Protein AF-0000000072590068 (afdb_homodimer)

InterPro domains:
  IPR000866 Alkyl hydroperoxide reductase subunit C/ Thiol specific antioxidant [PF00578] (3-138)
  IPR013766 Thioredoxin domain [PS51352] (1-162)
  IPR019479 Peroxiredoxin, C-terminal [PF10417] (159-193)
  IPR024706 Peroxiredoxin, AhpC-type [PIRSF000239] (3-191)
  IPR036249 Thioredoxin-like superfamily [SSF52833] (2-193)
  IPR050217 Thiol-specific antioxidant peroxiredoxin [PTHR10681] (3-194)

Nearest PDB structures (foldseek):
  4llr-assembly1_D  TM=9.751E-01  e=1.177E-26  Trypanosoma cruzi
  4k1f-assembly1_A  TM=9.698E-01  e=2.278E-26  Leishmania major
  3tkr-assembly1_G  TM=9.727E-01  e=7.475E-26  Homo sapiens
  5jcg-assembly1_D  TM=9.642E-01  e=9.734E-26  Homo sapiens
  2pn8-assembly1_B  TM=9.716E-01  e=4.746E-25  Homo sapiens

Solvent-accessible surface area (backbone atoms only — not comparable to full-atom values): 20095 Å² total; per-residue (Å²): 110,59,58,76,33,68,63,83,76,54,71,33,30,20,27,39,46,87,65,52,73,41,70,71,41,37,51,60,75,69,44,64,61,33,31,27,38,45,33,36,34,43,51,82,84,44,51,43,42,35,42,38,57,36,29,52,41,77,39,40,62,64,34,49,76,67,55,33,43,60,39,38,38,29,47,48,49,48,65,54,52,50,54,38,29,70,27,53,42,65,74,38,19,50,31,78,44,74,45,34,40,33,22,31,67,85,43,58,60,43,51,76,70,44,37,47,34,89,84,80,68,33,32,31,40,29,38,35,35,26,39,48,87,38,34,18,42,29,37,38,38,25,32,83,53,44,41,56,48,67,65,58,52,51,40,51,51,46,42,51,53,48,26,74,72,70,67,29,30,27,30,25,56,57,45,88,92,54,80,56,27,49,84,41,76,68,28,30,16,51,41,40,65,75,43,54,87,71,74,112,58,58,76,32,68,62,84,75,56,71,32,31,20,26,38,47,87,65,52,74,41,71,71,43,37,49,61,75,68,44,66,60,33,30,29,38,45,33,36,35,44,52,80,84,44,52,42,42,37,40,37,56,39,28,52,42,76,38,40,64,63,35,48,76,68,54,33,43,60,39,38,38,27,47,46,48,48,64,55,53,48,54,37,28,71,28,54,44,67,74,39,19,50,30,79,43,75,44,33,40,32,23,29,68,84,43,59,60,43,51,74,68,44,35,49,34,89,84,81,68,34,32,29,40,30,39,35,36,27,38,48,88,38,32,18,43,29,37,40,38,27,33,82,54,46,41,57,48,66,65,58,54,51,40,53,50,47,43,51,53,47,26,72,73,70,67,29,29,28,30,25,57,56,47,89,92,54,80,58,26,49,84,39,75,67,29,31,16,52,41,41,65,75,42,56,87,70,72

Organism: Wigglesworthia glossinidia brevipalpis (NCBI:txid36870)

Sequence (398 aa):
MLVANKFIDFTAPAILSNGEIVQNFNLSNYIKNKVSVLFFWPMNFTFVCPSELIAFDKRFFEFKNRNVKLVGVSLDTVYSHQAWRSTSTKLGGIGEVRYPMVSDIKRNIMKSYNVEHPEIGVALRASFLIDKAGIVRHQIINDLPIGRDINEMIRVIDALLFHEKHGEVCPAQWKKNREGIVPSREGISQYLSENLNDLMLVANKFIDFTAPAILSNGEIVQNFNLSNYIKNKVSVLFFWPMNFTFVCPSELIAFDKRFFEFKNRNVKLVGVSLDTVYSHQAWRSTSTKLGGIGEVRYPMVSDIKRNIMKSYNVEHPEIGVALRASFLIDKAGIVRHQIINDLPIGRDINEMIRVIDALLFHEKHGEVCPAQWKKNREGIVPSREGISQYLSENLNDL

Structure (mmCIF, N/CA/C/O backbone):
data_AF-0000000072590068-model_v1
#
loop_
_entity.id
_entity.type
_entity.pdbx_description
1 polymer 'Thioredoxin peroxidase'
#
loop_
_atom_site.group_PDB
_atom_site.id
_atom_site.type_symbol
_atom_site.label_atom_id
_atom_site.label_alt_id
_atom_site.label_comp_id
_atom_site.label_asym_id
_atom_site.label_entity_id
_atom_site.label_seq_id
_atom_site.pdbx_PDB_ins_code
_atom_site.Cartn_x
_atom_site.Cartn_y
_atom_site.Cartn_z
_atom_site.occupancy
_atom_site.B_iso_or_equiv
_atom_site.auth_seq_id
_atom_site.auth_comp_id
_atom_site.auth_asym_id
_atom_site.auth_atom_id
_atom_site.pdbx_PDB_model_num
ATOM 1 N N . MET A 1 1 ? 7.703 -4.102 11.5 1 68.31 1 MET A N 1
ATOM 2 C CA . MET A 1 1 ? 7.742 -3.342 10.25 1 68.31 1 MET A CA 1
ATOM 3 C C . MET A 1 1 ? 8.883 -3.814 9.359 1 68.31 1 MET A C 1
ATOM 5 O O . MET A 1 1 ? 9.969 -4.133 9.852 1 68.31 1 MET A O 1
ATOM 9 N N . LEU A 1 2 ? 8.531 -3.916 8.016 1 89.62 2 LEU A N 1
ATOM 10 C CA . LEU A 1 2 ? 9.586 -4.453 7.16 1 89.62 2 LEU A CA 1
ATOM 11 C C . LEU A 1 2 ? 10.242 -3.344 6.344 1 89.62 2 LEU A C 1
ATOM 13 O O . LEU A 1 2 ? 11.43 -3.414 6.031 1 89.62 2 LEU A O 1
ATOM 17 N N . VAL A 1 3 ? 9.531 -2.258 6.156 1 97.44 3 VAL A N 1
ATOM 18 C CA . VAL A 1 3 ? 10.086 -1.21 5.305 1 97.44 3 VAL A CA 1
ATOM 19 C C . VAL A 1 3 ? 11.273 -0.552 5.996 1 97.44 3 VAL A C 1
ATOM 21 O O . VAL A 1 3 ? 11.234 -0.295 7.203 1 97.44 3 VAL A O 1
ATOM 24 N N . ALA A 1 4 ? 12.32 -0.22 5.215 1 97.62 4 ALA A N 1
ATOM 25 C CA . ALA A 1 4 ? 13.578 0.388 5.648 1 97.62 4 ALA A CA 1
ATOM 26 C C . ALA A 1 4 ? 14.5 -0.649 6.281 1 97.62 4 ALA A C 1
ATOM 28 O O . ALA A 1 4 ? 15.602 -0.319 6.727 1 97.62 4 ALA A O 1
ATOM 29 N N . ASN A 1 5 ? 14.117 -1.913 6.387 1 97.69 5 ASN A N 1
ATOM 30 C CA . ASN A 1 5 ? 14.945 -3.02 6.848 1 97.69 5 ASN A CA 1
ATOM 31 C C . ASN A 1 5 ? 15.344 -3.941 5.695 1 97.69 5 ASN A C 1
ATOM 33 O O . ASN A 1 5 ? 14.75 -3.883 4.617 1 97.69 5 ASN A O 1
ATOM 37 N N . LYS A 1 6 ? 16.391 -4.742 5.934 1 97.69 6 LYS A N 1
ATOM 38 C CA . LYS A 1 6 ? 16.766 -5.781 4.98 1 97.69 6 LYS A CA 1
ATOM 39 C C . LYS A 1 6 ? 15.633 -6.797 4.809 1 97.69 6 LYS A C 1
ATOM 41 O O . LYS A 1 6 ? 14.961 -7.148 5.777 1 97.69 6 LYS A O 1
ATOM 46 N N . PHE A 1 7 ? 15.445 -7.219 3.566 1 98.06 7 PHE A N 1
ATOM 47 C CA . PHE A 1 7 ? 14.422 -8.234 3.34 1 98.06 7 PHE A CA 1
ATOM 48 C C . PHE A 1 7 ? 14.773 -9.523 4.074 1 98.06 7 PHE A C 1
ATOM 50 O O . PHE A 1 7 ? 15.938 -9.742 4.441 1 98.06 7 PHE A O 1
ATOM 57 N N . ILE A 1 8 ? 13.82 -10.352 4.316 1 98.44 8 ILE A N 1
ATOM 58 C CA . ILE A 1 8 ? 14.008 -11.641 4.977 1 98.44 8 ILE A CA 1
ATOM 59 C C . ILE A 1 8 ? 14.211 -12.734 3.93 1 98.44 8 ILE A C 1
ATOM 61 O O . ILE A 1 8 ? 13.32 -12.992 3.115 1 98.44 8 ILE A O 1
ATOM 65 N N . ASP A 1 9 ? 15.359 -13.328 3.957 1 98.56 9 ASP A N 1
ATOM 66 C CA . ASP A 1 9 ? 15.672 -14.391 3.002 1 98.56 9 ASP A CA 1
ATOM 67 C C . ASP A 1 9 ? 15 -15.703 3.393 1 98.56 9 ASP A C 1
ATOM 69 O O . ASP A 1 9 ? 14.602 -15.883 4.543 1 98.56 9 ASP A O 1
ATOM 73 N N . PHE A 1 10 ? 14.82 -16.594 2.354 1 98.75 10 PHE A N 1
ATOM 74 C CA . PHE A 1 10 ? 14.234 -17.906 2.611 1 98.75 10 PHE A CA 1
ATOM 75 C C . PHE A 1 10 ? 14.625 -18.906 1.518 1 98.75 10 PHE A C 1
ATOM 77 O O . PHE A 1 10 ? 15.055 -18.5 0.436 1 98.75 10 PHE A O 1
ATOM 84 N N . THR A 1 11 ? 14.562 -20.141 1.861 1 98.75 11 THR A N 1
ATOM 85 C CA . THR A 1 11 ? 14.656 -21.266 0.932 1 98.75 11 THR A CA 1
ATOM 86 C C . THR A 1 11 ? 13.398 -22.125 1.007 1 98.75 11 THR A C 1
ATOM 88 O O . THR A 1 11 ? 12.945 -22.469 2.098 1 98.75 11 THR A O 1
ATOM 91 N N . ALA A 1 12 ? 12.828 -22.391 -0.2 1 98.81 12 ALA A N 1
ATOM 92 C CA . ALA A 1 12 ? 11.586 -23.156 -0.25 1 98.81 12 ALA A CA 1
ATOM 93 C C . ALA A 1 12 ? 11.383 -23.781 -1.627 1 98.81 12 ALA A C 1
ATOM 95 O O . ALA A 1 12 ? 12.047 -23.406 -2.592 1 98.81 12 ALA A O 1
ATOM 96 N N . PRO A 1 13 ? 10.508 -24.797 -1.734 1 98.81 13 PRO A N 1
ATOM 97 C CA . PRO A 1 13 ? 10.156 -25.297 -3.066 1 98.81 13 PRO A CA 1
ATOM 98 C C . PRO A 1 13 ? 9.469 -24.25 -3.928 1 98.81 13 PRO A C 1
ATOM 100 O O . PRO A 1 13 ? 8.773 -23.375 -3.4 1 98.81 13 PRO A O 1
ATOM 103 N N . ALA A 1 14 ? 9.68 -24.312 -5.211 1 98.81 14 ALA A N 1
ATOM 104 C CA . ALA A 1 14 ? 9.055 -23.375 -6.141 1 98.81 14 ALA A CA 1
ATOM 105 C C . ALA A 1 14 ? 8.914 -23.984 -7.531 1 98.81 14 ALA A C 1
ATOM 107 O O . ALA A 1 14 ? 9.602 -24.969 -7.859 1 98.81 14 ALA A O 1
ATOM 108 N N . ILE A 1 15 ? 7.996 -23.531 -8.25 1 98.62 15 ILE A N 1
ATOM 109 C CA . ILE A 1 15 ? 7.965 -23.766 -9.688 1 98.62 15 ILE A CA 1
ATOM 110 C C . ILE A 1 15 ? 8.508 -22.547 -10.422 1 98.62 15 ILE A C 1
ATOM 112 O O . ILE A 1 15 ? 8.117 -21.422 -10.141 1 98.62 15 ILE A O 1
ATOM 116 N N . LEU A 1 16 ? 9.43 -22.766 -11.32 1 98 16 LEU A N 1
ATOM 117 C CA . LEU A 1 16 ? 10.094 -21.688 -12.039 1 98 16 LEU A CA 1
ATOM 118 C C . LEU A 1 16 ? 9.32 -21.312 -13.297 1 98 16 LEU A C 1
ATOM 120 O O . LEU A 1 16 ? 8.32 -21.953 -13.633 1 98 16 LEU A O 1
ATOM 124 N N . SER A 1 17 ? 9.734 -20.188 -13.945 1 95.38 17 SER A N 1
ATOM 125 C CA . SER A 1 17 ? 9.039 -19.656 -15.109 1 95.38 17 SER A CA 1
ATOM 126 C C . SER A 1 17 ? 8.945 -20.688 -16.219 1 95.38 17 SER A C 1
ATOM 128 O O . SER A 1 17 ? 7.984 -20.703 -17 1 95.38 17 SER A O 1
ATOM 130 N N . ASN A 1 18 ? 9.906 -21.609 -16.281 1 95.38 18 ASN A N 1
ATOM 131 C CA . ASN A 1 18 ? 9.938 -22.609 -17.359 1 95.38 18 ASN A CA 1
ATOM 132 C C . ASN A 1 18 ? 9.156 -23.859 -16.969 1 95.38 18 ASN A C 1
ATOM 134 O O . ASN A 1 18 ? 9.141 -24.828 -17.719 1 95.38 18 ASN A O 1
ATOM 138 N N . GLY A 1 19 ? 8.586 -23.859 -15.812 1 95.38 19 GLY A N 1
ATOM 139 C CA . GLY A 1 19 ? 7.762 -24.984 -15.383 1 95.38 19 GLY A CA 1
ATOM 140 C C . GLY A 1 19 ? 8.516 -25.984 -14.539 1 95.38 19 GLY A C 1
ATOM 141 O O . GLY A 1 19 ? 7.922 -26.906 -13.984 1 95.38 19 GLY A O 1
ATOM 142 N N . GLU A 1 20 ? 9.82 -25.781 -14.367 1 97.69 20 GLU A N 1
ATOM 143 C CA . GLU A 1 20 ? 10.625 -26.703 -13.562 1 97.69 20 GLU A CA 1
ATOM 144 C C . GLU A 1 20 ? 10.344 -26.516 -12.07 1 97.69 20 GLU A C 1
ATOM 146 O O . GLU A 1 20 ? 10.266 -25.375 -11.586 1 97.69 20 GLU A O 1
ATOM 151 N N . ILE A 1 21 ? 10.172 -27.594 -11.398 1 98.12 21 ILE A N 1
ATOM 152 C CA . ILE A 1 21 ? 10.016 -27.578 -9.945 1 98.12 21 ILE A CA 1
ATOM 153 C C . ILE A 1 21 ? 11.375 -27.75 -9.273 1 98.12 21 ILE A C 1
ATOM 155 O O . ILE A 1 21 ? 12.117 -28.672 -9.594 1 98.12 21 ILE A O 1
ATOM 159 N N . VAL A 1 22 ? 11.672 -26.875 -8.422 1 98.38 22 VAL A N 1
ATOM 160 C CA . VAL A 1 22 ? 12.883 -26.984 -7.613 1 98.38 22 VAL A CA 1
ATOM 161 C C . VAL A 1 22 ? 12.516 -27.047 -6.133 1 98.38 22 VAL A C 1
ATOM 163 O O . VAL A 1 22 ? 11.547 -26.406 -5.699 1 98.38 22 VAL A O 1
ATOM 166 N N . GLN A 1 23 ? 13.344 -27.719 -5.363 1 97.62 23 GLN A N 1
ATOM 167 C CA . GLN A 1 23 ? 13.016 -27.922 -3.957 1 97.62 23 GLN A CA 1
ATOM 168 C C . GLN A 1 23 ? 13.742 -26.906 -3.072 1 97.62 23 GLN A C 1
ATOM 170 O O . GLN A 1 23 ? 13.383 -26.719 -1.911 1 97.62 23 GLN A O 1
ATOM 175 N N . ASN A 1 24 ? 14.727 -26.25 -3.643 1 98.12 24 ASN A N 1
ATOM 176 C CA . ASN A 1 24 ? 15.57 -25.375 -2.836 1 98.12 24 ASN A CA 1
ATOM 177 C C . ASN A 1 24 ? 15.711 -24 -3.469 1 98.12 24 ASN A C 1
ATOM 179 O O . ASN A 1 24 ? 16.828 -23.484 -3.607 1 98.12 24 ASN A O 1
ATOM 183 N N . PHE A 1 25 ? 14.57 -23.438 -3.928 1 98.5 25 PHE A N 1
ATOM 184 C CA . PHE A 1 25 ? 14.57 -22.062 -4.398 1 98.5 25 PHE A CA 1
ATOM 185 C C . PHE A 1 25 ? 14.984 -21.109 -3.281 1 98.5 25 PHE A C 1
ATOM 187 O O . PHE A 1 25 ? 14.422 -21.156 -2.186 1 98.5 25 PHE A O 1
ATOM 194 N N . ASN A 1 26 ? 16 -20.297 -3.523 1 98.81 26 ASN A N 1
ATOM 195 C CA . ASN A 1 26 ? 16.453 -19.297 -2.561 1 98.81 26 ASN A CA 1
ATOM 196 C C . ASN A 1 26 ? 16.234 -17.875 -3.086 1 98.81 26 ASN A C 1
ATOM 198 O O . ASN A 1 26 ? 16.672 -17.547 -4.191 1 98.81 26 ASN A O 1
ATOM 202 N N . LEU A 1 27 ? 15.609 -17.031 -2.297 1 98.75 27 LEU A N 1
ATOM 203 C CA . LEU A 1 27 ? 15.234 -15.695 -2.73 1 98.75 27 LEU A CA 1
ATOM 204 C C . LEU A 1 27 ? 16.469 -14.875 -3.072 1 98.75 27 LEU A C 1
ATOM 206 O O . LEU A 1 27 ? 16.547 -14.281 -4.152 1 98.75 27 LEU A O 1
ATOM 210 N N . SER A 1 28 ? 17.422 -14.812 -2.199 1 98.44 28 SER A N 1
ATOM 211 C CA . SER A 1 28 ? 18.625 -14.008 -2.406 1 98.44 28 SER A CA 1
ATOM 212 C C . SER A 1 28 ? 19.344 -14.422 -3.686 1 98.44 28 SER A C 1
ATOM 214 O O . SER A 1 28 ? 19.781 -13.562 -4.457 1 98.44 28 SER A O 1
ATOM 216 N N . ASN A 1 29 ? 19.453 -15.742 -3.842 1 98.25 29 ASN A N 1
ATOM 217 C CA . ASN A 1 29 ? 20.125 -16.25 -5.035 1 98.25 29 ASN A CA 1
ATOM 218 C C . ASN A 1 29 ? 19.375 -15.875 -6.305 1 98.25 29 ASN A C 1
ATOM 220 O O . ASN A 1 29 ? 19.984 -15.672 -7.355 1 98.25 29 ASN A O 1
ATOM 224 N N . TYR A 1 30 ? 18.094 -15.805 -6.227 1 98.06 30 TYR A N 1
ATOM 225 C CA . TYR A 1 30 ? 17.281 -15.5 -7.398 1 98.06 30 TYR A CA 1
ATOM 226 C C . TYR A 1 30 ? 17.344 -14.016 -7.742 1 98.06 30 TYR A C 1
ATOM 228 O O . TYR A 1 30 ? 17.5 -13.648 -8.906 1 98.06 30 TYR A O 1
ATOM 236 N N . ILE A 1 31 ? 17.188 -13.102 -6.734 1 97 31 ILE A N 1
ATOM 237 C CA . ILE A 1 31 ? 17.062 -11.672 -7.035 1 97 31 ILE A CA 1
ATOM 238 C C . ILE A 1 31 ? 18.438 -11.086 -7.328 1 97 31 ILE A C 1
ATOM 240 O O . ILE A 1 31 ? 18.562 -10.102 -8.055 1 97 31 ILE A O 1
ATOM 244 N N . LYS A 1 32 ? 19.625 -11.68 -6.84 1 94.31 32 LYS A N 1
ATOM 245 C CA . LYS A 1 32 ? 21 -11.328 -7.156 1 94.31 32 LYS A CA 1
ATOM 246 C C . LYS A 1 32 ? 21.219 -9.82 -7.082 1 94.31 32 LYS A C 1
ATOM 248 O O . LYS A 1 32 ? 21.734 -9.211 -8.023 1 94.31 32 LYS A O 1
ATOM 253 N N . ASN A 1 33 ? 20.812 -9.086 -6.195 1 93.56 33 ASN A N 1
ATOM 254 C CA . ASN A 1 33 ? 21.016 -7.664 -5.934 1 93.56 33 ASN A CA 1
ATOM 255 C C . ASN A 1 33 ? 20.234 -6.797 -6.914 1 93.56 33 ASN A C 1
ATOM 257 O O . ASN A 1 33 ? 20.625 -5.664 -7.199 1 93.56 33 ASN A O 1
ATOM 261 N N . LYS A 1 34 ? 19.234 -7.363 -7.551 1 97.94 34 LYS A N 1
ATOM 262 C CA . LYS A 1 34 ? 18.328 -6.598 -8.391 1 97.94 34 LYS A CA 1
ATOM 263 C C . LYS A 1 34 ? 17.109 -6.121 -7.598 1 97.94 34 LYS A C 1
ATOM 265 O O . LYS A 1 34 ? 16.75 -6.734 -6.598 1 97.94 34 LYS A O 1
ATOM 270 N N . VAL A 1 35 ? 16.562 -5.008 -8.086 1 98.62 35 VAL A N 1
ATOM 271 C CA . VAL A 1 35 ? 15.266 -4.617 -7.559 1 98.62 35 VAL A CA 1
ATOM 272 C C . VAL A 1 35 ? 14.258 -5.746 -7.766 1 98.62 35 VAL A C 1
ATOM 274 O O . VAL A 1 35 ? 14.273 -6.414 -8.805 1 98.62 35 VAL A O 1
ATOM 277 N N . SER A 1 36 ? 13.445 -6.008 -6.777 1 98.75 36 SER A N 1
ATOM 278 C CA . SER A 1 36 ? 12.531 -7.137 -6.871 1 98.75 36 SER A CA 1
ATOM 279 C C . SER A 1 36 ? 11.211 -6.844 -6.164 1 98.75 36 SER A C 1
ATOM 281 O O . SER A 1 36 ? 11.164 -6.016 -5.254 1 98.75 36 SER A O 1
ATOM 283 N N . VAL A 1 37 ? 10.203 -7.43 -6.633 1 98.81 37 VAL A N 1
ATOM 284 C CA . VAL A 1 37 ? 8.898 -7.422 -5.984 1 98.81 37 VAL A CA 1
ATOM 285 C C . VAL A 1 37 ? 8.555 -8.82 -5.488 1 98.81 37 VAL A C 1
ATOM 287 O O . VAL A 1 37 ? 8.539 -9.781 -6.27 1 98.81 37 VAL A O 1
ATOM 290 N N . LEU A 1 38 ? 8.406 -8.945 -4.242 1 98.88 38 LEU A N 1
ATOM 291 C CA . LEU A 1 38 ? 7.875 -10.141 -3.609 1 98.88 38 LEU A CA 1
ATOM 292 C C . LEU A 1 38 ? 6.391 -9.977 -3.291 1 98.88 38 LEU A C 1
ATOM 294 O O . LEU A 1 38 ? 6.008 -9.047 -2.57 1 98.88 38 LEU A O 1
ATOM 298 N N . PHE A 1 39 ? 5.582 -10.836 -3.869 1 98.81 39 PHE A N 1
ATOM 299 C CA . PHE A 1 39 ? 4.16 -10.656 -3.605 1 98.81 39 PHE A CA 1
ATOM 300 C C . PHE A 1 39 ? 3.523 -11.953 -3.119 1 98.81 39 PHE A C 1
ATOM 302 O O . PHE A 1 39 ? 3.977 -13.039 -3.473 1 98.81 39 PHE A O 1
ATOM 309 N N . PHE A 1 40 ? 2.482 -11.828 -2.311 1 98.75 40 PHE A N 1
ATOM 310 C CA . PHE A 1 40 ? 1.771 -12.93 -1.67 1 98.75 40 PHE A CA 1
ATOM 311 C C . PHE A 1 40 ? 0.309 -12.953 -2.102 1 98.75 40 PHE A C 1
ATOM 313 O O . PHE A 1 40 ? -0.295 -11.898 -2.322 1 98.75 40 PHE A O 1
ATOM 320 N N . TRP A 1 41 ? -0.216 -14.141 -2.227 1 98.62 41 TRP A N 1
ATOM 321 C CA . TRP A 1 41 ? -1.653 -14.312 -2.406 1 98.62 41 TRP A CA 1
ATOM 322 C C . TRP A 1 41 ? -2.182 -15.43 -1.517 1 98.62 41 TRP A C 1
ATOM 324 O O . TRP A 1 41 ? -1.413 -16.266 -1.042 1 98.62 41 TRP A O 1
ATOM 334 N N . PRO A 1 42 ? -3.477 -15.453 -1.267 1 97.88 42 PRO A N 1
ATOM 335 C CA . PRO A 1 42 ? -4.02 -16.375 -0.273 1 97.88 42 PRO A CA 1
ATOM 336 C C . PRO A 1 42 ? -3.947 -17.828 -0.723 1 97.88 42 PRO A C 1
ATOM 338 O O . PRO A 1 42 ? -3.318 -18.656 -0.056 1 97.88 42 PRO A O 1
ATOM 341 N N . MET A 1 43 ? -4.648 -18.156 -1.871 1 97.19 43 MET A N 1
ATOM 342 C CA . MET A 1 43 ? -4.762 -19.547 -2.279 1 97.19 43 MET A CA 1
ATOM 343 C C . MET A 1 43 ? -4.965 -19.656 -3.787 1 97.19 43 MET A C 1
ATOM 345 O O . MET A 1 43 ? -5.574 -18.781 -4.402 1 97.19 43 MET A O 1
ATOM 349 N N . ASN A 1 44 ? -4.52 -20.812 -4.27 1 97.31 44 ASN A N 1
ATOM 350 C CA . ASN A 1 44 ? -4.797 -21.125 -5.668 1 97.31 44 ASN A CA 1
ATOM 351 C C . ASN A 1 44 ? -6.285 -21.391 -5.902 1 97.31 44 ASN A C 1
ATOM 353 O O . ASN A 1 44 ? -7.004 -21.781 -4.984 1 97.31 44 ASN A O 1
ATOM 357 N N . PHE A 1 45 ? -6.73 -21.078 -7.152 1 92.88 45 PHE A N 1
ATOM 358 C CA . PHE A 1 45 ? -8.062 -21.422 -7.645 1 92.88 45 PHE A CA 1
ATOM 359 C C . PHE A 1 45 ? -9.133 -20.688 -6.852 1 92.88 45 PHE A C 1
ATOM 361 O O . PHE A 1 45 ? -10.219 -21.219 -6.625 1 92.88 45 PHE A O 1
ATOM 368 N N . THR A 1 46 ? -8.688 -19.531 -6.281 1 89.94 46 THR A N 1
ATOM 369 C CA . THR A 1 46 ? -9.664 -18.672 -5.625 1 89.94 46 THR A CA 1
ATOM 370 C C . THR A 1 46 ? -10.016 -17.484 -6.512 1 89.94 46 THR A C 1
ATOM 372 O O . THR A 1 46 ? -9.734 -17.484 -7.711 1 89.94 46 THR A O 1
ATOM 375 N N . PHE A 1 47 ? -10.648 -16.547 -5.992 1 84.56 47 PHE A N 1
ATOM 376 C CA . PHE A 1 47 ? -11.438 -15.625 -6.793 1 84.56 47 PHE A CA 1
ATOM 377 C C . PHE A 1 47 ? -10.594 -14.43 -7.223 1 84.56 47 PHE A C 1
ATOM 379 O O . PHE A 1 47 ? -10.359 -14.227 -8.414 1 84.56 47 PHE A O 1
ATOM 386 N N . VAL A 1 48 ? -10.117 -13.664 -6.336 1 91.31 48 VAL A N 1
ATOM 387 C CA . VAL A 1 48 ? -9.328 -12.484 -6.668 1 91.31 48 VAL A CA 1
ATOM 388 C C . VAL A 1 48 ? -7.938 -12.914 -7.133 1 91.31 48 VAL A C 1
ATOM 390 O O . VAL A 1 48 ? -7.32 -12.242 -7.965 1 91.31 48 VAL A O 1
ATOM 393 N N . CYS A 1 49 ? -7.516 -14.031 -6.73 1 95.62 49 CYS A N 1
ATOM 394 C CA . CYS A 1 49 ? -6.129 -14.469 -6.867 1 95.62 49 CYS A CA 1
ATOM 395 C C . CYS A 1 49 ? -5.742 -14.609 -8.336 1 95.62 49 CYS A C 1
ATOM 397 O O . CYS A 1 49 ? -4.723 -14.07 -8.766 1 95.62 49 CYS A O 1
ATOM 399 N N . PRO A 1 50 ? -6.496 -15.352 -9.133 1 96 50 PRO A N 1
ATOM 400 C CA . PRO A 1 50 ? -6.066 -15.461 -10.531 1 96 50 PRO A CA 1
ATOM 401 C C . PRO A 1 50 ? -6.004 -14.102 -11.234 1 96 50 PRO A C 1
ATOM 403 O O . PRO A 1 50 ? -5.137 -13.883 -12.086 1 96 50 PRO A O 1
ATOM 406 N N . SER A 1 51 ? -6.938 -13.188 -10.938 1 95.62 51 SER A N 1
ATOM 407 C CA . SER A 1 51 ? -6.883 -11.859 -11.531 1 95.62 51 SER A CA 1
ATOM 408 C C . SER A 1 51 ? -5.559 -11.172 -11.227 1 95.62 51 SER A C 1
ATOM 410 O O . SER A 1 51 ? -4.973 -10.523 -12.102 1 95.62 51 SER A O 1
ATOM 412 N N . GLU A 1 52 ? -5.074 -11.273 -10.039 1 97.56 52 GLU A N 1
ATOM 413 C CA . GLU A 1 52 ? -3.836 -10.617 -9.625 1 97.56 52 GLU A CA 1
ATOM 414 C C . GLU A 1 52 ? -2.623 -11.25 -10.312 1 97.56 52 GLU A C 1
ATOM 416 O O . GLU A 1 52 ? -1.761 -10.539 -10.828 1 97.56 52 GLU A O 1
ATOM 421 N N . LEU A 1 53 ? -2.52 -12.586 -10.281 1 98.31 53 LEU A N 1
ATOM 422 C CA . LEU A 1 53 ? -1.355 -13.258 -10.844 1 98.31 53 LEU A CA 1
ATOM 423 C C . LEU A 1 53 ? -1.27 -13.023 -12.352 1 98.31 53 LEU A C 1
ATOM 425 O O . LEU A 1 53 ? -0.178 -12.836 -12.891 1 98.31 53 LEU A O 1
ATOM 429 N N . ILE A 1 54 ? -2.418 -13.031 -13 1 97.94 54 ILE A N 1
ATOM 430 C CA . ILE A 1 54 ? -2.463 -12.742 -14.43 1 97.94 54 ILE A CA 1
ATOM 431 C C . ILE A 1 54 ? -2.057 -11.297 -14.68 1 97.94 54 ILE A C 1
ATOM 433 O O . ILE A 1 54 ? -1.33 -11 -15.633 1 97.94 54 ILE A O 1
ATOM 437 N N . ALA A 1 55 ? -2.529 -10.383 -13.836 1 98.12 55 ALA A N 1
ATOM 438 C CA . ALA A 1 55 ? -2.168 -8.977 -13.977 1 98.12 55 ALA A CA 1
ATOM 439 C C . ALA A 1 55 ? -0.659 -8.781 -13.859 1 98.12 55 ALA A C 1
ATOM 441 O O . ALA A 1 55 ? -0.066 -8 -14.609 1 98.12 55 ALA A O 1
ATOM 442 N N . PHE A 1 56 ? -0.007 -9.453 -12.891 1 98.56 56 PHE A N 1
ATOM 443 C CA . PHE A 1 56 ? 1.446 -9.422 -12.781 1 98.56 56 PHE A CA 1
ATOM 444 C C . PHE A 1 56 ? 2.1 -9.953 -14.055 1 98.56 56 PHE A C 1
ATOM 446 O O . PHE A 1 56 ? 3.047 -9.352 -14.562 1 98.56 56 PHE A O 1
ATOM 453 N N . ASP A 1 57 ? 1.577 -11.055 -14.523 1 98.38 57 ASP A N 1
ATOM 454 C CA . ASP A 1 57 ? 2.16 -11.688 -15.703 1 98.38 57 ASP A CA 1
ATOM 455 C C . ASP A 1 57 ? 2.027 -10.789 -16.938 1 98.38 57 ASP A C 1
ATOM 457 O O . ASP A 1 57 ? 2.955 -10.695 -17.734 1 98.38 57 ASP A O 1
ATOM 461 N N . LYS A 1 58 ? 0.893 -10.164 -17.125 1 98 58 LYS A N 1
ATOM 462 C CA . LYS A 1 58 ? 0.654 -9.281 -18.266 1 98 58 LYS A CA 1
ATOM 463 C C . LYS A 1 58 ? 1.632 -8.109 -18.281 1 98 58 LYS A C 1
ATOM 465 O O . LYS A 1 58 ? 1.87 -7.496 -19.328 1 98 58 LYS A O 1
ATOM 470 N N . ARG A 1 59 ? 2.154 -7.844 -17.172 1 98.31 59 ARG A N 1
ATOM 471 C CA . ARG A 1 59 ? 3.086 -6.727 -17.047 1 98.31 59 ARG A CA 1
ATOM 472 C C . ARG A 1 59 ? 4.516 -7.227 -16.844 1 98.31 59 ARG A C 1
ATOM 474 O O . ARG A 1 59 ? 5.383 -6.473 -16.406 1 98.31 59 ARG A O 1
ATOM 481 N N . PHE A 1 60 ? 4.703 -8.461 -17.109 1 97.94 60 PHE A N 1
ATOM 482 C CA . PHE A 1 60 ? 6 -9.086 -16.891 1 97.94 60 PHE A CA 1
ATOM 483 C C . PHE A 1 60 ? 7.109 -8.305 -17.578 1 97.94 60 PHE A C 1
ATOM 485 O O . PHE A 1 60 ? 8.148 -8.023 -16.969 1 97.94 60 PHE A O 1
ATOM 492 N N . PHE A 1 61 ? 6.867 -7.93 -18.797 1 97.81 61 PHE A N 1
ATOM 493 C CA . PHE A 1 61 ? 7.91 -7.25 -19.562 1 97.81 61 PHE A CA 1
ATOM 494 C C . PHE A 1 61 ? 8.102 -5.824 -19.062 1 97.81 61 PHE A C 1
ATOM 496 O O . PHE A 1 61 ? 9.195 -5.266 -19.156 1 97.81 61 PHE A O 1
ATOM 503 N N . GLU A 1 62 ? 7.035 -5.246 -18.484 1 98 62 GLU A N 1
ATOM 504 C CA . GLU A 1 62 ? 7.215 -3.949 -17.844 1 98 62 GLU A CA 1
ATOM 505 C C . GLU A 1 62 ? 8.211 -4.039 -16.688 1 98 62 GLU A C 1
ATOM 507 O O . GLU A 1 62 ? 9.055 -3.156 -16.516 1 98 62 GLU A O 1
ATOM 512 N N . PHE A 1 63 ? 8.125 -5.07 -15.914 1 98.44 63 PHE A N 1
ATOM 513 C CA . PHE A 1 63 ? 9.062 -5.305 -14.812 1 98.44 63 PHE A CA 1
ATOM 514 C C . PHE A 1 63 ? 10.453 -5.613 -15.352 1 98.44 63 PHE A C 1
ATOM 516 O O . PHE A 1 63 ? 11.438 -5.016 -14.914 1 98.44 63 PHE A O 1
ATOM 523 N N . LYS A 1 64 ? 10.5 -6.531 -16.297 1 97.56 64 LYS A N 1
ATOM 524 C CA . LYS A 1 64 ? 11.773 -6.969 -16.875 1 97.56 64 LYS A CA 1
ATOM 525 C C . LYS A 1 64 ? 12.539 -5.793 -17.453 1 97.56 64 LYS A C 1
ATOM 527 O O . LYS A 1 64 ? 13.75 -5.672 -17.25 1 97.56 64 LYS A O 1
ATOM 532 N N . ASN A 1 65 ? 11.812 -4.918 -18.172 1 97.88 65 ASN A N 1
ATOM 533 C CA . ASN A 1 65 ? 12.445 -3.768 -18.812 1 97.88 65 ASN A CA 1
ATOM 534 C C . ASN A 1 65 ? 13.016 -2.795 -17.781 1 97.88 65 ASN A C 1
ATOM 536 O O . ASN A 1 65 ? 13.898 -2.002 -18.094 1 97.88 65 ASN A O 1
ATOM 540 N N . ARG A 1 66 ? 12.539 -2.863 -16.609 1 97.75 66 ARG A N 1
ATOM 541 C CA . ARG A 1 66 ? 13.031 -2.039 -15.5 1 97.75 66 ARG A CA 1
ATOM 542 C C . ARG A 1 66 ? 14.062 -2.793 -14.672 1 97.75 66 ARG A C 1
ATOM 544 O O . ARG A 1 66 ? 14.484 -2.318 -13.617 1 97.75 66 ARG A O 1
ATOM 551 N N . ASN A 1 67 ? 14.383 -3.984 -15.094 1 97.62 67 ASN A N 1
ATOM 552 C CA . ASN A 1 67 ? 15.312 -4.871 -14.398 1 97.62 67 ASN A CA 1
ATOM 553 C C . ASN A 1 67 ? 14.797 -5.238 -13.008 1 97.62 67 ASN A C 1
ATOM 555 O O . ASN A 1 67 ? 15.555 -5.227 -12.039 1 97.62 67 ASN A O 1
ATOM 559 N N . VAL A 1 68 ? 13.523 -5.453 -12.922 1 98.62 68 VAL A N 1
ATOM 560 C CA . VAL A 1 68 ? 12.867 -5.844 -11.68 1 98.62 68 VAL A CA 1
ATOM 561 C C . VAL A 1 68 ? 12.484 -7.32 -11.734 1 98.62 68 VAL A C 1
ATOM 563 O O . VAL A 1 68 ? 11.875 -7.773 -12.711 1 98.62 68 VAL A O 1
ATOM 566 N N . LYS A 1 69 ? 12.805 -8.078 -10.688 1 98.5 69 LYS A N 1
ATOM 567 C CA . LYS A 1 69 ? 12.43 -9.484 -10.57 1 98.5 69 LYS A CA 1
ATOM 568 C C . LYS A 1 69 ? 11.117 -9.648 -9.812 1 98.5 69 LYS A C 1
ATOM 570 O O . LYS A 1 69 ? 10.859 -8.922 -8.852 1 98.5 69 LYS A O 1
ATOM 575 N N . LEU A 1 70 ? 10.32 -10.578 -10.266 1 98.69 70 LEU A N 1
ATOM 576 C CA . LEU A 1 70 ? 9.062 -10.898 -9.617 1 98.69 70 LEU A CA 1
ATOM 577 C C . LEU A 1 70 ? 9.125 -12.273 -8.953 1 98.69 70 LEU A C 1
ATOM 579 O O . LEU A 1 70 ? 9.688 -13.211 -9.516 1 98.69 70 LEU A O 1
ATOM 583 N N . VAL A 1 71 ? 8.641 -12.344 -7.754 1 98.81 71 VAL A N 1
ATOM 584 C CA . VAL A 1 71 ? 8.516 -13.617 -7.047 1 98.81 71 VAL A CA 1
ATOM 585 C C . VAL A 1 71 ? 7.168 -13.68 -6.332 1 98.81 71 VAL A C 1
ATOM 587 O O . VAL A 1 71 ? 6.836 -12.789 -5.547 1 98.81 71 VAL A O 1
ATOM 590 N N . GLY A 1 72 ? 6.406 -14.711 -6.617 1 98.81 72 GLY A N 1
ATOM 591 C CA . GLY A 1 72 ? 5.145 -14.922 -5.926 1 98.81 72 GLY A CA 1
ATOM 592 C C . GLY A 1 72 ? 5.211 -16.016 -4.883 1 98.81 72 GLY A C 1
ATOM 593 O O . GLY A 1 72 ? 5.941 -17 -5.047 1 98.81 72 GLY A O 1
ATOM 594 N N . VAL A 1 73 ? 4.41 -15.852 -3.826 1 98.88 73 VAL A N 1
ATOM 595 C CA . VAL A 1 73 ? 4.445 -16.812 -2.73 1 98.88 73 VAL A CA 1
ATOM 596 C C . VAL A 1 73 ? 3.029 -17.094 -2.236 1 98.88 73 VAL A C 1
ATOM 598 O O . VAL A 1 73 ? 2.24 -16.156 -2.045 1 98.88 73 VAL A O 1
ATOM 601 N N . SER A 1 74 ? 2.676 -18.297 -2.047 1 98.69 74 SER A N 1
ATOM 602 C CA . SER A 1 74 ? 1.495 -18.688 -1.281 1 98.69 74 SER A CA 1
ATOM 603 C C . SER A 1 74 ? 1.737 -19.984 -0.506 1 98.69 74 SER A C 1
ATOM 605 O O . SER A 1 74 ? 2.785 -20.609 -0.655 1 98.69 74 SER A O 1
ATOM 607 N N . LEU A 1 75 ? 0.785 -20.359 0.271 1 98.25 75 LEU A N 1
ATOM 608 C CA . LEU A 1 75 ? 0.956 -21.531 1.133 1 98.25 75 LEU A CA 1
ATOM 609 C C . LEU A 1 75 ? 0.719 -22.828 0.355 1 98.25 75 LEU A C 1
ATOM 611 O O . LEU A 1 75 ? 0.951 -23.922 0.874 1 98.25 75 LEU A O 1
ATOM 615 N N . ASP A 1 76 ? 0.222 -22.812 -0.898 1 98.44 76 ASP A N 1
ATOM 616 C CA . ASP A 1 76 ? -0.121 -24 -1.679 1 98.44 76 ASP A CA 1
ATOM 617 C C . ASP A 1 76 ? 1.133 -24.766 -2.086 1 98.44 76 ASP A C 1
ATOM 619 O O . ASP A 1 76 ? 2.23 -24.203 -2.117 1 98.44 76 ASP A O 1
ATOM 623 N N . THR A 1 77 ? 1.01 -26.016 -2.393 1 97.94 77 THR A N 1
ATOM 624 C CA . THR A 1 77 ? 2.133 -26.859 -2.791 1 97.94 77 THR A CA 1
ATOM 625 C C . THR A 1 77 ? 2.586 -26.531 -4.207 1 97.94 77 THR A C 1
ATOM 627 O O . THR A 1 77 ? 1.844 -25.906 -4.973 1 97.94 77 THR A O 1
ATOM 630 N N . VAL A 1 78 ? 3.766 -26.984 -4.551 1 97.94 78 VAL A N 1
ATOM 631 C CA . VAL A 1 78 ? 4.285 -26.781 -5.898 1 97.94 78 VAL A CA 1
ATOM 632 C C . VAL A 1 78 ? 3.404 -27.516 -6.906 1 97.94 78 VAL A C 1
ATOM 634 O O . VAL A 1 78 ? 3.266 -27.078 -8.055 1 97.94 78 VAL A O 1
ATOM 637 N N . TYR A 1 79 ? 2.834 -28.578 -6.492 1 97.31 79 TYR A N 1
ATOM 638 C CA . TYR A 1 79 ? 1.982 -29.344 -7.395 1 97.31 79 TYR A CA 1
ATOM 639 C C . TYR A 1 79 ? 0.671 -28.625 -7.656 1 97.31 79 TYR A C 1
ATOM 641 O O . TYR A 1 79 ? 0.15 -28.641 -8.773 1 97.31 79 TYR A O 1
ATOM 649 N N . SER A 1 80 ? 0.155 -28 -6.641 1 97.94 80 SER A N 1
ATOM 650 C CA . SER A 1 80 ? -1.007 -27.141 -6.832 1 97.94 80 SER A CA 1
ATOM 651 C C . SER A 1 80 ? -0.685 -25.969 -7.762 1 97.94 80 SER A C 1
ATOM 653 O O . SER A 1 80 ? -1.481 -25.641 -8.641 1 97.94 80 SER A O 1
ATOM 655 N N . HIS A 1 81 ? 0.503 -25.328 -7.551 1 98.44 81 HIS A N 1
ATOM 656 C CA . HIS A 1 81 ? 0.95 -24.281 -8.461 1 98.44 81 HIS A CA 1
ATOM 657 C C . HIS A 1 81 ? 1.004 -24.781 -9.898 1 98.44 81 HIS A C 1
ATOM 659 O O . HIS A 1 81 ? 0.523 -24.109 -10.812 1 98.44 81 HIS A O 1
ATOM 665 N N . GLN A 1 82 ? 1.556 -25.938 -10.047 1 97.62 82 GLN A N 1
ATOM 666 C CA . GLN A 1 82 ? 1.699 -26.531 -11.375 1 97.62 82 GLN A CA 1
ATOM 667 C C . GLN A 1 82 ? 0.338 -26.75 -12.031 1 97.62 82 GLN A C 1
ATOM 669 O O . GLN A 1 82 ? 0.144 -26.422 -13.203 1 97.62 82 GLN A O 1
ATOM 674 N N . ALA A 1 83 ? -0.558 -27.359 -11.312 1 97.56 83 ALA A N 1
ATOM 675 C CA . ALA A 1 83 ? -1.903 -27.609 -11.828 1 97.56 83 ALA A CA 1
ATOM 676 C C . ALA A 1 83 ? -2.578 -26.297 -12.234 1 97.56 83 ALA A C 1
ATOM 678 O O . ALA A 1 83 ? -3.225 -26.234 -13.281 1 97.56 83 ALA A O 1
ATOM 679 N N . TRP A 1 84 ? -2.412 -25.297 -11.367 1 97.19 84 TRP A N 1
ATOM 680 C CA . TRP A 1 84 ? -3.033 -23.984 -11.609 1 97.19 84 TRP A CA 1
ATOM 681 C C . TRP A 1 84 ? -2.471 -23.344 -12.875 1 97.19 84 TRP A C 1
ATOM 683 O O . TRP A 1 84 ? -3.219 -22.797 -13.68 1 97.19 84 TRP A O 1
ATOM 693 N N . ARG A 1 85 ? -1.185 -23.469 -13.109 1 97 85 ARG A N 1
ATOM 694 C CA . ARG A 1 85 ? -0.498 -22.953 -14.289 1 97 85 ARG A CA 1
ATOM 695 C C . ARG A 1 85 ? -0.956 -23.703 -15.547 1 97 85 ARG A C 1
ATOM 697 O O . ARG A 1 85 ? -0.976 -23.125 -16.641 1 97 85 ARG A O 1
ATOM 704 N N . SER A 1 86 ? -1.33 -24.891 -15.383 1 96.12 86 SER A N 1
ATOM 705 C CA . SER A 1 86 ? -1.684 -25.734 -16.516 1 96.12 86 SER A CA 1
ATOM 706 C C . SER A 1 86 ? -3.17 -25.641 -16.844 1 96.12 86 SER A C 1
ATOM 708 O O . SER A 1 86 ? -3.648 -26.25 -17.797 1 96.12 86 SER A O 1
ATOM 710 N N . THR A 1 87 ? -3.887 -24.969 -16.078 1 94.81 87 THR A N 1
ATOM 711 C CA . THR A 1 87 ? -5.316 -24.766 -16.281 1 94.81 87 THR A CA 1
ATOM 712 C C . THR A 1 87 ? -5.574 -23.5 -17.094 1 94.81 87 THR A C 1
ATOM 714 O O . THR A 1 87 ? -4.945 -22.469 -16.844 1 94.81 87 THR A O 1
ATOM 717 N N . SER A 1 88 ? -6.492 -23.578 -18.047 1 93.25 88 SER A N 1
ATOM 718 C CA . SER A 1 88 ? -6.824 -22.422 -18.875 1 93.25 88 SER A CA 1
ATOM 719 C C . SER A 1 88 ? -7.492 -21.328 -18.047 1 93.25 88 SER A C 1
ATOM 721 O O . SER A 1 88 ? -8.211 -21.625 -17.078 1 93.25 88 SER A O 1
ATOM 723 N N . THR A 1 89 ? -7.281 -20.109 -18.453 1 90.44 89 THR A N 1
ATOM 724 C CA . THR A 1 89 ? -7.898 -18.984 -17.75 1 90.44 89 THR A CA 1
ATOM 725 C C . THR A 1 89 ? -9.422 -19.062 -17.828 1 90.44 89 THR A C 1
ATOM 727 O O . THR A 1 89 ? -10.117 -18.609 -16.922 1 90.44 89 THR A O 1
ATOM 730 N N . LYS A 1 90 ? -9.961 -19.656 -18.828 1 89.25 90 LYS A N 1
ATOM 731 C CA . LYS A 1 90 ? -11.398 -19.828 -19 1 89.25 90 LYS A CA 1
ATOM 732 C C . LYS A 1 90 ? -11.984 -20.719 -17.906 1 89.25 90 LYS A C 1
ATOM 734 O O . LYS A 1 90 ? -13.188 -20.672 -17.641 1 89.25 90 LYS A O 1
ATOM 739 N N . LEU A 1 91 ? -11.109 -21.5 -17.328 1 90.31 91 LEU A N 1
ATOM 740 C CA . LEU A 1 91 ? -11.547 -22.422 -16.281 1 90.31 91 LEU A CA 1
ATOM 741 C C . LEU A 1 91 ? -11.016 -21.984 -14.914 1 90.31 91 LEU A C 1
ATOM 743 O O . LEU A 1 91 ? -10.906 -22.812 -14 1 90.31 91 LEU A O 1
ATOM 747 N N . GLY A 1 92 ? -10.555 -20.781 -14.859 1 89.69 92 GLY A N 1
ATOM 748 C CA . GLY A 1 92 ? -10.117 -20.234 -13.578 1 89.69 92 GLY A CA 1
ATOM 749 C C . GLY A 1 92 ? -8.625 -20.391 -13.352 1 89.69 92 GLY A C 1
ATOM 750 O O . GLY A 1 92 ? -8.133 -20.109 -12.258 1 89.69 92 GLY A O 1
ATOM 751 N N . GLY A 1 93 ? -7.895 -20.891 -14.352 1 94.5 93 GLY A N 1
ATOM 752 C CA . GLY A 1 93 ? -6.449 -21 -14.242 1 94.5 93 GLY A CA 1
ATOM 753 C C . GLY A 1 93 ? -5.723 -19.703 -14.516 1 94.5 93 GLY A C 1
ATOM 754 O O . GLY A 1 93 ? -6.355 -18.656 -14.703 1 94.5 93 GLY A O 1
ATOM 755 N N . ILE A 1 94 ? -4.359 -19.719 -14.43 1 96.62 94 ILE A N 1
ATOM 756 C CA . ILE A 1 94 ? -3.582 -18.5 -14.578 1 96.62 94 ILE A CA 1
ATOM 757 C C . ILE A 1 94 ? -2.65 -18.625 -15.781 1 96.62 94 ILE A C 1
ATOM 759 O O . ILE A 1 94 ? -1.999 -17.641 -16.172 1 96.62 94 ILE A O 1
ATOM 763 N N . GLY A 1 95 ? -2.646 -19.844 -16.422 1 95.5 95 GLY A N 1
ATOM 764 C CA . GLY A 1 95 ? -1.689 -20.062 -17.484 1 95.5 95 GLY A CA 1
ATOM 765 C C . GLY A 1 95 ? -0.252 -20.109 -17 1 95.5 95 GLY A C 1
ATOM 766 O O . GLY A 1 95 ? 0.001 -20.109 -15.797 1 95.5 95 GLY A O 1
ATOM 767 N N . GLU A 1 96 ? 0.693 -20.172 -17.938 1 96.62 96 GLU A N 1
ATOM 768 C CA . GLU A 1 96 ? 2.113 -20.297 -17.625 1 96.62 96 GLU A CA 1
ATOM 769 C C . GLU A 1 96 ? 2.738 -18.938 -17.344 1 96.62 96 GLU A C 1
ATOM 771 O O . GLU A 1 96 ? 3.482 -18.406 -18.172 1 96.62 96 GLU A O 1
ATOM 776 N N . VAL A 1 97 ? 2.514 -18.484 -16.172 1 97.69 97 VAL A N 1
ATOM 777 C CA . VAL A 1 97 ? 3.041 -17.188 -15.789 1 97.69 97 VAL A CA 1
ATOM 778 C C . VAL A 1 97 ? 4.566 -17.203 -15.852 1 97.69 97 VAL A C 1
ATOM 780 O O . VAL A 1 97 ? 5.188 -18.266 -15.727 1 97.69 97 VAL A O 1
ATOM 783 N N . ARG A 1 98 ? 5.262 -16.141 -16 1 97.88 98 ARG A N 1
ATOM 784 C CA . ARG A 1 98 ? 6.672 -16.047 -16.375 1 97.88 98 ARG A CA 1
ATOM 785 C C . ARG A 1 98 ? 7.527 -15.68 -15.164 1 97.88 98 ARG A C 1
ATOM 787 O O . ARG A 1 98 ? 8.633 -15.164 -15.312 1 97.88 98 ARG A O 1
ATOM 794 N N . TYR A 1 99 ? 7.055 -15.859 -13.922 1 98.56 99 TYR A N 1
ATOM 795 C CA . TYR A 1 99 ? 7.801 -15.648 -12.688 1 98.56 99 TYR A CA 1
ATOM 796 C C . TYR A 1 99 ? 7.688 -16.859 -11.773 1 98.56 99 TYR A C 1
ATOM 798 O O . TYR A 1 99 ? 6.77 -17.672 -11.914 1 98.56 99 TYR A O 1
ATOM 806 N N . PRO A 1 100 ? 8.648 -17.016 -10.867 1 98.81 100 PRO A N 1
ATOM 807 C CA . PRO A 1 100 ? 8.57 -18.156 -9.953 1 98.81 100 PRO A CA 1
ATOM 808 C C . PRO A 1 100 ? 7.395 -18.047 -8.977 1 98.81 100 PRO A C 1
ATOM 810 O O . PRO A 1 100 ? 7.066 -16.953 -8.523 1 98.81 100 PRO A O 1
ATOM 813 N N . MET A 1 101 ? 6.836 -19.188 -8.75 1 98.81 101 MET A N 1
ATOM 814 C CA . MET A 1 101 ? 5.828 -19.344 -7.707 1 98.81 101 MET A CA 1
ATOM 815 C C . MET A 1 101 ? 6.348 -20.219 -6.57 1 98.81 101 MET A C 1
ATOM 817 O O . MET A 1 101 ? 6.637 -21.406 -6.777 1 98.81 101 MET A O 1
ATOM 821 N N . VAL A 1 102 ? 6.441 -19.641 -5.418 1 98.94 102 VAL A N 1
ATOM 822 C CA . VAL A 1 102 ? 7.047 -20.297 -4.258 1 98.94 102 VAL A CA 1
ATOM 823 C C . VAL A 1 102 ? 5.961 -20.953 -3.414 1 98.94 102 VAL A C 1
ATOM 825 O O . VAL A 1 102 ? 4.887 -20.375 -3.219 1 98.94 102 VAL A O 1
ATOM 828 N N . SER A 1 103 ? 6.277 -22.125 -2.955 1 98.81 103 SER A N 1
ATOM 829 C CA . SER A 1 103 ? 5.414 -22.875 -2.045 1 98.81 103 SER A CA 1
ATOM 830 C C . SER A 1 103 ? 5.848 -22.688 -0.595 1 98.81 103 SER A C 1
ATOM 832 O O . SER A 1 103 ? 6.891 -23.203 -0.184 1 98.81 103 SER A O 1
ATOM 834 N N . ASP A 1 104 ? 5.051 -22.016 0.155 1 98.62 104 ASP A N 1
ATOM 835 C CA . ASP A 1 104 ? 5.297 -21.766 1.573 1 98.62 104 ASP A CA 1
ATOM 836 C C . ASP A 1 104 ? 4.457 -22.703 2.447 1 98.62 104 ASP A C 1
ATOM 838 O O . ASP A 1 104 ? 3.717 -22.234 3.316 1 98.62 104 ASP A O 1
ATOM 842 N N . ILE A 1 105 ? 4.598 -23.969 2.307 1 96.12 105 ILE A N 1
ATOM 843 C CA . ILE A 1 105 ? 3.732 -24.984 2.896 1 96.12 105 ILE A CA 1
ATOM 844 C C . ILE A 1 105 ? 3.801 -24.891 4.418 1 96.12 105 ILE A C 1
ATOM 846 O O . ILE A 1 105 ? 2.807 -25.141 5.105 1 96.12 105 ILE A O 1
ATOM 850 N N . LYS A 1 106 ? 4.918 -24.578 4.961 1 95.62 106 LYS A N 1
ATOM 851 C CA . LYS A 1 106 ? 5.102 -24.531 6.406 1 95.62 106 LYS A CA 1
ATOM 852 C C . LYS A 1 106 ? 4.617 -23.188 6.969 1 95.62 106 LYS A C 1
ATOM 854 O O . LYS A 1 106 ? 4.57 -23 8.188 1 95.62 106 LYS A O 1
ATOM 859 N N . ARG A 1 107 ? 4.297 -22.203 6.07 1 96.75 107 ARG A N 1
ATOM 860 C CA . ARG A 1 107 ? 3.777 -20.875 6.418 1 96.75 107 ARG A CA 1
ATOM 861 C C . ARG A 1 107 ? 4.844 -20.031 7.105 1 96.75 107 ARG A C 1
ATOM 863 O O . ARG A 1 107 ? 4.539 -19 7.695 1 96.75 107 ARG A O 1
ATOM 870 N N . ASN A 1 108 ? 6.102 -20.453 7.078 1 97.81 108 ASN A N 1
ATOM 871 C CA . ASN A 1 108 ? 7.176 -19.719 7.73 1 97.81 108 ASN A CA 1
ATOM 872 C C . ASN A 1 108 ? 7.457 -18.391 7.031 1 97.81 108 ASN A C 1
ATOM 874 O O . ASN A 1 108 ? 7.754 -17.391 7.688 1 97.81 108 ASN A O 1
ATOM 878 N N . ILE A 1 109 ? 7.363 -18.391 5.676 1 98.44 109 ILE A N 1
ATOM 879 C CA . ILE A 1 109 ? 7.676 -17.188 4.922 1 98.44 109 ILE A CA 1
ATOM 880 C C . ILE A 1 109 ? 6.613 -16.109 5.188 1 98.44 109 ILE A C 1
ATOM 882 O O . ILE A 1 109 ? 6.938 -15 5.594 1 98.44 109 ILE A O 1
ATOM 886 N N . MET A 1 110 ? 5.32 -16.453 4.992 1 97.94 110 MET A N 1
ATOM 887 C CA . MET A 1 110 ? 4.254 -15.469 5.18 1 97.94 110 MET A CA 1
ATOM 888 C C . MET A 1 110 ? 4.23 -14.961 6.617 1 97.94 110 MET A C 1
ATOM 890 O O . MET A 1 110 ? 3.904 -13.797 6.859 1 97.94 110 MET A O 1
ATOM 894 N N . LYS A 1 111 ? 4.594 -15.82 7.625 1 97 111 LYS A N 1
ATOM 895 C CA . LYS A 1 111 ? 4.672 -15.391 9.016 1 97 111 LYS A CA 1
ATOM 896 C C . LYS A 1 111 ? 5.836 -14.422 9.227 1 97 111 LYS A C 1
ATOM 898 O O . LYS A 1 111 ? 5.688 -13.406 9.914 1 97 111 LYS A O 1
ATOM 903 N N . SER A 1 112 ? 6.984 -14.727 8.648 1 97.44 112 SER A N 1
ATOM 904 C CA . SER A 1 112 ? 8.156 -13.867 8.805 1 97.44 112 SER A CA 1
ATOM 905 C C . SER A 1 112 ? 7.934 -12.5 8.172 1 97.44 112 SER A C 1
ATOM 907 O O . SER A 1 112 ? 8.461 -11.492 8.656 1 97.44 112 SER A O 1
ATOM 909 N N . TYR A 1 113 ? 7.16 -12.43 7.105 1 97.69 113 TYR A N 1
ATOM 910 C CA . TYR A 1 113 ? 6.848 -11.172 6.438 1 97.69 113 TYR A CA 1
ATOM 911 C C . TYR A 1 113 ? 5.598 -10.531 7.035 1 97.69 113 TYR A C 1
ATOM 913 O O . TYR A 1 113 ? 5.148 -9.484 6.574 1 97.69 113 TYR A O 1
ATOM 921 N N . ASN A 1 114 ? 5.02 -11.172 8.055 1 96.31 114 ASN A N 1
ATOM 922 C CA . ASN A 1 114 ? 3.891 -10.656 8.82 1 96.31 114 ASN A CA 1
ATOM 923 C C . ASN A 1 114 ? 2.688 -10.383 7.922 1 96.31 114 ASN A C 1
ATOM 925 O O . ASN A 1 114 ? 2.107 -9.289 7.969 1 96.31 114 ASN A O 1
ATOM 929 N N . VAL A 1 115 ? 2.295 -11.422 7.059 1 97.62 115 VAL A N 1
ATOM 930 C CA . VAL A 1 115 ? 1.185 -11.195 6.141 1 97.62 115 VAL A CA 1
ATOM 931 C C . VAL A 1 115 ? 0.153 -12.305 6.285 1 97.62 115 VAL A C 1
ATOM 933 O O . VAL A 1 115 ? -0.731 -12.461 5.441 1 97.62 115 VAL A O 1
ATOM 936 N N . GLU A 1 116 ? 0.285 -13.117 7.348 1 97.06 116 GLU A N 1
ATOM 937 C CA . GLU A 1 116 ? -0.685 -14.18 7.594 1 97.06 116 GLU A CA 1
ATOM 938 C C . GLU A 1 116 ? -1.965 -13.625 8.211 1 97.06 116 GLU A C 1
ATOM 940 O O . GLU A 1 116 ? -1.918 -12.922 9.219 1 97.06 116 GLU A O 1
ATOM 945 N N . HIS A 1 117 ? -3.062 -13.984 7.594 1 97.12 117 HIS A N 1
ATOM 946 C CA . HIS A 1 117 ? -4.344 -13.625 8.188 1 97.12 117 HIS A CA 1
ATOM 947 C C . HIS A 1 117 ? -4.496 -14.242 9.578 1 97.12 117 HIS A C 1
ATOM 949 O O . HIS A 1 117 ? -4.273 -15.438 9.758 1 97.12 117 HIS A O 1
ATOM 955 N N . PRO A 1 118 ? -4.914 -13.477 10.523 1 95.06 118 PRO A N 1
ATOM 956 C CA . PRO A 1 118 ? -4.883 -13.938 11.914 1 95.06 118 PRO A CA 1
ATOM 957 C C . PRO A 1 118 ? -5.867 -15.07 12.188 1 95.06 118 PRO A C 1
ATOM 959 O O . PRO A 1 118 ? -5.621 -15.914 13.055 1 95.06 118 PRO A O 1
ATOM 962 N N . GLU A 1 119 ? -6.918 -15.211 11.461 1 94.44 119 GLU A N 1
ATOM 963 C CA . GLU A 1 119 ? -7.957 -16.188 11.781 1 94.44 119 GLU A CA 1
ATOM 964 C C . GLU A 1 119 ? -7.934 -17.359 10.812 1 94.44 119 GLU A C 1
ATOM 966 O O . GLU A 1 119 ? -8.117 -18.516 11.211 1 94.44 119 GLU A O 1
ATOM 971 N N . ILE A 1 120 ? -7.637 -17.062 9.547 1 93.5 120 ILE A N 1
ATOM 972 C CA . ILE A 1 120 ? -7.875 -18.078 8.531 1 93.5 120 ILE A CA 1
ATOM 973 C C . ILE A 1 120 ? -6.559 -18.75 8.148 1 93.5 120 ILE A C 1
ATOM 975 O O . ILE A 1 120 ? -6.551 -19.812 7.523 1 93.5 120 ILE A O 1
ATOM 979 N N . GLY A 1 121 ? -5.48 -18.125 8.422 1 94.31 121 GLY A N 1
ATOM 980 C CA . GLY A 1 121 ? -4.188 -18.781 8.281 1 94.31 121 GLY A CA 1
ATOM 981 C C . GLY A 1 121 ? -3.656 -18.75 6.859 1 94.31 121 GLY A C 1
ATOM 982 O O . GLY A 1 121 ? -2.795 -19.562 6.5 1 94.31 121 GLY A O 1
ATOM 983 N N . VAL A 1 122 ? -4.152 -17.953 5.988 1 96.69 122 VAL A N 1
ATOM 984 C CA . VAL A 1 122 ? -3.65 -17.734 4.633 1 96.69 122 VAL A CA 1
ATOM 985 C C . VAL A 1 122 ? -2.955 -16.375 4.551 1 96.69 122 VAL A C 1
ATOM 987 O O . VAL A 1 122 ? -3.125 -15.531 5.43 1 96.69 122 VAL A O 1
ATOM 990 N N . ALA A 1 123 ? -2.178 -16.203 3.525 1 97.81 123 ALA A N 1
ATOM 991 C CA . ALA A 1 123 ? -1.556 -14.898 3.324 1 97.81 123 ALA A CA 1
ATOM 992 C C . ALA A 1 123 ? -2.588 -13.859 2.898 1 97.81 123 ALA A C 1
ATOM 994 O O . ALA A 1 123 ? -3.48 -14.156 2.1 1 97.81 123 ALA A O 1
ATOM 995 N N . LEU A 1 124 ? -2.484 -12.68 3.439 1 98.06 124 LEU A N 1
ATOM 996 C CA . LEU A 1 124 ? -3.158 -11.523 2.863 1 98.06 124 LEU A CA 1
ATOM 997 C C . LEU A 1 124 ? -2.539 -11.141 1.521 1 98.06 124 LEU A C 1
ATOM 999 O O . LEU A 1 124 ? -1.54 -11.734 1.105 1 98.06 124 LEU A O 1
ATOM 1003 N N . ARG A 1 125 ? -3.199 -10.258 0.756 1 98.06 125 ARG A N 1
ATOM 1004 C CA . ARG A 1 125 ? -2.664 -9.789 -0.52 1 98.06 125 ARG A CA 1
ATOM 1005 C C . ARG A 1 125 ? -1.586 -8.734 -0.308 1 98.06 125 ARG A C 1
ATOM 1007 O O . ARG A 1 125 ? -1.887 -7.539 -0.226 1 98.06 125 ARG A O 1
ATOM 1014 N N . ALA A 1 126 ? -0.376 -9.18 -0.284 1 98.19 126 ALA A N 1
ATOM 1015 C CA . ALA A 1 126 ? 0.724 -8.305 0.112 1 98.19 126 ALA A CA 1
ATOM 1016 C C . ALA A 1 126 ? 1.793 -8.242 -0.975 1 98.19 126 ALA A C 1
ATOM 1018 O O . ALA A 1 126 ? 1.99 -9.211 -1.718 1 98.19 126 ALA A O 1
ATOM 1019 N N . SER A 1 127 ? 2.436 -7.152 -1.079 1 98.5 127 SER A N 1
ATOM 1020 C CA . SER A 1 127 ? 3.6 -6.977 -1.942 1 98.5 127 SER A CA 1
ATOM 1021 C C . SER A 1 127 ? 4.68 -6.148 -1.257 1 98.5 127 SER A C 1
ATOM 1023 O O . SER A 1 127 ? 4.371 -5.211 -0.515 1 98.5 127 SER A O 1
ATOM 1025 N N . PHE A 1 128 ? 5.887 -6.469 -1.524 1 98.69 128 PHE A N 1
ATOM 1026 C CA . PHE A 1 128 ? 7.066 -5.777 -1.016 1 98.69 128 PHE A CA 1
ATOM 1027 C C . PHE A 1 128 ? 8.008 -5.406 -2.154 1 98.69 128 PHE A C 1
ATOM 1029 O O . PHE A 1 128 ? 8.312 -6.234 -3.014 1 98.69 128 PHE A O 1
ATOM 1036 N N . LEU A 1 129 ? 8.438 -4.168 -2.182 1 98.81 129 LEU A N 1
ATOM 1037 C CA . LEU A 1 129 ? 9.469 -3.719 -3.113 1 98.81 129 LEU A CA 1
ATOM 1038 C C . LEU A 1 129 ? 10.836 -3.701 -2.443 1 98.81 129 LEU A C 1
ATOM 1040 O O . LEU A 1 129 ? 11.031 -3.016 -1.438 1 98.81 129 LEU A O 1
ATOM 1044 N N . ILE A 1 130 ? 11.727 -4.473 -2.967 1 98.75 130 ILE A N 1
ATOM 1045 C CA . ILE A 1 130 ? 13.078 -4.602 -2.439 1 98.75 130 ILE A CA 1
ATOM 1046 C C . ILE A 1 130 ? 14.07 -3.926 -3.387 1 98.75 130 ILE A C 1
ATOM 1048 O O . ILE A 1 130 ? 14.062 -4.188 -4.594 1 98.75 130 ILE A O 1
ATOM 1052 N N . ASP A 1 131 ? 14.922 -3.082 -2.904 1 98.5 131 ASP A N 1
ATOM 1053 C CA . ASP A 1 131 ? 15.867 -2.389 -3.773 1 98.5 131 ASP A CA 1
ATOM 1054 C C . ASP A 1 131 ? 17.125 -3.219 -3.984 1 98.5 131 ASP A C 1
ATOM 1056 O O . ASP A 1 131 ? 17.219 -4.359 -3.521 1 98.5 131 ASP A O 1
ATOM 1060 N N . LYS A 1 132 ? 18.141 -2.729 -4.684 1 97.94 132 LYS A N 1
ATOM 1061 C CA . LYS A 1 132 ? 19.344 -3.457 -5.074 1 97.94 132 LYS A CA 1
ATOM 1062 C C . LYS A 1 132 ? 20.203 -3.797 -3.857 1 97.94 132 LYS A C 1
ATOM 1064 O O . LYS A 1 132 ? 21 -4.738 -3.893 1 97.94 132 LYS A O 1
ATOM 1069 N N . ALA A 1 133 ? 20.062 -3.035 -2.811 1 97.62 133 ALA A N 1
ATOM 1070 C CA . ALA A 1 133 ? 20.828 -3.256 -1.593 1 97.62 133 ALA A CA 1
ATOM 1071 C C . ALA A 1 133 ? 20.125 -4.242 -0.666 1 97.62 133 ALA A C 1
ATOM 1073 O O . ALA A 1 133 ? 20.641 -4.57 0.407 1 97.62 133 ALA A O 1
ATOM 1074 N N . GLY A 1 134 ? 18.938 -4.684 -1.075 1 97.94 134 GLY A N 1
ATOM 1075 C CA . GLY A 1 134 ? 18.188 -5.641 -0.276 1 97.94 134 GLY A CA 1
ATOM 1076 C C . GLY A 1 134 ? 17.328 -4.984 0.799 1 97.94 134 GLY A C 1
ATOM 1077 O O . GLY A 1 134 ? 16.953 -5.629 1.773 1 97.94 134 GLY A O 1
ATOM 1078 N N . ILE A 1 135 ? 17.125 -3.711 0.695 1 98.25 135 ILE A N 1
ATOM 1079 C CA . ILE A 1 135 ? 16.297 -2.984 1.655 1 98.25 135 ILE A CA 1
ATOM 1080 C C . ILE A 1 135 ? 14.859 -2.908 1.148 1 98.25 135 ILE A C 1
ATOM 1082 O O . ILE A 1 135 ? 14.617 -2.588 -0.019 1 98.25 135 ILE A O 1
ATOM 1086 N N . VAL A 1 136 ? 13.891 -3.279 1.987 1 98.62 136 VAL A N 1
ATOM 1087 C CA . VAL A 1 136 ? 12.484 -3.115 1.635 1 98.62 136 VAL A CA 1
ATOM 1088 C C . VAL A 1 136 ? 12.133 -1.631 1.619 1 98.62 136 VAL A C 1
ATOM 1090 O O . VAL A 1 136 ? 12.328 -0.928 2.613 1 98.62 136 VAL A O 1
ATOM 1093 N N . ARG A 1 137 ? 11.547 -1.148 0.513 1 98.62 137 ARG A N 1
ATOM 1094 C CA . ARG A 1 137 ? 11.328 0.281 0.323 1 98.62 137 ARG A CA 1
ATOM 1095 C C . ARG A 1 137 ? 9.836 0.605 0.288 1 98.62 137 ARG A C 1
ATOM 1097 O O . ARG A 1 137 ? 9.453 1.771 0.393 1 98.62 137 ARG A O 1
ATOM 1104 N N . HIS A 1 138 ? 9.07 -0.386 0.115 1 98.44 138 HIS A N 1
ATOM 1105 C CA . HIS A 1 138 ? 7.625 -0.232 -0.015 1 98.44 138 HIS A CA 1
ATOM 1106 C C . HIS A 1 138 ? 6.898 -1.521 0.352 1 98.44 138 HIS A C 1
ATOM 1108 O O . HIS A 1 138 ? 7.391 -2.617 0.078 1 98.44 138 HIS A O 1
ATOM 1114 N N . GLN A 1 139 ? 5.797 -1.381 0.967 1 98 139 GLN A N 1
ATOM 1115 C CA . GLN A 1 139 ? 4.934 -2.521 1.248 1 98 139 GLN A CA 1
ATOM 1116 C C . GLN A 1 139 ? 3.461 -2.135 1.146 1 98 139 GLN A C 1
ATOM 1118 O O . GLN A 1 139 ? 3.074 -1.035 1.547 1 98 139 GLN A O 1
ATOM 1123 N N . ILE A 1 140 ? 2.678 -2.98 0.6 1 97.81 140 ILE A N 1
ATOM 1124 C CA . ILE A 1 140 ? 1.226 -2.848 0.571 1 97.81 140 ILE A CA 1
ATOM 1125 C C . ILE A 1 140 ? 0.579 -4.164 1 1 97.81 140 ILE A C 1
ATOM 1127 O O . ILE A 1 140 ? 1.051 -5.242 0.636 1 97.81 140 ILE A O 1
ATOM 1131 N N . ILE A 1 141 ? -0.429 -4.109 1.826 1 98.06 141 ILE A N 1
ATOM 1132 C CA . ILE A 1 141 ? -1.209 -5.258 2.27 1 98.06 141 ILE A CA 1
ATOM 1133 C C . ILE A 1 141 ? -2.699 -4.941 2.164 1 98.06 141 ILE A C 1
ATOM 1135 O O . ILE A 1 141 ? -3.178 -3.975 2.76 1 98.06 141 ILE A O 1
ATOM 1139 N N . ASN A 1 142 ? -3.377 -5.68 1.365 1 98.31 142 ASN A N 1
ATOM 1140 C CA . ASN A 1 142 ? -4.828 -5.617 1.252 1 98.31 142 ASN A CA 1
ATOM 1141 C C . ASN A 1 142 ? -5.5 -6.793 1.953 1 98.31 142 ASN A C 1
ATOM 1143 O O . ASN A 1 142 ? -4.977 -7.91 1.938 1 98.31 142 ASN A O 1
ATOM 1147 N N . ASP A 1 143 ? -6.66 -6.504 2.52 1 97.81 143 ASP A N 1
ATOM 1148 C CA . ASP A 1 143 ? -7.512 -7.602 2.965 1 97.81 143 ASP A CA 1
ATOM 1149 C C . ASP A 1 143 ? -8 -8.43 1.779 1 97.81 143 ASP A C 1
ATOM 1151 O O . ASP A 1 143 ? -7.777 -8.062 0.624 1 97.81 143 ASP A O 1
ATOM 1155 N N . LEU A 1 144 ? -8.664 -9.492 1.98 1 97.06 144 LEU A N 1
ATOM 1156 C CA . LEU A 1 144 ? -8.93 -10.578 1.046 1 97.06 144 LEU A CA 1
ATOM 1157 C C . LEU A 1 144 ? -9.805 -10.102 -0.108 1 97.06 144 LEU A C 1
ATOM 1159 O O . LEU A 1 144 ? -9.57 -10.469 -1.263 1 97.06 144 LEU A O 1
ATOM 1163 N N . PRO A 1 145 ? -10.758 -9.188 0.089 1 97.06 145 PRO A N 1
ATOM 1164 C CA . PRO A 1 145 ? -11.68 -8.875 -1.008 1 97.06 145 PRO A CA 1
ATOM 1165 C C . PRO A 1 145 ? -11.141 -7.785 -1.937 1 97.06 145 PRO A C 1
ATOM 1167 O O . PRO A 1 145 ? -11.797 -7.426 -2.916 1 97.06 145 PRO A O 1
ATOM 1170 N N . ILE A 1 146 ? -10.008 -7.258 -1.65 1 97.88 146 ILE A N 1
ATOM 1171 C CA . ILE A 1 146 ? -9.523 -6.074 -2.354 1 97.88 146 ILE A CA 1
ATOM 1172 C C . ILE A 1 146 ? -8.312 -6.441 -3.209 1 97.88 146 ILE A C 1
ATOM 1174 O O . ILE A 1 146 ? -7.242 -6.742 -2.68 1 97.88 146 ILE A O 1
ATOM 1178 N N . GLY A 1 147 ? -8.484 -6.328 -4.523 1 97.88 147 GLY A N 1
ATOM 1179 C CA . GLY A 1 147 ? -7.383 -6.598 -5.438 1 97.88 147 GLY A CA 1
ATOM 1180 C C . GLY A 1 147 ? -6.391 -5.457 -5.527 1 97.88 147 GLY A C 1
ATOM 1181 O O . GLY A 1 147 ? -6.742 -4.301 -5.293 1 97.88 147 GLY A O 1
ATOM 1182 N N . ARG A 1 148 ? -5.227 -5.754 -5.875 1 98.38 148 ARG A N 1
ATOM 1183 C CA . ARG A 1 148 ? -4.176 -4.75 -6.031 1 98.38 148 ARG A CA 1
ATOM 1184 C C . ARG A 1 148 ? -4.223 -4.121 -7.418 1 98.38 148 ARG A C 1
ATOM 1186 O O . ARG A 1 148 ? -4.812 -4.684 -8.344 1 98.38 148 ARG A O 1
ATOM 1193 N N . ASP A 1 149 ? -3.658 -2.938 -7.531 1 98.06 149 ASP A N 1
ATOM 1194 C CA . ASP A 1 149 ? -3.361 -2.305 -8.812 1 98.06 149 ASP A CA 1
ATOM 1195 C C . ASP A 1 149 ? -1.875 -2.416 -9.148 1 98.06 149 ASP A C 1
ATOM 1197 O O . ASP A 1 149 ? -1.048 -1.709 -8.57 1 98.06 149 ASP A O 1
ATOM 1201 N N . ILE A 1 150 ? -1.528 -3.225 -10.133 1 98.25 150 ILE A N 1
ATOM 1202 C CA . ILE A 1 150 ? -0.137 -3.514 -10.461 1 98.25 150 ILE A CA 1
ATOM 1203 C C . ILE A 1 150 ? 0.508 -2.285 -11.102 1 98.25 150 ILE A C 1
ATOM 1205 O O . ILE A 1 150 ? 1.719 -2.082 -10.992 1 98.25 150 ILE A O 1
ATOM 1209 N N . ASN A 1 151 ? -0.298 -1.393 -11.703 1 97.75 151 ASN A N 1
ATOM 1210 C CA . ASN A 1 151 ? 0.25 -0.152 -12.242 1 97.75 151 ASN A CA 1
ATOM 1211 C C . ASN A 1 151 ? 0.79 0.75 -11.141 1 97.75 151 ASN A C 1
ATOM 1213 O O . ASN A 1 151 ? 1.771 1.469 -11.336 1 97.75 151 ASN A O 1
ATOM 1217 N N . GLU A 1 152 ? 0.094 0.759 -10.047 1 97.69 152 GLU A N 1
ATOM 1218 C CA . GLU A 1 152 ? 0.6 1.527 -8.914 1 97.69 152 GLU A CA 1
ATOM 1219 C C . GLU A 1 152 ? 1.951 0.995 -8.445 1 97.69 152 GLU A C 1
ATOM 1221 O O . GLU A 1 152 ? 2.824 1.769 -8.039 1 97.69 152 GLU A O 1
ATOM 1226 N N . MET A 1 153 ? 2.119 -0.333 -8.445 1 97.69 153 MET A N 1
ATOM 1227 C CA . MET A 1 153 ? 3.408 -0.927 -8.109 1 97.69 153 MET A CA 1
ATOM 1228 C C . MET A 1 153 ? 4.5 -0.443 -9.055 1 97.69 153 MET A C 1
ATOM 1230 O O . MET A 1 153 ? 5.602 -0.107 -8.617 1 97.69 153 MET A O 1
ATOM 1234 N N . ILE A 1 154 ? 4.16 -0.4 -10.32 1 98.31 154 ILE A N 1
ATOM 1235 C CA . ILE A 1 154 ? 5.109 0.065 -11.328 1 98.31 154 ILE A CA 1
ATOM 1236 C C . ILE A 1 154 ? 5.457 1.529 -11.07 1 98.31 154 ILE A C 1
ATOM 1238 O O . ILE A 1 154 ? 6.621 1.924 -11.172 1 98.31 154 ILE A O 1
ATOM 1242 N N . ARG A 1 155 ? 4.461 2.303 -10.742 1 98.25 155 ARG A N 1
ATOM 1243 C CA . ARG A 1 155 ? 4.691 3.705 -10.414 1 98.25 155 ARG A CA 1
ATOM 1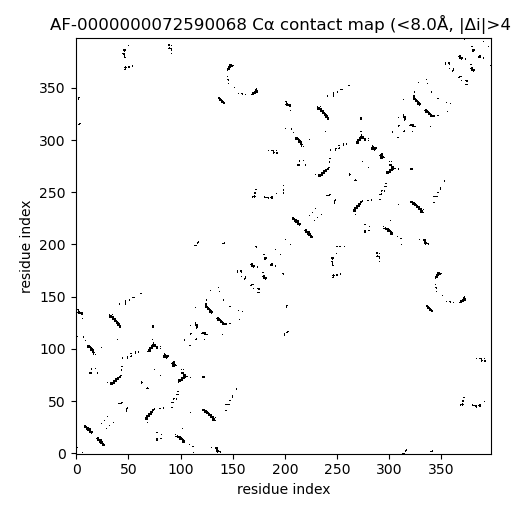244 C C . ARG A 1 155 ? 5.68 3.842 -9.258 1 98.25 155 ARG A C 1
ATOM 1246 O O . ARG A 1 155 ? 6.586 4.676 -9.312 1 98.25 155 ARG A O 1
ATOM 1253 N N . VAL A 1 156 ? 5.547 3.076 -8.195 1 98.5 156 VAL A N 1
ATOM 1254 C CA . VAL A 1 156 ? 6.406 3.123 -7.02 1 98.5 156 VAL A CA 1
ATOM 1255 C C . VAL A 1 156 ? 7.816 2.676 -7.391 1 98.5 156 VAL A C 1
ATOM 1257 O O . VAL A 1 156 ? 8.805 3.246 -6.914 1 98.5 156 VAL A O 1
ATOM 1260 N N . ILE A 1 157 ? 7.898 1.641 -8.234 1 98.69 157 ILE A N 1
ATOM 1261 C CA . ILE A 1 157 ? 9.195 1.188 -8.734 1 98.69 157 ILE A CA 1
ATOM 1262 C C . ILE A 1 157 ? 9.891 2.332 -9.461 1 98.69 157 ILE A C 1
ATOM 1264 O O . ILE A 1 157 ? 11.07 2.607 -9.219 1 98.69 157 ILE A O 1
ATOM 1268 N N . ASP A 1 158 ? 9.164 3.02 -10.336 1 98.62 158 ASP A N 1
ATOM 1269 C CA . ASP A 1 158 ? 9.734 4.148 -11.062 1 98.62 158 ASP A CA 1
ATOM 1270 C C . ASP A 1 158 ? 10.203 5.242 -10.109 1 98.62 158 ASP A C 1
ATOM 1272 O O . ASP A 1 158 ? 11.234 5.879 -10.352 1 98.62 158 ASP A O 1
ATOM 1276 N N . ALA A 1 159 ? 9.438 5.5 -9.125 1 98.5 159 ALA A N 1
ATOM 1277 C CA . ALA A 1 159 ? 9.812 6.504 -8.125 1 98.5 159 ALA A CA 1
ATOM 1278 C C . ALA A 1 159 ? 11.117 6.129 -7.438 1 98.5 159 ALA A C 1
ATOM 1280 O O . ALA A 1 159 ? 11.992 6.977 -7.246 1 98.5 159 ALA A O 1
ATOM 1281 N N . LEU A 1 160 ? 11.219 4.855 -7.055 1 98.31 160 LEU A N 1
ATOM 1282 C CA . LEU A 1 160 ? 12.438 4.363 -6.422 1 98.31 160 LEU A CA 1
ATOM 1283 C C . LEU A 1 160 ? 13.641 4.539 -7.344 1 98.31 160 LEU A C 1
ATOM 1285 O O . LEU A 1 160 ? 14.68 5.055 -6.922 1 98.31 160 LEU A O 1
ATOM 1289 N N . LEU A 1 161 ? 13.453 4.105 -8.586 1 97.88 161 LEU A N 1
ATOM 1290 C CA . LEU A 1 161 ? 14.539 4.18 -9.562 1 97.88 161 LEU A CA 1
ATOM 1291 C C . LEU A 1 161 ? 14.938 5.629 -9.828 1 97.88 161 LEU A C 1
ATOM 1293 O O . LEU A 1 161 ? 16.125 5.945 -9.953 1 97.88 161 LEU A O 1
ATOM 1297 N N . PHE A 1 162 ? 13.992 6.512 -9.922 1 97.88 162 PHE A N 1
ATOM 1298 C CA . PHE A 1 162 ? 14.234 7.938 -10.109 1 97.88 162 PHE A CA 1
ATOM 1299 C C . PHE A 1 162 ? 15.07 8.5 -8.961 1 97.88 162 PHE A C 1
ATOM 1301 O O . PHE A 1 162 ? 16.031 9.234 -9.195 1 97.88 162 PHE A O 1
ATOM 1308 N N . HIS A 1 163 ? 14.656 8.203 -7.746 1 97.12 163 HIS A N 1
ATOM 1309 C CA . HIS A 1 163 ? 15.391 8.656 -6.57 1 97.12 163 HIS A CA 1
ATOM 1310 C C . HIS A 1 163 ? 16.828 8.148 -6.59 1 97.12 163 HIS A C 1
ATOM 1312 O O . HIS A 1 163 ? 17.766 8.906 -6.297 1 97.12 163 HIS A O 1
ATOM 1318 N N . GLU A 1 164 ? 17.031 6.891 -6.914 1 95.69 164 GLU A N 1
ATOM 1319 C CA . GLU A 1 164 ? 18.359 6.289 -6.934 1 95.69 164 GLU A CA 1
ATOM 1320 C C . GLU A 1 164 ? 19.25 6.953 -7.984 1 95.69 164 GLU A C 1
ATOM 1322 O O . GLU A 1 164 ? 20.453 7.129 -7.77 1 95.69 164 GLU A O 1
ATOM 1327 N N . LYS A 1 165 ? 18.656 7.309 -9.062 1 95.75 165 LYS A N 1
ATOM 1328 C CA . LYS A 1 165 ? 19.406 7.859 -10.188 1 95.75 165 LYS A CA 1
ATOM 1329 C C . LYS A 1 165 ? 19.719 9.336 -9.969 1 95.75 165 LYS A C 1
ATOM 1331 O O . LYS A 1 165 ? 20.812 9.797 -10.281 1 95.75 165 LYS A O 1
ATOM 1336 N N . HIS A 1 166 ? 18.797 10.117 -9.406 1 95.44 166 HIS A N 1
ATOM 1337 C CA . HIS A 1 166 ? 18.906 11.57 -9.438 1 95.44 166 HIS A CA 1
ATOM 1338 C C . HIS A 1 166 ? 19.156 12.141 -8.047 1 95.44 166 HIS A C 1
ATOM 1340 O O . HIS A 1 166 ? 19.562 13.289 -7.906 1 95.44 166 HIS A O 1
ATOM 1346 N N . GLY A 1 167 ? 18.766 11.328 -7.012 1 94.56 167 GLY A N 1
ATOM 1347 C CA . GLY A 1 167 ? 18.906 11.805 -5.645 1 94.56 167 GLY A CA 1
ATOM 1348 C C . GLY A 1 167 ? 17.734 12.664 -5.199 1 94.56 167 GLY A C 1
ATOM 1349 O O . GLY A 1 167 ? 17.625 13.016 -4.023 1 94.56 167 GLY A O 1
ATOM 1350 N N . GLU A 1 168 ? 16.828 13.023 -6.066 1 95.5 168 GLU A N 1
ATOM 1351 C CA . GLU A 1 168 ? 15.625 13.773 -5.754 1 95.5 168 GLU A CA 1
ATOM 1352 C C . GLU A 1 168 ? 14.562 12.875 -5.129 1 95.5 168 GLU A C 1
ATOM 1354 O O . GLU A 1 168 ? 14.625 11.648 -5.262 1 95.5 168 GLU A O 1
ATOM 1359 N N . VAL A 1 169 ? 13.695 13.508 -4.355 1 96.5 169 VAL A N 1
ATOM 1360 C CA . VAL A 1 169 ? 12.602 12.75 -3.75 1 96.5 169 VAL A CA 1
ATOM 1361 C C . VAL A 1 169 ? 11.32 12.953 -4.562 1 96.5 169 VAL A C 1
ATOM 1363 O O . VAL A 1 169 ? 11.188 13.938 -5.289 1 96.5 169 VAL A O 1
ATOM 1366 N N . CYS A 1 170 ? 10.461 12 -4.496 1 97.44 170 CYS A N 1
ATOM 1367 C CA . CYS A 1 170 ? 9.266 12 -5.32 1 97.44 170 CYS A CA 1
ATOM 1368 C C . CYS A 1 170 ? 8.055 12.492 -4.531 1 97.44 170 CYS A C 1
ATOM 1370 O O . CYS A 1 170 ? 7.668 11.883 -3.537 1 97.44 170 CYS A O 1
ATOM 1372 N N . PRO A 1 171 ? 7.387 13.586 -4.945 1 96.94 171 PRO A N 1
ATOM 1373 C CA . PRO A 1 171 ? 6.207 14.102 -4.246 1 96.94 171 PRO A CA 1
ATOM 1374 C C . PRO A 1 171 ? 4.996 13.188 -4.375 1 96.94 171 PRO A C 1
ATOM 1376 O O . PRO A 1 171 ? 5.047 12.188 -5.098 1 96.94 171 PRO A O 1
ATOM 1379 N N . ALA A 1 172 ? 3.959 13.516 -3.619 1 97 172 ALA A N 1
ATOM 1380 C CA . ALA A 1 172 ? 2.67 12.859 -3.811 1 97 172 ALA A CA 1
ATOM 1381 C C . ALA A 1 172 ? 2.248 12.891 -5.277 1 97 172 ALA A C 1
ATOM 1383 O O . ALA A 1 172 ? 2.531 13.859 -5.988 1 97 172 ALA A O 1
ATOM 1384 N N . GLN A 1 173 ? 1.62 11.844 -5.762 1 95.81 173 GLN A N 1
ATOM 1385 C CA . GLN A 1 173 ? 1.039 11.742 -7.094 1 95.81 173 GLN A CA 1
ATOM 1386 C C . GLN A 1 173 ? 2.125 11.633 -8.156 1 95.81 173 GLN A C 1
ATOM 1388 O O . GLN A 1 173 ? 1.834 11.664 -9.359 1 95.81 173 GLN A O 1
ATOM 1393 N N . TRP A 1 174 ? 3.377 11.531 -7.77 1 96.62 174 TRP A N 1
ATOM 1394 C CA . TRP A 1 174 ? 4.492 11.508 -8.711 1 96.62 174 TRP A CA 1
ATOM 1395 C C . TRP A 1 174 ? 4.34 10.367 -9.711 1 96.62 174 TRP A C 1
ATOM 1397 O O . TRP A 1 174 ? 3.973 9.25 -9.336 1 96.62 174 TRP A O 1
ATOM 1407 N N . LYS A 1 175 ? 4.598 10.609 -10.961 1 95.12 175 LYS A N 1
ATOM 1408 C CA . LYS A 1 175 ? 4.68 9.633 -12.039 1 95.12 175 LYS A CA 1
ATOM 1409 C C . LYS A 1 175 ? 5.965 9.812 -12.844 1 95.12 175 LYS A C 1
ATOM 1411 O O . LYS A 1 175 ? 6.594 10.875 -12.797 1 95.12 175 LYS A O 1
ATOM 1416 N N . LYS A 1 176 ? 6.141 8.758 -13.602 1 93.31 176 LYS A N 1
ATOM 1417 C CA . LYS A 1 176 ? 7.336 8.805 -14.438 1 93.31 176 LYS A CA 1
ATOM 1418 C C . LYS A 1 176 ? 7.336 10.047 -15.328 1 93.31 176 LYS A C 1
ATOM 1420 O O . LYS A 1 176 ? 6.301 10.422 -15.883 1 93.31 176 LYS 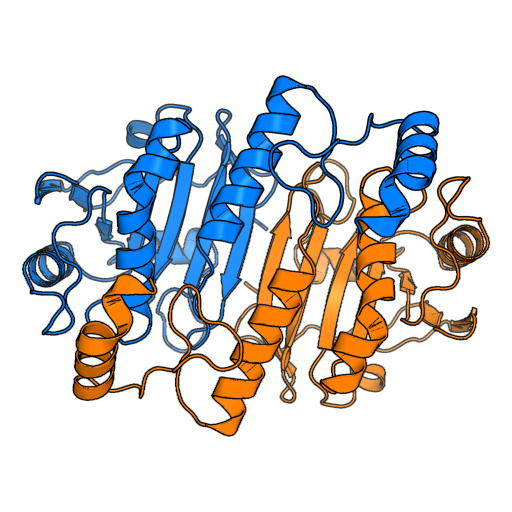A O 1
ATOM 1425 N N . ASN A 1 177 ? 8.367 10.805 -15.391 1 89.56 177 ASN A N 1
ATOM 1426 C CA . ASN A 1 177 ? 8.617 11.969 -16.234 1 89.56 177 ASN A CA 1
ATOM 1427 C C . ASN A 1 177 ? 8.117 13.25 -15.562 1 89.56 177 ASN A C 1
ATOM 1429 O O . ASN A 1 177 ? 8.102 14.312 -16.188 1 89.56 177 ASN A O 1
ATOM 1433 N N . ARG A 1 178 ? 7.586 13.18 -14.359 1 91.81 178 ARG A N 1
ATOM 1434 C CA . ARG A 1 178 ? 7.273 14.375 -13.594 1 91.81 178 ARG A CA 1
ATOM 1435 C C . ARG A 1 178 ? 8.477 14.828 -12.773 1 91.81 178 ARG A C 1
ATOM 1437 O O . ARG A 1 178 ? 9.438 14.078 -12.609 1 91.81 178 ARG A O 1
ATOM 1444 N N . GLU A 1 179 ? 8.359 15.984 -12.352 1 92.62 179 GLU A N 1
ATOM 1445 C CA . GLU A 1 179 ? 9.477 16.562 -11.602 1 92.62 179 GLU A CA 1
ATOM 1446 C C . GLU A 1 179 ? 9.523 16.016 -10.172 1 92.62 179 GLU A C 1
ATOM 1448 O O . GLU A 1 179 ? 8.484 15.844 -9.539 1 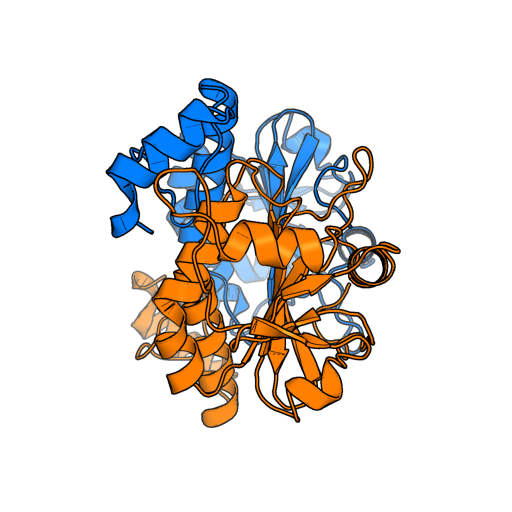92.62 179 GLU A O 1
ATOM 1453 N N . GLY A 1 180 ? 10.734 15.711 -9.727 1 94.69 180 GLY A N 1
ATOM 1454 C CA . GLY A 1 180 ? 10.961 15.438 -8.312 1 94.69 180 GLY A CA 1
ATOM 1455 C C . GLY A 1 180 ? 11.227 16.688 -7.5 1 94.69 180 GLY A C 1
ATOM 1456 O O . GLY A 1 180 ? 11.055 17.812 -7.988 1 94.69 180 GLY A O 1
ATOM 1457 N N . ILE A 1 181 ? 11.523 16.5 -6.219 1 94.44 181 ILE A N 1
ATOM 1458 C CA . ILE A 1 181 ? 11.867 17.594 -5.312 1 94.44 181 ILE A CA 1
ATOM 1459 C C . ILE A 1 181 ? 13.336 17.484 -4.906 1 94.44 181 ILE A C 1
ATOM 1461 O O . ILE A 1 181 ? 13.781 16.438 -4.422 1 94.44 181 ILE A O 1
ATOM 1465 N N . VAL A 1 182 ? 14.078 18.531 -5.164 1 93.31 182 VAL A N 1
ATOM 1466 C CA . VAL A 1 182 ? 15.391 18.609 -4.527 1 93.31 182 VAL A CA 1
ATOM 1467 C C . VAL A 1 182 ? 15.227 18.719 -3.014 1 93.31 182 VAL A C 1
ATOM 1469 O O . VAL A 1 182 ? 14.516 19.594 -2.518 1 93.31 182 VAL A O 1
ATOM 1472 N N . PRO A 1 183 ? 15.797 17.797 -2.309 1 92.62 183 PRO A N 1
ATOM 1473 C CA . PRO A 1 183 ? 15.539 17.734 -0.868 1 92.62 183 PRO A CA 1
ATOM 1474 C C . PRO A 1 183 ? 16.188 18.891 -0.106 1 92.62 183 PRO A C 1
ATOM 1476 O O . PRO A 1 183 ? 17.172 18.688 0.6 1 92.62 183 PRO A O 1
ATOM 1479 N N . SER A 1 184 ? 15.633 20.062 -0.3 1 90.25 184 SER A N 1
ATOM 1480 C CA . SER A 1 184 ? 16.031 21.297 0.373 1 90.25 184 SER A CA 1
ATOM 1481 C C . SER A 1 184 ? 14.836 22.234 0.55 1 90.25 184 SER A C 1
ATOM 1483 O O . SER A 1 184 ? 13.789 22.047 -0.072 1 90.25 184 SER A O 1
ATOM 1485 N N . ARG A 1 185 ? 15.039 23.156 1.512 1 86.12 185 ARG A N 1
ATOM 1486 C CA . ARG A 1 185 ? 13.984 24.141 1.728 1 86.12 185 ARG A CA 1
ATOM 1487 C C . ARG A 1 185 ? 13.648 24.859 0.431 1 86.12 185 ARG A C 1
ATOM 1489 O O . ARG A 1 185 ? 12.469 25.047 0.11 1 86.12 185 ARG A O 1
ATOM 1496 N N . GLU A 1 186 ? 14.648 25.281 -0.25 1 89 186 GLU A N 1
ATOM 1497 C CA . GLU A 1 186 ? 14.445 25.938 -1.539 1 89 186 GLU A CA 1
ATOM 1498 C C . GLU A 1 186 ? 13.781 25 -2.539 1 89 186 GLU A C 1
ATOM 1500 O O . GLU A 1 186 ? 12.938 25.422 -3.328 1 89 186 GLU A O 1
ATOM 1505 N N . GLY A 1 187 ? 14.141 23.781 -2.518 1 89.69 187 GLY A N 1
ATOM 1506 C CA . GLY A 1 187 ? 13.609 22.797 -3.439 1 89.69 187 GLY A CA 1
ATOM 1507 C C . GLY A 1 187 ? 12.109 22.594 -3.301 1 89.69 187 GLY A C 1
ATOM 1508 O O . GLY A 1 187 ? 11.391 22.547 -4.301 1 89.69 187 GLY A O 1
ATOM 1509 N N . ILE A 1 188 ? 11.688 22.453 -2.035 1 89.12 188 ILE A N 1
ATOM 1510 C CA . ILE A 1 188 ? 10.266 22.219 -1.822 1 89.12 188 ILE A CA 1
ATOM 1511 C C . ILE A 1 188 ? 9.477 23.484 -2.152 1 89.12 188 ILE A C 1
ATOM 1513 O O . ILE A 1 188 ? 8.391 23.406 -2.734 1 89.12 188 ILE A O 1
ATOM 1517 N N . SER A 1 189 ? 10.016 24.625 -1.741 1 89.88 189 SER A N 1
ATOM 1518 C CA . SER A 1 189 ? 9.359 25.891 -2.074 1 89.88 189 SER A CA 1
ATOM 1519 C C . SER A 1 189 ? 9.211 26.062 -3.582 1 89.88 189 SER A C 1
ATOM 1521 O O . SER A 1 189 ? 8.148 26.438 -4.07 1 89.88 189 SER A O 1
ATOM 1523 N N . GLN A 1 190 ? 10.242 25.812 -4.273 1 91.12 190 GLN A N 1
ATOM 1524 C CA . GLN A 1 190 ? 10.211 25.891 -5.727 1 91.12 190 GLN A CA 1
ATOM 1525 C C . GLN A 1 190 ? 9.211 24.906 -6.316 1 91.12 190 GLN A C 1
ATOM 1527 O O . GLN A 1 190 ? 8.422 25.266 -7.195 1 91.12 190 GLN A O 1
ATOM 1532 N N . TYR A 1 191 ? 9.258 23.688 -5.867 1 93.56 191 TYR A N 1
ATOM 1533 C CA . TYR A 1 191 ? 8.352 22.656 -6.375 1 93.56 191 TYR A CA 1
ATOM 1534 C C . TYR A 1 191 ? 6.898 23.078 -6.176 1 93.56 191 TYR A C 1
ATOM 1536 O O . TYR A 1 191 ? 6.094 23 -7.109 1 93.56 191 TYR A O 1
ATOM 1544 N N . LEU A 1 192 ? 6.586 23.531 -4.961 1 92.75 192 LEU A N 1
ATOM 1545 C CA . LEU A 1 192 ? 5.203 23.875 -4.652 1 92.75 192 LEU A CA 1
ATOM 1546 C C . LEU A 1 192 ? 4.754 25.094 -5.457 1 92.75 192 LEU A C 1
ATOM 1548 O O . LEU A 1 192 ? 3.596 25.172 -5.863 1 92.75 192 LEU A O 1
ATOM 1552 N N . SER A 1 193 ? 5.652 25.969 -5.695 1 91.19 193 SER A N 1
ATOM 1553 C CA . SER A 1 193 ? 5.328 27.156 -6.484 1 91.19 193 SER A CA 1
ATOM 1554 C C . SER A 1 193 ? 5.008 26.797 -7.926 1 91.19 193 SER A C 1
ATOM 1556 O O . SER A 1 193 ? 4.152 27.422 -8.555 1 91.19 193 SER A O 1
ATOM 1558 N N . GLU A 1 194 ? 5.555 25.766 -8.406 1 91.12 194 GLU A N 1
ATOM 1559 C CA . GLU A 1 194 ? 5.465 25.438 -9.82 1 91.12 194 GLU A CA 1
ATOM 1560 C C . GLU A 1 194 ? 4.477 24.312 -10.07 1 91.12 194 GLU A C 1
ATOM 1562 O O . GLU A 1 194 ? 3.9 24.203 -11.156 1 91.12 194 GLU A O 1
ATOM 1567 N N . ASN A 1 195 ? 4.25 23.438 -9.008 1 90.44 195 ASN A N 1
ATOM 1568 C CA . ASN A 1 195 ? 3.562 22.188 -9.273 1 90.44 195 ASN A CA 1
ATOM 1569 C C . ASN A 1 195 ? 2.393 21.969 -8.32 1 90.44 195 ASN A C 1
ATOM 1571 O O . ASN A 1 195 ? 1.894 20.844 -8.18 1 90.44 195 ASN A O 1
ATOM 1575 N N . LEU A 1 196 ? 1.951 22.984 -7.703 1 90.31 196 LEU A N 1
ATOM 1576 C CA . LEU A 1 196 ? 0.886 22.844 -6.715 1 90.31 196 LEU A CA 1
ATOM 1577 C C . LEU A 1 196 ? -0.36 22.234 -7.34 1 90.31 196 LEU A C 1
ATOM 1579 O O . LEU A 1 196 ? -1.03 21.406 -6.707 1 90.31 196 LEU A O 1
ATOM 1583 N N . ASN A 1 197 ? -0.617 22.531 -8.523 1 89.5 197 ASN A N 1
ATOM 1584 C CA . ASN A 1 197 ? -1.827 22.078 -9.203 1 89.5 197 ASN A CA 1
ATOM 1585 C C . ASN A 1 197 ? -1.748 20.594 -9.555 1 89.5 197 ASN A C 1
ATOM 1587 O O . ASN A 1 197 ? -2.77 19.969 -9.836 1 89.5 197 ASN A O 1
ATOM 1591 N N . ASP A 1 198 ? -0.591 20.062 -9.578 1 88.38 198 ASP A N 1
ATOM 1592 C CA . ASP A 1 198 ? -0.403 18.672 -9.953 1 88.38 198 ASP A CA 1
ATOM 1593 C C . ASP A 1 198 ? -0.644 17.734 -8.766 1 88.38 198 ASP A C 1
ATOM 1595 O O . ASP A 1 198 ? -0.682 16.516 -8.922 1 88.38 198 ASP A O 1
ATOM 1599 N N . LEU A 1 199 ? -0.806 18.359 -7.617 1 93.06 199 LEU A N 1
ATOM 1600 C CA . LEU A 1 199 ? -1.012 17.562 -6.41 1 93.06 199 LEU A CA 1
ATOM 1601 C C . LEU A 1 199 ? -2.492 17.266 -6.203 1 93.06 199 LEU A C 1
ATOM 1603 O O . LEU A 1 199 ? -2.85 16.172 -5.758 1 93.06 199 LEU A O 1
ATOM 1607 N N . MET B 1 1 ? 1.398 -7.523 12.125 1 68.31 1 MET B N 1
ATOM 1608 C CA . MET B 1 1 ? 0.525 -7.152 11.016 1 68.31 1 MET B CA 1
ATOM 1609 C C . MET B 1 1 ? -0.753 -6.496 11.523 1 68.31 1 MET B C 1
ATOM 1611 O O . MET B 1 1 ? -1.298 -6.902 12.555 1 68.31 1 MET B O 1
ATOM 1615 N N . LEU B 1 2 ? -1.146 -5.395 10.758 1 89.44 2 LEU B N 1
ATOM 1616 C CA . LEU B 1 2 ? -2.314 -4.695 11.281 1 89.44 2 LEU B CA 1
ATOM 1617 C C . LEU B 1 2 ? -3.557 -5.023 10.461 1 89.44 2 LEU B C 1
ATOM 1619 O O . LEU B 1 2 ? -4.668 -5.059 10.992 1 89.44 2 LEU B O 1
ATOM 1623 N N . VAL B 1 3 ? -3.355 -5.441 9.242 1 97.44 3 VAL B N 1
ATOM 1624 C CA . VAL B 1 3 ? -4.52 -5.672 8.391 1 97.44 3 VAL B CA 1
ATOM 1625 C C . VAL B 1 3 ? -5.285 -6.898 8.883 1 97.44 3 VAL B C 1
ATOM 1627 O O . VAL B 1 3 ? -4.684 -7.906 9.258 1 97.44 3 VAL B O 1
ATOM 1630 N N . ALA B 1 4 ? -6.633 -6.824 8.836 1 97.62 4 ALA B N 1
ATOM 1631 C CA . ALA B 1 4 ? -7.582 -7.844 9.273 1 97.62 4 ALA B CA 1
ATOM 1632 C C . ALA B 1 4 ? -7.734 -7.832 10.789 1 97.62 4 ALA B C 1
ATOM 1634 O O . ALA B 1 4 ? -8.484 -8.641 11.352 1 97.62 4 ALA B O 1
ATOM 1635 N N . ASN B 1 5 ? -7.047 -6.973 11.531 1 97.62 5 ASN B N 1
ATOM 1636 C CA . ASN B 1 5 ? -7.195 -6.773 12.969 1 97.62 5 ASN B CA 1
ATOM 1637 C C . ASN B 1 5 ? -7.887 -5.449 13.281 1 97.62 5 ASN B C 1
ATOM 1639 O O . ASN B 1 5 ? -7.988 -4.574 12.422 1 97.62 5 ASN B O 1
ATOM 1643 N N . LYS B 1 6 ? -8.422 -5.363 14.516 1 97.69 6 LYS B N 1
ATOM 1644 C CA . LYS B 1 6 ? -8.961 -4.094 14.992 1 97.69 6 LYS B CA 1
ATOM 1645 C C . LYS B 1 6 ? -7.879 -3.016 15.031 1 97.69 6 LYS B C 1
ATOM 1647 O O . LYS B 1 6 ? -6.727 -3.293 15.375 1 97.69 6 LYS B O 1
ATOM 1652 N N . PHE B 1 7 ? -8.273 -1.812 14.625 1 98.06 7 PHE B N 1
ATOM 1653 C CA . PHE B 1 7 ? -7.309 -0.719 14.695 1 98.06 7 PHE B CA 1
ATOM 1654 C C . PHE B 1 7 ? -6.883 -0.469 16.141 1 98.06 7 PHE B C 1
ATOM 1656 O O . PHE B 1 7 ? -7.57 -0.875 17.078 1 98.06 7 PHE B O 1
ATOM 1663 N N . ILE B 1 8 ? -5.77 0.155 16.344 1 98.44 8 ILE B N 1
ATOM 1664 C CA . ILE B 1 8 ? -5.25 0.496 17.656 1 98.44 8 ILE B CA 1
ATOM 1665 C C . ILE B 1 8 ? -5.691 1.908 18.031 1 98.44 8 ILE B C 1
ATOM 1667 O O . ILE B 1 8 ? -5.336 2.877 17.359 1 98.44 8 ILE B O 1
ATOM 1671 N N . ASP B 1 9 ? -6.453 1.991 19.062 1 98.56 9 ASP B N 1
ATOM 1672 C CA . ASP B 1 9 ? -6.953 3.285 19.531 1 98.56 9 ASP B CA 1
ATOM 1673 C C . ASP B 1 9 ? -5.871 4.055 20.281 1 98.56 9 ASP B C 1
ATOM 1675 O O . ASP B 1 9 ? -4.895 3.465 20.75 1 98.56 9 ASP B O 1
ATOM 1679 N N . PHE B 1 10 ? -6.043 5.434 20.312 1 98.75 10 PHE B N 1
ATOM 1680 C CA . PHE B 1 10 ? -5.109 6.27 21.062 1 98.75 10 PHE B CA 1
ATOM 1681 C C . PHE B 1 10 ? -5.754 7.598 21.438 1 98.75 10 PHE B C 1
ATOM 1683 O O . PHE B 1 10 ? -6.773 7.98 20.859 1 98.75 10 PHE B O 1
ATOM 1690 N N . THR B 1 11 ? -5.215 8.195 22.438 1 98.75 11 THR B N 1
ATOM 1691 C CA . THR B 1 11 ? -5.492 9.57 22.828 1 98.75 11 THR B CA 1
ATOM 1692 C C . THR B 1 11 ? -4.219 10.406 22.812 1 98.75 11 THR B C 1
ATOM 1694 O O . THR B 1 11 ? -3.186 9.984 23.344 1 98.75 11 THR B O 1
ATOM 1697 N N . ALA B 1 12 ? -4.32 11.578 22.125 1 98.81 12 ALA B N 1
ATOM 1698 C CA . ALA B 1 12 ? -3.145 12.43 21.984 1 98.81 12 ALA B CA 1
ATOM 1699 C C . ALA B 1 12 ? -3.545 13.867 21.672 1 98.81 12 ALA B C 1
ATOM 1701 O O . ALA B 1 12 ? -4.691 14.133 21.297 1 98.81 12 ALA B O 1
ATOM 1702 N N . PRO B 1 13 ? -2.643 14.836 21.875 1 98.81 13 PRO B N 1
ATOM 1703 C CA . PRO B 1 13 ? -2.936 16.188 21.406 1 98.81 13 PRO B CA 1
ATOM 1704 C C . PRO B 1 13 ? -3.094 16.281 19.891 1 98.81 13 PRO B C 1
ATOM 1706 O O . PRO B 1 13 ? -2.471 15.5 19.172 1 98.81 13 PRO B O 1
ATOM 1709 N N . ALA B 1 14 ? -3.918 17.172 19.453 1 98.81 14 ALA B N 1
ATOM 1710 C CA . ALA B 1 14 ? -4.137 17.359 18.016 1 98.81 14 ALA B CA 1
ATOM 1711 C C . ALA B 1 14 ? -4.598 18.781 17.719 1 98.81 14 ALA B C 1
ATOM 1713 O O . ALA B 1 14 ? -5.082 19.484 18.609 1 98.81 14 ALA B O 1
ATOM 1714 N N . ILE B 1 15 ? -4.34 19.219 16.562 1 98.62 15 ILE B N 1
ATOM 1715 C CA . ILE B 1 15 ? -5.012 20.406 16.031 1 98.62 15 ILE B CA 1
ATOM 1716 C C . ILE B 1 15 ? -6.152 19.984 15.109 1 98.62 15 ILE B C 1
ATOM 1718 O O . ILE B 1 15 ? -5.965 19.125 14.242 1 98.62 15 ILE B O 1
ATOM 1722 N N . LEU B 1 16 ? -7.312 20.531 15.32 1 98 16 LEU B N 1
ATOM 1723 C CA . LEU B 1 16 ? -8.508 20.141 14.57 1 98 16 LEU B CA 1
ATOM 1724 C C . LEU B 1 16 ? -8.633 20.969 13.297 1 98 16 LEU B C 1
ATOM 1726 O O . LEU B 1 16 ? -7.836 21.891 13.062 1 98 16 LEU B O 1
ATOM 1730 N N . SER B 1 17 ? -9.586 20.578 12.422 1 95.31 17 SER B N 1
ATOM 1731 C CA . SER B 1 17 ? -9.773 21.219 11.117 1 95.31 17 SER B CA 1
ATOM 1732 C C . SER B 1 17 ? -10.023 22.719 11.273 1 95.31 17 SER B C 1
ATOM 1734 O O . SER B 1 17 ? -9.648 23.5 10.398 1 95.31 17 SER B O 1
ATOM 1736 N N . ASN B 1 18 ? -10.602 23.125 12.406 1 95.38 18 ASN B N 1
ATOM 1737 C CA . ASN B 1 18 ? -10.938 24.531 12.617 1 95.38 18 ASN B CA 1
ATOM 1738 C C . ASN B 1 18 ? -9.781 25.297 13.258 1 95.38 18 ASN B C 1
ATOM 1740 O O . ASN B 1 18 ? -9.914 26.484 13.586 1 95.38 18 ASN B O 1
ATOM 1744 N N . GLY B 1 19 ? -8.719 24.625 13.516 1 95.38 19 GLY B N 1
ATOM 1745 C CA . GLY B 1 19 ? -7.535 25.266 14.078 1 95.38 19 GLY B CA 1
ATOM 1746 C C . GLY B 1 19 ? -7.453 25.141 15.586 1 95.38 19 GLY B C 1
ATOM 1747 O O . GLY B 1 19 ? -6.445 25.516 16.188 1 95.38 19 GLY B O 1
ATOM 1748 N N . GLU B 1 20 ? -8.469 24.578 16.203 1 97.69 20 GLU B N 1
ATOM 1749 C CA . GLU B 1 20 ? -8.469 24.406 17.656 1 97.69 20 GLU B CA 1
ATOM 1750 C C . GLU B 1 20 ? -7.504 23.297 18.078 1 97.69 20 GLU B C 1
ATOM 1752 O O . GLU B 1 20 ? -7.477 22.219 17.484 1 97.69 20 GLU B O 1
ATOM 1757 N N . ILE B 1 21 ? -6.746 23.578 19.094 1 98.12 21 ILE B N 1
ATOM 1758 C CA . ILE B 1 21 ? -5.859 22.578 19.672 1 98.12 21 ILE B CA 1
ATOM 1759 C C . ILE B 1 21 ? -6.566 21.875 20.828 1 98.12 21 ILE B C 1
ATOM 1761 O O . ILE B 1 21 ? -7.105 22.531 21.734 1 98.12 21 ILE B O 1
ATOM 1765 N N . VAL B 1 22 ? -6.57 20.641 20.781 1 98.38 22 VAL B N 1
ATOM 1766 C CA . VAL B 1 22 ? -7.105 19.828 21.875 1 98.38 22 VAL B CA 1
ATOM 1767 C C . VAL B 1 22 ? -6.012 18.922 22.422 1 98.38 22 VAL B C 1
ATOM 1769 O O . VAL B 1 22 ? -5.164 18.438 21.672 1 98.38 22 VAL B O 1
ATOM 1772 N N . GLN B 1 23 ? -6.117 18.625 23.719 1 97.62 23 GLN B N 1
ATOM 1773 C CA . GLN B 1 23 ? -5.055 17.859 24.344 1 97.62 23 GLN B CA 1
ATOM 1774 C C . GLN B 1 23 ? -5.434 16.375 24.438 1 97.62 23 GLN B C 1
ATOM 1776 O O . GLN B 1 23 ? -4.574 15.523 24.656 1 97.62 23 GLN B O 1
ATOM 1781 N N . ASN B 1 24 ? -6.699 16.094 24.219 1 98.12 24 ASN B N 1
ATOM 1782 C CA . ASN B 1 24 ? -7.18 14.727 24.438 1 98.12 24 ASN B CA 1
ATOM 1783 C C . ASN B 1 24 ? -7.973 14.219 23.234 1 98.12 24 ASN B C 1
ATOM 1785 O O . ASN B 1 24 ? -9.078 13.695 23.391 1 98.12 24 ASN B O 1
ATOM 1789 N N . PHE B 1 25 ? -7.434 14.461 22.016 1 98.5 25 PHE B N 1
ATOM 1790 C CA . PHE B 1 25 ? -8.031 13.875 20.828 1 98.5 25 PHE B CA 1
ATOM 1791 C C . PHE B 1 25 ? -8.016 12.352 20.906 1 98.5 25 PHE B C 1
ATOM 1793 O O . PHE B 1 25 ? -6.969 11.75 21.156 1 98.5 25 PHE B O 1
ATOM 1800 N N . ASN B 1 26 ? -9.164 11.734 20.75 1 98.81 26 ASN B N 1
ATOM 1801 C CA . ASN B 1 26 ? -9.273 10.281 20.75 1 98.81 26 ASN B CA 1
ATOM 1802 C C . ASN B 1 26 ? -9.734 9.766 19.375 1 98.81 26 ASN B C 1
ATOM 1804 O O . ASN B 1 26 ? -10.75 10.211 18.859 1 98.81 26 ASN B O 1
ATOM 1808 N N . LEU B 1 27 ? -9.023 8.797 18.828 1 98.75 27 LEU B N 1
ATOM 1809 C CA . LEU B 1 27 ? -9.289 8.305 17.484 1 98.75 27 LEU B CA 1
ATOM 1810 C C . LEU B 1 27 ? -10.688 7.691 17.391 1 98.75 27 LEU B C 1
ATOM 1812 O O . LEU B 1 27 ? -11.461 8.039 16.5 1 98.75 27 LEU B O 1
ATOM 1816 N N . SER B 1 28 ? -11 6.816 18.266 1 98.44 28 SER B N 1
ATOM 1817 C CA . SER B 1 28 ? -12.289 6.129 18.234 1 98.44 28 SER B CA 1
ATOM 1818 C C . SER B 1 28 ? -13.445 7.125 18.297 1 98.44 28 SER B C 1
ATOM 1820 O O . SER B 1 28 ? -14.422 6.988 17.562 1 98.44 28 SER B O 1
ATOM 1822 N N . ASN B 1 29 ? -13.297 8.055 19.219 1 98.19 29 ASN B N 1
ATOM 1823 C CA . ASN B 1 29 ? -14.336 9.07 19.359 1 98.19 29 ASN B CA 1
ATOM 1824 C C . ASN B 1 29 ? -14.492 9.906 18.094 1 98.19 29 ASN B C 1
ATOM 1826 O O . ASN B 1 29 ? -15.594 10.359 17.766 1 98.19 29 ASN B O 1
ATOM 1830 N N . TYR B 1 30 ? -13.422 10.141 17.406 1 98.06 30 TYR B N 1
ATOM 1831 C CA . TYR B 1 30 ? -13.461 10.969 16.203 1 98.06 30 TYR B CA 1
ATOM 1832 C C . TYR B 1 30 ? -14.07 10.203 15.039 1 98.06 30 TYR B C 1
ATOM 1834 O O . TYR B 1 30 ? -14.898 10.75 14.297 1 98.06 30 TYR B O 1
ATOM 1842 N N . ILE B 1 31 ? -13.641 8.922 14.773 1 96.94 31 ILE B N 1
ATOM 1843 C CA . ILE B 1 31 ? -14.055 8.219 13.562 1 96.94 31 ILE B CA 1
ATOM 1844 C C . ILE B 1 31 ? -15.477 7.684 13.734 1 96.94 31 ILE B C 1
ATOM 1846 O O . ILE B 1 31 ? -16.203 7.508 12.758 1 96.94 31 ILE B O 1
ATOM 1850 N N . LYS B 1 32 ? -16.031 7.445 15.016 1 94.19 32 LYS B N 1
ATOM 1851 C CA . LYS B 1 32 ? -17.406 7.082 15.344 1 94.19 32 LYS B CA 1
ATOM 1852 C C . LYS B 1 32 ? -17.922 5.977 14.43 1 94.19 32 LYS B C 1
ATOM 1854 O O . LYS B 1 32 ? -18.984 6.109 13.82 1 94.19 32 LYS B O 1
ATOM 1859 N N . ASN B 1 33 ? -17.312 4.961 14.125 1 93.56 33 ASN B N 1
ATOM 1860 C CA . ASN B 1 33 ? -17.688 3.781 13.352 1 93.56 33 ASN B CA 1
ATOM 1861 C C . ASN B 1 33 ? -17.797 4.094 11.859 1 93.56 33 ASN B C 1
ATOM 1863 O O . ASN B 1 33 ? -18.547 3.443 11.133 1 93.56 33 ASN B O 1
ATOM 1867 N N . LYS B 1 34 ? -17.188 5.172 11.43 1 97.94 34 LYS B N 1
ATOM 1868 C CA . LYS B 1 34 ? -17.078 5.484 10.008 1 97.94 34 LYS B CA 1
ATOM 1869 C C . LYS B 1 34 ? -15.797 4.91 9.422 1 97.94 34 LYS B C 1
ATOM 1871 O O . LYS B 1 34 ? -14.812 4.707 10.133 1 97.94 34 LYS B O 1
ATOM 1876 N N . VAL B 1 35 ? -15.883 4.652 8.109 1 98.62 35 VAL B N 1
ATOM 1877 C CA . VAL B 1 35 ? -14.648 4.348 7.402 1 98.62 35 VAL B CA 1
ATOM 1878 C C . VAL B 1 35 ? -13.656 5.496 7.57 1 98.62 35 VAL B C 1
ATOM 1880 O O . VAL B 1 35 ? -14.039 6.664 7.555 1 98.62 35 VAL B O 1
ATOM 1883 N N . SER B 1 36 ? -12.406 5.172 7.797 1 98.75 36 SER B N 1
ATOM 1884 C CA . SER B 1 36 ? -11.43 6.223 8.062 1 98.75 36 SER B CA 1
ATOM 1885 C C . SER B 1 36 ? -10.055 5.859 7.496 1 98.75 36 SER B C 1
ATOM 1887 O O . SER B 1 36 ? -9.75 4.68 7.32 1 98.75 36 SER B O 1
ATOM 1889 N N . VAL B 1 37 ? -9.336 6.828 7.16 1 98.81 37 VAL B N 1
ATOM 1890 C CA . VAL B 1 37 ? -7.938 6.695 6.77 1 98.81 37 VAL B CA 1
ATOM 1891 C C . VAL B 1 37 ? -7.043 7.363 7.812 1 98.81 37 VAL B C 1
ATOM 1893 O O . VAL B 1 37 ? -7.203 8.547 8.109 1 98.81 37 VAL B O 1
ATOM 1896 N N . LEU B 1 38 ? -6.242 6.613 8.414 1 98.88 38 LEU B N 1
ATOM 1897 C CA . LEU B 1 38 ? -5.168 7.098 9.281 1 98.88 38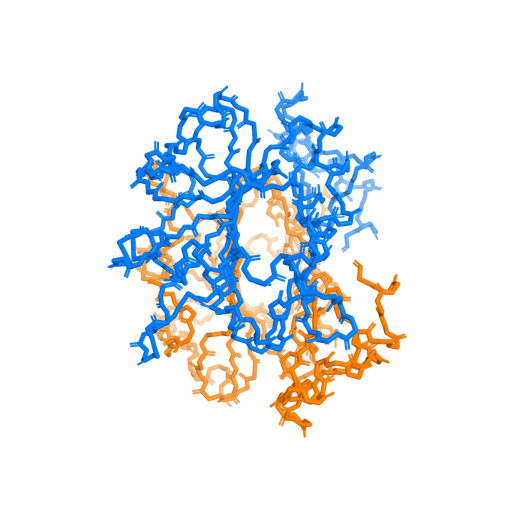 LEU B CA 1
ATOM 1898 C C . LEU B 1 38 ? -3.842 7.133 8.523 1 98.88 38 LEU B C 1
ATOM 1900 O O . LEU B 1 38 ? -3.385 6.105 8.023 1 98.88 38 LEU B O 1
ATOM 1904 N N . PHE B 1 39 ? -3.262 8.32 8.43 1 98.88 39 PHE B N 1
ATOM 1905 C CA . PHE B 1 39 ? -2.018 8.375 7.676 1 98.88 39 PHE B CA 1
ATOM 1906 C C . PHE B 1 39 ? -0.917 9.047 8.484 1 98.88 39 PHE B C 1
ATOM 1908 O O . PHE B 1 39 ? -1.196 9.906 9.32 1 98.88 39 PHE B O 1
ATOM 1915 N N . PHE B 1 40 ? 0.319 8.664 8.234 1 98.75 40 PHE B N 1
ATOM 1916 C CA . PHE B 1 40 ? 1.511 9.117 8.945 1 98.75 40 PHE B CA 1
ATOM 1917 C C . PHE B 1 40 ? 2.477 9.805 7.984 1 98.75 40 PHE B C 1
ATOM 1919 O O . PHE B 1 40 ? 2.586 9.414 6.82 1 98.75 40 PHE B O 1
ATOM 1926 N N . TRP B 1 41 ? 3.135 10.805 8.484 1 98.62 41 TRP B N 1
ATOM 1927 C CA . TRP B 1 41 ? 4.25 11.406 7.762 1 98.62 41 TRP B CA 1
ATOM 1928 C C . TRP B 1 41 ? 5.43 11.656 8.695 1 98.62 41 TRP B C 1
ATOM 1930 O O . TRP B 1 41 ? 5.27 11.688 9.914 1 98.62 41 TRP B O 1
ATOM 1940 N N . PRO B 1 42 ? 6.625 11.828 8.141 1 97.88 42 PRO B N 1
ATOM 1941 C CA . PRO B 1 42 ? 7.824 11.883 8.977 1 97.88 42 PRO B CA 1
ATOM 1942 C C . PRO B 1 42 ? 7.891 13.148 9.836 1 97.88 42 PRO B C 1
ATOM 1944 O O . PRO B 1 42 ? 7.934 13.062 11.062 1 97.88 42 PRO B O 1
ATOM 1947 N N . MET B 1 43 ? 7.93 14.344 9.148 1 97.25 43 MET B N 1
ATOM 1948 C CA . MET B 1 43 ? 8.156 15.586 9.883 1 97.25 43 MET B CA 1
ATOM 1949 C C . MET B 1 43 ? 7.551 16.781 9.141 1 97.25 43 MET B C 1
ATOM 1951 O O . MET B 1 43 ? 7.504 16.781 7.906 1 97.25 43 MET B O 1
ATOM 1955 N N . ASN B 1 44 ? 7.227 17.766 9.953 1 97.38 44 ASN B N 1
ATOM 1956 C CA . ASN B 1 44 ? 6.797 19.031 9.359 1 97.38 44 ASN B CA 1
ATOM 1957 C C . ASN B 1 44 ? 7.945 19.734 8.648 1 97.38 44 ASN B C 1
ATOM 1959 O O . ASN B 1 44 ? 9.109 19.531 8.984 1 97.38 44 ASN B O 1
ATOM 1963 N N . PHE B 1 45 ? 7.566 20.516 7.598 1 92.94 45 PHE B N 1
ATOM 1964 C CA . PHE B 1 45 ? 8.469 21.438 6.91 1 92.94 45 PHE B CA 1
ATOM 1965 C C . PHE B 1 45 ? 9.578 20.656 6.207 1 92.94 45 PHE B C 1
ATOM 1967 O O . PHE B 1 45 ? 10.719 21.141 6.125 1 92.94 45 PHE B O 1
ATOM 1974 N N . THR B 1 46 ? 9.234 19.391 5.902 1 90.12 46 THR B N 1
ATOM 1975 C CA . THR B 1 46 ? 10.164 18.594 5.098 1 90.12 46 THR B CA 1
ATOM 1976 C C . THR B 1 46 ? 9.688 18.516 3.65 1 90.12 46 THR B C 1
ATOM 1978 O O . THR B 1 46 ? 8.828 19.297 3.229 1 90.12 46 THR B O 1
ATOM 1981 N N . PHE B 1 47 ? 10.242 17.703 2.896 1 84.75 47 PHE B N 1
ATOM 1982 C CA . PHE B 1 47 ? 10.234 17.844 1.445 1 84.75 47 PHE B CA 1
ATOM 1983 C C . PHE B 1 47 ? 9.023 17.156 0.841 1 84.75 47 PHE B C 1
ATOM 1985 O O . PHE B 1 47 ? 8.141 17.797 0.266 1 84.75 47 PHE B O 1
ATOM 1992 N N . VAL B 1 48 ? 8.906 15.891 0.97 1 91.19 48 VAL B N 1
ATOM 1993 C CA . VAL B 1 48 ? 7.789 15.148 0.399 1 91.19 48 VAL B CA 1
ATOM 1994 C C . VAL B 1 48 ? 6.52 15.406 1.21 1 91.19 48 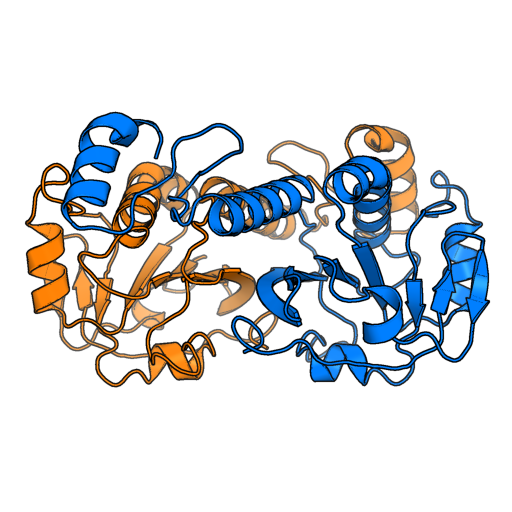VAL B C 1
ATOM 1996 O O . VAL B 1 48 ? 5.414 15.391 0.666 1 91.19 48 VAL B O 1
ATOM 1999 N N . CYS B 1 49 ? 6.664 15.766 2.422 1 95.62 49 CYS B N 1
ATOM 2000 C CA . CYS B 1 49 ? 5.578 15.797 3.393 1 95.62 49 CYS B CA 1
ATOM 2001 C C . CYS B 1 49 ? 4.523 16.828 2.996 1 95.62 49 CYS B C 1
ATOM 2003 O O . CYS B 1 49 ? 3.334 16.516 2.949 1 95.62 49 CYS B O 1
ATOM 2005 N N . PRO B 1 50 ? 4.902 18.078 2.742 1 96 50 PRO B N 1
ATOM 2006 C CA . PRO B 1 50 ? 3.842 19.016 2.381 1 96 50 PRO B CA 1
ATOM 2007 C C . PRO B 1 50 ? 3.08 18.594 1.125 1 96 50 PRO B C 1
ATOM 2009 O O . PRO B 1 50 ? 1.873 18.828 1.023 1 96 50 PRO B O 1
ATOM 2012 N N . SER B 1 51 ? 3.768 18.016 0.133 1 95.62 51 SER B N 1
ATOM 2013 C CA . SER B 1 51 ? 3.07 17.547 -1.058 1 95.62 51 SER B CA 1
ATOM 2014 C C . SER B 1 51 ? 1.984 16.531 -0.698 1 95.62 51 SER B C 1
ATOM 2016 O O . SER B 1 51 ? 0.887 16.562 -1.259 1 95.62 51 SER B O 1
ATOM 2018 N N . GLU B 1 52 ? 2.246 15.641 0.191 1 97.56 52 GLU B N 1
ATOM 2019 C CA . GLU B 1 52 ? 1.296 14.602 0.581 1 97.56 52 GLU B CA 1
ATOM 2020 C C . GLU B 1 52 ? 0.109 15.195 1.335 1 97.56 52 GLU B C 1
ATOM 2022 O O . GLU B 1 52 ? -1.044 14.867 1.043 1 97.56 52 GLU B O 1
ATOM 2027 N N . LEU B 1 53 ? 0.366 16.031 2.357 1 98.31 53 LEU B N 1
ATOM 2028 C CA . LEU B 1 53 ? -0.708 16.594 3.176 1 98.31 53 LEU B CA 1
ATOM 2029 C C . LEU B 1 53 ? -1.629 17.469 2.34 1 98.31 53 LEU B C 1
ATOM 2031 O O . LEU B 1 53 ? -2.848 17.453 2.521 1 98.31 53 LEU B O 1
ATOM 2035 N N . ILE B 1 54 ? -1.032 18.219 1.416 1 97.94 54 ILE B N 1
ATOM 2036 C CA . ILE B 1 54 ? -1.82 19.047 0.506 1 97.94 54 ILE B CA 1
ATOM 2037 C C . ILE B 1 54 ? -2.645 18.156 -0.417 1 97.94 54 ILE B C 1
ATOM 2039 O O . ILE B 1 54 ? -3.812 18.453 -0.693 1 97.94 54 ILE B O 1
ATOM 2043 N N . ALA B 1 55 ? -2.055 17.078 -0.902 1 98.12 55 ALA B N 1
ATOM 2044 C CA . ALA B 1 55 ? -2.771 16.141 -1.771 1 98.12 55 ALA B CA 1
ATOM 2045 C C . ALA B 1 55 ? -3.982 15.555 -1.056 1 98.12 55 ALA B C 1
ATOM 2047 O O . ALA B 1 55 ? -5.055 15.414 -1.648 1 98.12 55 ALA B O 1
ATOM 2048 N N . PHE B 1 56 ? -3.828 15.156 0.216 1 98.56 56 PHE B N 1
ATOM 2049 C CA . PHE B 1 56 ? -4.957 14.695 1.015 1 98.56 56 PHE B CA 1
ATOM 2050 C C . PHE B 1 56 ? -6.023 15.773 1.126 1 98.56 56 PHE B C 1
ATOM 2052 O O . PHE B 1 56 ? -7.215 15.5 0.96 1 98.56 56 PHE B O 1
ATOM 2059 N N . ASP B 1 57 ? -5.582 16.969 1.411 1 98.38 57 ASP B N 1
ATOM 2060 C CA . ASP B 1 57 ? -6.516 18.078 1.606 1 98.38 57 ASP B CA 1
ATOM 2061 C C . ASP B 1 57 ? -7.285 18.375 0.322 1 98.38 57 ASP B C 1
ATOM 2063 O O . ASP B 1 57 ? -8.484 18.656 0.361 1 98.38 57 ASP B O 1
ATOM 2067 N N . LYS B 1 58 ? -6.629 18.375 -0.817 1 98 58 LYS B N 1
ATOM 2068 C CA . LYS B 1 58 ? -7.258 18.656 -2.105 1 98 58 LYS B CA 1
ATOM 2069 C C . LYS B 1 58 ? -8.344 17.641 -2.418 1 98 58 LYS B C 1
ATOM 2071 O O . LYS B 1 58 ? -9.242 17.906 -3.219 1 98 58 LYS B O 1
ATOM 2076 N N . ARG B 1 59 ? -8.242 16.547 -1.798 1 98.31 59 ARG B N 1
ATOM 2077 C CA . ARG B 1 59 ? -9.219 15.492 -2.037 1 98.31 59 ARG B CA 1
ATOM 2078 C C . ARG B 1 59 ? -10.148 15.32 -0.84 1 98.31 59 ARG B C 1
ATOM 2080 O O . ARG B 1 59 ? -10.812 14.289 -0.702 1 98.31 59 ARG B O 1
ATOM 2087 N N . PHE B 1 60 ? -10.141 16.281 0.005 1 97.94 60 PHE B N 1
ATOM 2088 C CA . PHE B 1 60 ? -10.914 16.203 1.237 1 97.94 60 PHE B CA 1
ATOM 2089 C C . PHE B 1 60 ? -12.383 15.898 0.941 1 97.94 60 PHE B C 1
ATOM 2091 O O . PHE B 1 60 ? -12.977 15.023 1.575 1 97.94 60 PHE B O 1
ATOM 2098 N N . PHE B 1 61 ? -12.922 16.578 -0.028 1 97.81 61 PHE B N 1
ATOM 2099 C CA . PHE B 1 61 ? -14.336 16.406 -0.322 1 97.81 61 PHE B CA 1
ATOM 2100 C C . PHE B 1 61 ? -14.586 15.047 -0.985 1 97.81 61 PHE B C 1
ATOM 2102 O O . PHE B 1 61 ? -15.664 14.469 -0.839 1 97.81 61 PHE B O 1
ATOM 2109 N N . GLU B 1 62 ? -13.57 14.531 -1.678 1 98 62 GLU B N 1
ATOM 2110 C CA . GLU B 1 62 ? -13.703 13.172 -2.191 1 98 62 GLU B CA 1
ATOM 2111 C C . GLU B 1 62 ? -13.875 12.164 -1.055 1 98 62 GLU B C 1
ATOM 2113 O O . GLU B 1 62 ? -14.695 11.25 -1.148 1 98 62 GLU B O 1
ATOM 2118 N N . PHE B 1 63 ? -13.141 12.328 0.002 1 98.44 63 PHE B N 1
ATOM 2119 C CA . PHE B 1 63 ? -13.258 11.477 1.18 1 98.44 63 PHE B CA 1
ATOM 2120 C C . PHE B 1 63 ? -14.594 11.711 1.88 1 98.44 63 PHE B C 1
ATOM 2122 O O . PHE B 1 63 ? -15.312 10.758 2.184 1 98.44 63 PHE B O 1
ATOM 2129 N N . LYS B 1 64 ? -14.898 12.977 2.094 1 97.56 64 LYS B N 1
ATOM 2130 C CA . LYS B 1 64 ? -16.125 13.344 2.801 1 97.56 64 LYS B CA 1
ATOM 2131 C C . LYS B 1 64 ? -17.359 12.789 2.098 1 97.56 64 LYS B C 1
ATOM 2133 O O . LYS B 1 64 ? -18.25 12.258 2.748 1 97.56 64 LYS B O 1
ATOM 2138 N N . ASN B 1 65 ? -17.359 12.891 0.764 1 97.88 65 ASN B N 1
ATOM 2139 C CA . ASN B 1 65 ? -18.5 12.422 -0.019 1 97.88 65 ASN B CA 1
ATOM 2140 C C . ASN B 1 65 ? -18.656 10.906 0.082 1 97.88 65 ASN B C 1
ATOM 2142 O O . ASN B 1 65 ? -19.75 10.375 -0.157 1 97.88 65 ASN B O 1
ATOM 2146 N N . ARG B 1 66 ? -17.641 10.242 0.438 1 97.69 66 ARG B N 1
ATOM 2147 C CA . ARG B 1 66 ? -17.656 8.797 0.637 1 97.69 66 ARG B CA 1
ATOM 2148 C C . ARG B 1 66 ? -17.875 8.445 2.105 1 97.69 66 ARG B C 1
ATOM 2150 O O . ARG B 1 66 ? -17.781 7.281 2.494 1 97.69 66 ARG B O 1
ATOM 2157 N N . ASN B 1 67 ? -18.062 9.453 2.914 1 97.62 67 ASN B N 1
ATOM 2158 C CA . ASN B 1 67 ? -18.234 9.312 4.355 1 97.62 67 ASN B CA 1
ATOM 2159 C C . ASN B 1 67 ? -16.984 8.711 5.004 1 97.62 67 ASN B C 1
ATOM 2161 O O . ASN B 1 67 ? -17.094 7.828 5.855 1 97.62 67 ASN B O 1
ATOM 2165 N N . VAL B 1 68 ? -15.852 9.117 4.527 1 98.62 68 VAL B N 1
ATOM 2166 C CA . VAL B 1 68 ? -14.562 8.664 5.043 1 98.62 68 VAL B CA 1
ATOM 2167 C C . VAL B 1 68 ? -13.906 9.781 5.855 1 98.62 68 VAL B C 1
ATOM 2169 O O . VAL B 1 68 ? -13.812 10.922 5.395 1 98.62 68 VAL B O 1
ATOM 2172 N N . LYS B 1 69 ? -13.422 9.469 7.059 1 98.5 69 LYS B N 1
ATOM 2173 C CA . LYS B 1 69 ? -12.703 10.414 7.91 1 98.5 69 LYS B CA 1
ATOM 2174 C C . LYS B 1 69 ? -11.203 10.32 7.695 1 98.5 69 LYS B C 1
ATOM 2176 O O . LYS B 1 69 ? -10.664 9.227 7.508 1 98.5 69 LYS B O 1
ATOM 2181 N N . LEU B 1 70 ? -10.562 11.445 7.695 1 98.69 70 LEU B N 1
ATOM 2182 C CA . LEU B 1 70 ? -9.117 11.523 7.566 1 98.69 70 LEU B CA 1
ATOM 2183 C C . LEU B 1 70 ? -8.469 11.953 8.883 1 98.69 70 LEU B C 1
ATOM 2185 O O . LEU B 1 70 ? -8.984 12.844 9.57 1 98.69 70 LEU B O 1
ATOM 2189 N N . VAL B 1 71 ? -7.418 11.281 9.25 1 98.81 71 VAL B N 1
ATOM 2190 C CA . VAL B 1 71 ? -6.625 11.664 10.414 1 98.81 71 VAL B CA 1
ATOM 2191 C C . VAL B 1 71 ? -5.137 11.531 10.094 1 98.81 71 VAL B C 1
ATOM 2193 O O . VAL B 1 71 ? -4.68 10.477 9.664 1 98.81 71 VAL B O 1
ATOM 2196 N N . GLY B 1 72 ? -4.414 12.609 10.281 1 98.81 72 GLY B N 1
ATOM 2197 C CA . GLY B 1 72 ? -2.975 12.578 10.094 1 98.81 72 GLY B CA 1
ATOM 2198 C C . GLY B 1 72 ? -2.201 12.555 11.398 1 98.81 72 GLY B C 1
ATOM 2199 O O . GLY B 1 72 ? -2.635 13.133 12.398 1 98.81 72 GLY B O 1
ATOM 2200 N N . VAL B 1 73 ? -1.032 11.906 11.367 1 98.88 73 VAL B N 1
ATOM 2201 C CA . VAL B 1 73 ? -0.243 11.766 12.586 1 98.88 73 VAL B CA 1
ATOM 2202 C C . VAL B 1 73 ? 1.238 11.953 12.273 1 98.88 73 VAL B C 1
ATOM 2204 O O . VAL B 1 73 ? 1.744 11.398 11.289 1 98.88 73 VAL B O 1
ATOM 2207 N N . SER B 1 74 ? 1.929 12.703 13.016 1 98.69 74 SER B N 1
ATOM 2208 C CA . SER B 1 74 ? 3.389 12.727 13.031 1 98.69 74 SER B CA 1
ATOM 2209 C C . SER B 1 74 ? 3.926 12.969 14.438 1 98.69 74 SER B C 1
ATOM 2211 O O . SER B 1 74 ? 3.156 13.227 15.367 1 98.69 74 SER B O 1
ATOM 2213 N N . LEU B 1 75 ? 5.203 12.93 14.578 1 98.25 75 LEU B N 1
ATOM 2214 C CA . LEU B 1 75 ? 5.812 13.055 15.898 1 98.25 75 LEU B CA 1
ATOM 2215 C C . LEU B 1 75 ? 5.914 14.516 16.312 1 98.25 75 LEU B C 1
ATOM 2217 O O . LEU B 1 75 ? 6.266 14.812 17.453 1 98.25 75 LEU B O 1
ATOM 2221 N N . ASP B 1 76 ? 5.652 15.516 15.453 1 98.44 76 ASP B N 1
ATOM 2222 C CA . ASP B 1 76 ? 5.816 16.938 15.734 1 98.44 76 ASP B CA 1
ATOM 2223 C C . ASP B 1 76 ? 4.777 17.422 16.75 1 98.44 76 ASP B C 1
ATOM 2225 O O . ASP B 1 76 ? 3.732 16.797 16.922 1 98.44 76 ASP B O 1
ATOM 2229 N N . THR B 1 77 ? 5.031 18.5 17.422 1 97.94 77 THR B N 1
ATOM 2230 C CA . THR B 1 77 ? 4.125 19.062 18.422 1 97.94 77 THR B CA 1
ATOM 2231 C C . THR B 1 77 ? 2.924 19.719 17.75 1 97.94 77 THR B C 1
ATOM 2233 O O . THR B 1 77 ? 2.969 20.047 16.562 1 97.94 77 THR B O 1
ATOM 2236 N N . VAL B 1 78 ? 1.897 19.984 18.531 1 97.94 78 VAL B N 1
ATOM 2237 C CA . VAL B 1 78 ? 0.715 20.656 18.016 1 97.94 78 VAL B CA 1
ATOM 2238 C C . VAL B 1 78 ? 1.083 22.078 17.594 1 97.94 78 VAL B C 1
ATOM 2240 O O . VAL B 1 78 ? 0.485 22.641 16.672 1 97.94 78 VAL B O 1
ATOM 2243 N N . TYR B 1 79 ? 2.033 22.641 18.234 1 97.31 79 TYR B N 1
ATOM 2244 C CA . TYR B 1 79 ? 2.441 24 17.891 1 97.31 79 TYR B CA 1
ATOM 2245 C C . TYR B 1 79 ? 3.184 24.031 16.562 1 97.31 79 TYR B C 1
ATOM 2247 O O . TYR B 1 79 ? 3.027 24.969 15.781 1 97.31 79 TYR B O 1
ATOM 2255 N N . SER B 1 80 ? 3.982 23.031 16.344 1 97.94 80 SER B N 1
ATOM 2256 C CA . SER B 1 80 ? 4.609 22.891 15.031 1 97.94 80 SER B CA 1
ATOM 2257 C C . SER B 1 80 ? 3.566 22.688 13.938 1 97.94 80 SER B C 1
ATOM 2259 O O . SER B 1 80 ? 3.666 23.281 12.859 1 97.94 80 SER B O 1
ATOM 2261 N N . HIS B 1 81 ? 2.551 21.797 14.219 1 98.44 81 HIS B N 1
ATOM 2262 C CA . HIS B 1 81 ? 1.444 21.625 13.281 1 98.44 81 HIS B CA 1
ATOM 2263 C C . HIS B 1 81 ? 0.768 22.969 12.984 1 98.44 81 HIS B C 1
ATOM 2265 O O . HIS B 1 81 ? 0.504 23.281 11.82 1 98.44 81 HIS B O 1
ATOM 2271 N N . GLN B 1 82 ? 0.53 23.703 14.016 1 97.62 82 GLN B N 1
ATOM 2272 C CA . GLN B 1 82 ? -0.139 24.984 13.875 1 97.62 82 GLN B CA 1
ATOM 2273 C C . GLN B 1 82 ? 0.678 25.938 13 1 97.62 82 GLN B C 1
ATOM 2275 O O . GLN B 1 82 ? 0.136 26.594 12.109 1 97.62 82 GLN B O 1
ATOM 2280 N N . ALA B 1 83 ? 1.937 26.078 13.305 1 97.56 83 ALA B N 1
ATOM 2281 C CA . ALA B 1 83 ? 2.82 26.938 12.523 1 97.56 83 ALA B CA 1
ATOM 2282 C C . ALA B 1 83 ? 2.826 26.531 11.047 1 97.56 83 ALA B C 1
ATOM 2284 O O . ALA B 1 83 ? 2.787 27.375 10.164 1 97.56 83 ALA B O 1
ATOM 2285 N N . TRP B 1 84 ? 2.896 25.203 10.844 1 97.19 84 TRP B N 1
ATOM 2286 C CA . TRP B 1 84 ? 2.949 24.656 9.484 1 97.19 84 TRP B CA 1
ATOM 2287 C C . TRP B 1 84 ? 1.665 24.984 8.727 1 97.19 84 TRP B C 1
ATOM 2289 O O . TRP B 1 84 ? 1.709 25.375 7.555 1 97.19 84 TRP B O 1
ATOM 2299 N N . ARG B 1 85 ? 0.531 24.922 9.367 1 97 85 ARG B N 1
ATOM 2300 C CA . ARG B 1 85 ? -0.777 25.234 8.812 1 97 85 ARG B CA 1
ATOM 2301 C C . ARG B 1 85 ? -0.882 26.734 8.492 1 97 85 ARG B C 1
ATOM 2303 O O . ARG B 1 85 ? -1.586 27.125 7.559 1 97 85 ARG B O 1
ATOM 2310 N N . SER B 1 86 ? -0.201 27.5 9.219 1 96.06 86 SER B N 1
ATOM 2311 C CA . SER B 1 86 ? -0.302 28.953 9.094 1 96.06 86 SER B CA 1
ATOM 2312 C C . SER B 1 86 ? 0.708 29.484 8.086 1 96.06 86 SER B C 1
ATOM 2314 O O . SER B 1 86 ? 0.741 30.688 7.809 1 96.06 86 SER B O 1
ATOM 2316 N N . THR B 1 87 ? 1.526 28.688 7.594 1 94.81 87 THR B N 1
ATOM 2317 C CA . THR B 1 87 ? 2.531 29.047 6.605 1 94.81 87 THR B CA 1
ATOM 2318 C C . THR B 1 87 ? 1.999 28.844 5.191 1 94.81 87 THR B C 1
ATOM 2320 O O . THR B 1 87 ? 1.354 27.828 4.91 1 94.81 87 THR B O 1
ATOM 2323 N N . SER B 1 88 ? 2.258 29.797 4.301 1 93.19 88 SER B N 1
ATOM 2324 C CA . SER B 1 88 ? 1.806 29.688 2.918 1 93.19 88 SER B CA 1
ATOM 2325 C C . SER B 1 88 ? 2.512 28.547 2.193 1 93.19 88 SER B C 1
ATOM 2327 O O . SER B 1 88 ? 3.672 28.25 2.482 1 93.19 88 SER B O 1
ATOM 2329 N N . THR B 1 89 ? 1.828 27.969 1.238 1 90.31 89 THR B N 1
ATOM 2330 C CA . THR B 1 89 ? 2.412 26.891 0.455 1 90.31 89 THR B CA 1
ATOM 2331 C C . THR B 1 89 ? 3.633 27.375 -0.32 1 90.31 89 THR B C 1
ATOM 2333 O O . THR B 1 89 ? 4.562 26.609 -0.576 1 90.31 89 THR B O 1
ATOM 2336 N N . LYS B 1 90 ? 3.693 28.625 -0.666 1 89.06 90 LYS B N 1
ATOM 2337 C CA . LYS B 1 90 ? 4.816 29.219 -1.388 1 89.06 90 LYS B CA 1
ATOM 2338 C C . LYS B 1 90 ? 6.09 29.188 -0.544 1 89.06 90 LYS B C 1
ATOM 2340 O O . LYS B 1 90 ? 7.199 29.266 -1.078 1 89.06 90 LYS B O 1
ATOM 2345 N N . LEU B 1 91 ? 5.883 29.078 0.745 1 90.19 91 LEU B N 1
ATOM 2346 C CA . LEU B 1 91 ? 7.016 29.062 1.664 1 90.19 91 LEU B CA 1
ATOM 2347 C C . LEU B 1 91 ? 7.188 27.672 2.293 1 90.19 91 LEU B C 1
ATOM 2349 O O . LEU B 1 91 ? 7.785 27.547 3.363 1 90.19 91 LEU B O 1
ATOM 2353 N N . GLY B 1 92 ? 6.535 26.719 1.714 1 89.69 92 GLY B N 1
ATOM 2354 C CA . GLY B 1 92 ? 6.719 25.359 2.17 1 89.69 92 GLY B CA 1
ATOM 2355 C C . GLY B 1 92 ? 5.66 24.906 3.164 1 89.69 92 GLY B C 1
ATOM 2356 O O . GLY B 1 92 ? 5.762 23.828 3.742 1 89.69 92 GLY B O 1
ATOM 2357 N N . GLY B 1 93 ? 4.672 25.766 3.42 1 94.44 93 GLY B N 1
ATOM 2358 C CA . GLY B 1 93 ? 3.582 25.406 4.316 1 94.44 93 GLY B CA 1
ATOM 2359 C C . GLY B 1 93 ? 2.52 24.547 3.648 1 94.44 93 GLY B C 1
ATOM 2360 O O . GLY B 1 93 ? 2.676 24.141 2.494 1 94.44 93 GLY B O 1
ATOM 2361 N N . ILE B 1 94 ? 1.47 24.156 4.43 1 96.62 94 ILE B N 1
ATOM 2362 C CA . ILE B 1 94 ? 0.452 23.25 3.904 1 96.62 94 ILE B CA 1
ATOM 2363 C C . ILE B 1 94 ? -0.908 23.953 3.908 1 96.62 94 ILE B C 1
ATOM 2365 O O . ILE B 1 94 ? -1.887 23.422 3.381 1 96.62 94 ILE B O 1
ATOM 2369 N N . GLY B 1 95 ? -0.945 25.203 4.473 1 95.5 95 GLY B N 1
ATOM 2370 C CA . GLY B 1 95 ? -2.229 25.859 4.629 1 95.5 95 GLY B CA 1
ATOM 2371 C C . GLY B 1 95 ? -3.129 25.188 5.652 1 95.5 95 GLY B C 1
ATOM 2372 O O . GLY B 1 95 ? -2.699 24.281 6.359 1 95.5 95 GLY B O 1
ATOM 2373 N N . GLU B 1 96 ? -4.367 25.656 5.738 1 96.62 96 GLU B N 1
ATOM 2374 C CA . GLU B 1 96 ? -5.324 25.156 6.723 1 96.62 96 GLU B CA 1
ATOM 2375 C C . GLU B 1 96 ? -6.027 23.906 6.227 1 96.62 96 GLU B C 1
ATOM 2377 O O . GLU B 1 96 ? -7.195 23.953 5.84 1 96.62 96 GLU B O 1
ATOM 2382 N N . VAL B 1 97 ? -5.352 22.844 6.359 1 97.62 97 VAL B N 1
ATOM 2383 C CA . VAL B 1 97 ? -5.906 21.578 5.902 1 97.62 97 VAL B CA 1
ATOM 2384 C C . VAL B 1 97 ? -7.172 21.25 6.691 1 97.62 97 VAL B C 1
ATOM 2386 O O . VAL B 1 97 ? -7.34 21.703 7.824 1 97.62 97 VAL B O 1
ATOM 2389 N N . ARG B 1 98 ? -8.07 20.469 6.238 1 97.88 98 ARG B N 1
ATOM 2390 C CA . ARG B 1 98 ? -9.43 20.312 6.75 1 97.88 98 ARG B CA 1
ATOM 2391 C C . ARG B 1 98 ? -9.578 19 7.508 1 97.88 98 ARG B C 1
ATOM 2393 O O . ARG B 1 98 ? -10.688 18.484 7.656 1 97.88 98 ARG B O 1
ATOM 2400 N N . TYR B 1 99 ? -8.5 18.359 7.965 1 98.56 99 TYR B N 1
ATOM 2401 C CA . TYR B 1 99 ? -8.508 17.172 8.797 1 98.56 99 TYR B CA 1
ATOM 2402 C C . TYR B 1 99 ? -7.633 17.344 10.031 1 98.56 99 TYR B C 1
ATOM 2404 O O . TYR B 1 99 ? -6.758 18.219 10.047 1 98.56 99 TYR B O 1
ATOM 2412 N N . PRO B 1 100 ? -7.891 16.578 11.078 1 98.81 100 PRO B N 1
ATOM 2413 C CA . PRO B 1 100 ? -7.055 16.719 12.273 1 98.81 100 PRO B CA 1
ATOM 2414 C C . PRO B 1 100 ? -5.617 16.25 12.039 1 98.81 100 PRO B C 1
ATOM 2416 O O . PRO B 1 100 ? -5.387 15.281 11.312 1 98.81 100 PRO B O 1
ATOM 2419 N N . MET B 1 101 ? -4.758 16.984 12.656 1 98.81 101 MET B N 1
ATOM 2420 C CA . MET B 1 101 ? -3.352 16.609 12.727 1 98.81 101 MET B CA 1
ATOM 2421 C C . MET B 1 101 ? -2.957 16.25 14.164 1 98.81 101 MET B C 1
ATOM 2423 O O . MET B 1 101 ? -3.004 17.109 15.047 1 98.81 101 MET B O 1
ATOM 2427 N N . VAL B 1 102 ? -2.57 15.039 14.344 1 98.94 102 VAL B N 1
ATOM 2428 C CA . VAL B 1 102 ? -2.289 14.5 15.672 1 98.94 102 VAL B CA 1
ATOM 2429 C C . VAL B 1 102 ? -0.796 14.617 15.969 1 98.94 102 VAL B C 1
ATOM 2431 O O . VAL B 1 102 ? 0.039 14.367 15.102 1 98.94 102 VAL B O 1
ATOM 2434 N N . SER B 1 103 ? -0.52 14.984 17.188 1 98.81 103 SER B N 1
ATOM 2435 C CA . SER B 1 103 ? 0.848 15.055 17.688 1 98.81 103 SER B CA 1
ATOM 2436 C C . SER B 1 103 ? 1.212 13.805 18.469 1 98.81 103 SER B C 1
ATOM 2438 O O . SER B 1 103 ? 0.715 13.594 19.578 1 98.81 103 SER B O 1
ATOM 2440 N N . ASP B 1 104 ? 2.098 13.031 17.938 1 98.62 104 ASP B N 1
ATOM 2441 C CA . ASP B 1 104 ? 2.58 11.812 18.562 1 98.62 104 ASP B CA 1
ATOM 2442 C C . ASP B 1 104 ? 3.955 12.023 19.203 1 98.62 104 ASP B C 1
ATOM 2444 O O . ASP B 1 104 ? 4.902 11.297 18.906 1 98.62 104 ASP B O 1
ATOM 2448 N N . ILE B 1 105 ? 4.078 12.922 20.094 1 96.06 105 ILE B N 1
ATOM 2449 C CA . ILE B 1 105 ? 5.348 13.398 20.641 1 96.06 105 ILE B CA 1
ATOM 2450 C C . ILE B 1 105 ? 6.07 12.25 21.344 1 96.06 105 ILE B C 1
ATOM 2452 O O . ILE B 1 105 ? 7.305 12.18 21.328 1 96.06 105 ILE B O 1
ATOM 2456 N N . LYS B 1 106 ? 5.375 11.375 21.984 1 95.56 106 LYS B N 1
ATOM 2457 C CA . LYS B 1 106 ? 5.977 10.273 22.719 1 95.56 106 LYS B CA 1
ATOM 2458 C C . LYS B 1 106 ? 6.328 9.11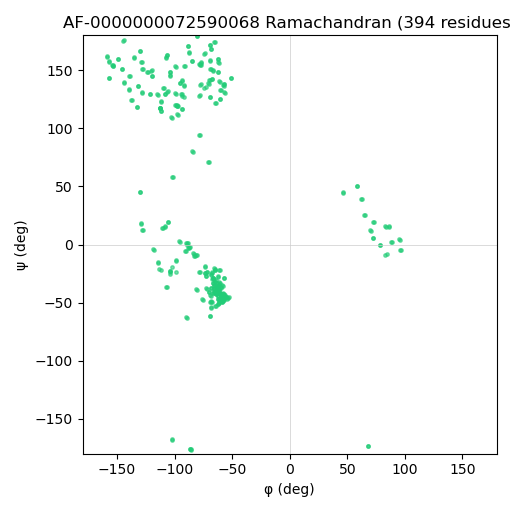7 21.797 1 95.56 106 LYS B C 1
ATOM 2460 O O . LYS B 1 106 ? 6.965 8.148 22.219 1 95.56 106 LYS B O 1
ATOM 2465 N N . ARG B 1 107 ? 5.852 9.172 20.5 1 96.69 107 ARG B N 1
ATOM 2466 C CA . ARG B 1 107 ? 6.129 8.18 19.453 1 96.69 107 ARG B CA 1
ATOM 2467 C C . ARG B 1 107 ? 5.41 6.867 19.75 1 96.69 107 ARG B C 1
ATOM 2469 O O . ARG B 1 107 ? 5.703 5.844 19.125 1 96.69 107 ARG B O 1
ATOM 2476 N N . ASN B 1 108 ? 4.488 6.859 20.703 1 97.75 108 ASN B N 1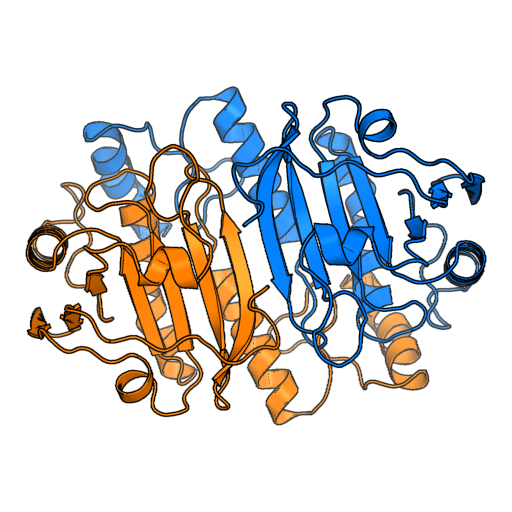
ATOM 2477 C CA . ASN B 1 108 ? 3.773 5.637 21.062 1 97.75 108 ASN B CA 1
ATOM 2478 C C . ASN B 1 108 ? 2.846 5.18 19.938 1 97.75 108 ASN B C 1
ATOM 2480 O O . ASN B 1 108 ? 2.697 3.979 19.703 1 97.75 108 ASN B O 1
ATOM 2484 N N . ILE B 1 109 ? 2.205 6.148 19.234 1 98.44 109 ILE B N 1
ATOM 2485 C CA . ILE B 1 109 ? 1.25 5.805 18.188 1 98.44 109 ILE B CA 1
ATOM 2486 C C . ILE B 1 109 ? 1.986 5.176 17.016 1 98.44 109 ILE B C 1
ATOM 2488 O O . ILE B 1 109 ? 1.656 4.066 16.578 1 98.44 109 ILE B O 1
ATOM 2492 N N . MET B 1 110 ? 3.018 5.867 16.469 1 97.94 110 MET B N 1
ATOM 2493 C CA . MET B 1 110 ? 3.73 5.355 15.312 1 97.94 110 MET B CA 1
ATOM 2494 C C . MET B 1 110 ? 4.387 4.012 15.617 1 97.94 110 MET B C 1
ATOM 2496 O O . MET B 1 110 ? 4.492 3.152 14.742 1 97.94 110 MET B O 1
ATOM 2500 N N . LYS B 1 111 ? 4.844 3.785 16.891 1 96.94 111 LYS B N 1
ATOM 2501 C CA . LYS B 1 111 ? 5.406 2.5 17.297 1 96.94 111 LYS B CA 1
ATOM 2502 C C . LYS B 1 111 ? 4.332 1.415 17.328 1 96.94 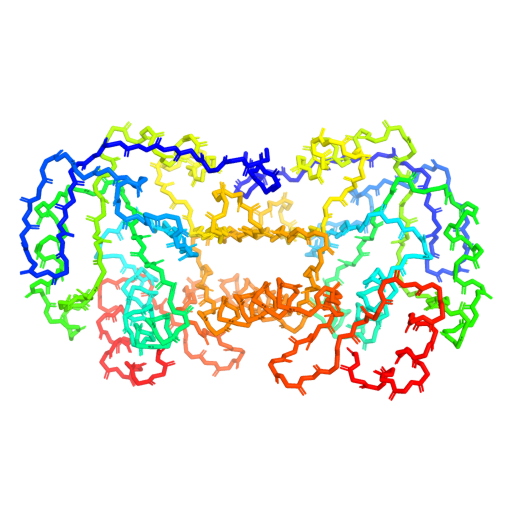111 LYS B C 1
ATOM 2504 O O . LYS B 1 111 ? 4.559 0.298 16.859 1 96.94 111 LYS B O 1
ATOM 2509 N N . SER B 1 112 ? 3.166 1.729 17.875 1 97.44 112 SER B N 1
ATOM 2510 C CA . SER B 1 112 ? 2.086 0.751 17.969 1 97.44 112 SER B CA 1
ATOM 2511 C C . SER B 1 112 ? 1.591 0.346 16.578 1 97.44 112 SER B C 1
ATOM 2513 O O . SER B 1 112 ? 1.171 -0.794 16.375 1 97.44 112 SER B O 1
ATOM 2515 N N . TYR B 1 113 ? 1.627 1.251 15.617 1 97.69 113 TYR B N 1
ATOM 2516 C CA . TYR B 1 113 ? 1.217 0.965 14.25 1 97.69 113 TYR B CA 1
ATOM 2517 C C . TYR B 1 113 ? 2.387 0.433 13.43 1 97.69 113 TYR B C 1
ATOM 2519 O O . TYR B 1 113 ? 2.246 0.171 12.234 1 97.69 113 TYR B O 1
ATOM 2527 N N . ASN B 1 114 ? 3.547 0.286 14.047 1 96.31 114 ASN B N 1
ATOM 2528 C CA . ASN B 1 114 ? 4.738 -0.311 13.453 1 96.31 114 ASN B CA 1
ATOM 2529 C C . ASN B 1 114 ? 5.176 0.436 12.195 1 96.31 114 ASN B C 1
ATOM 2531 O O . ASN B 1 114 ? 5.395 -0.176 11.148 1 96.31 114 ASN B O 1
ATOM 2535 N N . VAL B 1 115 ? 5.301 1.836 12.32 1 97.56 115 VAL B N 1
ATOM 2536 C CA . VAL B 1 115 ? 5.66 2.609 11.133 1 97.56 115 VAL B CA 1
ATOM 2537 C C . VAL B 1 115 ? 6.855 3.506 11.438 1 97.56 115 VAL B C 1
ATOM 2539 O O . VAL B 1 115 ? 7.168 4.422 10.68 1 97.56 115 VAL B O 1
ATOM 2542 N N . GLU B 1 116 ? 7.516 3.268 12.586 1 97.06 116 GLU B N 1
ATOM 2543 C CA . GLU B 1 116 ? 8.695 4.047 12.945 1 97.06 116 GLU B CA 1
ATOM 2544 C C . GLU B 1 116 ? 9.922 3.564 12.18 1 97.06 116 GLU B C 1
ATOM 2546 O O . GLU B 1 116 ? 10.242 2.375 12.188 1 97.06 116 GLU B O 1
ATOM 2551 N N . HIS B 1 117 ? 10.586 4.508 11.547 1 97.12 117 HIS B N 1
ATOM 2552 C CA . HIS B 1 117 ? 11.852 4.172 10.906 1 97.12 117 HIS B CA 1
ATOM 2553 C C . HIS B 1 117 ? 12.859 3.645 11.914 1 97.12 117 HIS B C 1
ATOM 2555 O O . HIS B 1 117 ? 13.086 4.266 12.961 1 97.12 117 HIS B O 1
ATOM 2561 N N . PRO B 1 118 ? 13.508 2.58 11.625 1 95.06 118 PRO B N 1
ATOM 2562 C CA . PRO B 1 118 ? 14.336 1.902 12.625 1 95.06 118 PRO B CA 1
ATOM 2563 C C . PRO B 1 118 ? 15.562 2.715 13.023 1 95.06 118 PRO B C 1
ATOM 2565 O O . PRO B 1 118 ? 16.031 2.615 14.156 1 95.06 118 PRO B O 1
ATOM 2568 N N . GLU B 1 119 ? 16.078 3.566 12.211 1 94.56 119 GLU B N 1
ATOM 2569 C CA . GLU B 1 119 ? 17.328 4.258 12.492 1 94.56 119 GLU B CA 1
ATOM 2570 C C . GLU B 1 119 ? 17.094 5.723 12.852 1 94.56 119 GLU B C 1
ATOM 2572 O O . GLU B 1 119 ? 17.734 6.262 13.742 1 94.56 119 GLU B O 1
ATOM 2577 N N . ILE B 1 120 ? 16.109 6.32 12.18 1 93.56 120 ILE B N 1
ATOM 2578 C CA . ILE B 1 120 ? 15.984 7.773 12.258 1 93.56 120 ILE B CA 1
ATOM 2579 C C . ILE B 1 120 ? 14.922 8.156 13.281 1 93.56 120 ILE B C 1
ATOM 2581 O O . ILE B 1 120 ? 14.867 9.297 13.727 1 93.56 120 ILE B O 1
ATOM 2585 N N . GLY B 1 121 ? 14.023 7.277 13.547 1 94.31 121 GLY B N 1
ATOM 2586 C CA . GLY B 1 121 ? 13.078 7.488 14.625 1 94.31 121 GLY B CA 1
ATOM 2587 C C . GLY B 1 121 ? 11.883 8.336 14.219 1 94.31 121 GLY B C 1
ATOM 2588 O O . GLY B 1 121 ? 11.195 8.898 15.07 1 94.31 121 GLY B O 1
ATOM 2589 N N . VAL B 1 122 ? 11.625 8.547 12.977 1 96.69 122 VAL B N 1
ATOM 2590 C CA . VAL B 1 122 ? 10.453 9.234 12.453 1 96.69 122 VAL B CA 1
ATOM 2591 C C . VAL B 1 122 ? 9.5 8.219 11.82 1 96.69 122 VAL B C 1
ATOM 2593 O O . VAL B 1 122 ? 9.883 7.078 11.555 1 96.69 122 VAL B O 1
ATOM 2596 N N . ALA B 1 123 ? 8.289 8.641 11.633 1 97.75 123 ALA B N 1
ATOM 2597 C CA . ALA B 1 123 ? 7.34 7.758 10.945 1 97.75 123 ALA B CA 1
ATOM 2598 C C . ALA B 1 123 ? 7.691 7.625 9.469 1 97.75 123 ALA B C 1
ATOM 2600 O O . ALA B 1 123 ? 8.062 8.609 8.82 1 97.75 123 ALA B O 1
ATOM 2601 N N . LEU B 1 124 ? 7.594 6.426 8.945 1 98.06 124 LEU B N 1
ATOM 2602 C CA . LEU B 1 124 ? 7.539 6.23 7.504 1 98.06 124 LEU B CA 1
ATOM 2603 C C . LEU B 1 124 ? 6.234 6.77 6.93 1 98.06 124 LEU B C 1
ATOM 2605 O O . LEU B 1 124 ? 5.359 7.207 7.676 1 98.06 124 LEU B O 1
ATOM 2609 N N . ARG B 1 125 ? 6.137 6.879 5.59 1 98.06 125 ARG B N 1
ATOM 2610 C CA . ARG B 1 125 ? 4.914 7.336 4.941 1 98.06 125 ARG B CA 1
ATOM 2611 C C . ARG B 1 125 ? 3.883 6.215 4.863 1 98.06 125 ARG B C 1
ATOM 2613 O O . ARG B 1 125 ? 3.859 5.453 3.895 1 98.06 125 ARG B O 1
ATOM 2620 N N . ALA B 1 126 ? 3.031 6.188 5.836 1 98.19 126 ALA B N 1
ATOM 2621 C CA . ALA B 1 126 ? 2.125 5.051 5.988 1 98.19 126 ALA B CA 1
ATOM 2622 C C . ALA B 1 126 ? 0.669 5.508 5.984 1 98.19 126 ALA B C 1
ATOM 2624 O O . ALA B 1 126 ? 0.361 6.621 6.414 1 98.19 126 ALA B O 1
ATOM 2625 N N . SER B 1 127 ? -0.174 4.695 5.5 1 98.5 127 SER B N 1
ATOM 2626 C CA . SER B 1 127 ? -1.617 4.895 5.574 1 98.5 127 SER B CA 1
ATOM 2627 C C . SER B 1 127 ? -2.342 3.59 5.887 1 98.5 127 SER B C 1
ATOM 2629 O O . SER B 1 127 ? -1.938 2.523 5.414 1 98.5 127 SER B O 1
ATOM 2631 N N . PHE B 1 128 ? -3.387 3.686 6.633 1 98.69 128 PHE B N 1
ATOM 2632 C CA . PHE B 1 128 ? -4.25 2.572 7.012 1 98.69 128 PHE B CA 1
ATOM 2633 C C . PHE B 1 128 ? -5.711 2.891 6.707 1 98.69 128 PHE B C 1
ATOM 2635 O O . PHE B 1 128 ? -6.199 3.971 7.043 1 98.69 128 PHE B O 1
ATOM 2642 N N . LEU B 1 129 ? -6.387 1.98 6.043 1 98.81 129 LEU B N 1
ATOM 2643 C CA . LEU B 1 129 ? -7.824 2.078 5.828 1 98.81 129 LEU B CA 1
ATOM 2644 C C . LEU B 1 129 ? -8.586 1.248 6.855 1 98.81 129 LEU B C 1
ATOM 2646 O O . LEU B 1 129 ? -8.383 0.036 6.953 1 98.81 129 LEU B O 1
ATOM 2650 N N . ILE B 1 130 ? -9.391 1.903 7.617 1 98.75 130 ILE B N 1
ATOM 2651 C CA . ILE B 1 130 ? -10.18 1.275 8.672 1 98.75 130 ILE B CA 1
ATOM 2652 C C . ILE B 1 130 ? -11.648 1.247 8.273 1 98.75 130 ILE B C 1
ATOM 2654 O O . ILE B 1 130 ? -12.211 2.273 7.879 1 98.75 130 ILE B O 1
ATOM 2658 N N . ASP B 1 131 ? -12.305 0.132 8.352 1 98.5 131 ASP B N 1
ATOM 2659 C CA . ASP B 1 131 ? -13.711 0.046 7.957 1 98.5 131 ASP B CA 1
ATOM 2660 C C . ASP B 1 131 ? -14.633 0.43 9.109 1 98.5 131 ASP B C 1
ATOM 2662 O O . ASP B 1 131 ? -14.172 0.845 10.172 1 98.5 131 ASP B O 1
ATOM 2666 N N . LYS B 1 132 ? -15.945 0.348 8.969 1 97.94 132 LYS B N 1
ATOM 2667 C CA . LYS B 1 132 ? -16.938 0.805 9.938 1 97.94 132 LYS B CA 1
ATOM 2668 C C . LYS B 1 132 ? -16.906 -0.045 11.203 1 97.94 132 LYS B C 1
ATOM 2670 O O . LYS B 1 132 ? -17.344 0.405 12.266 1 97.94 132 LYS B O 1
ATOM 2675 N N . ALA B 1 133 ? -16.422 -1.25 11.078 1 97.62 133 ALA B N 1
ATOM 2676 C CA . ALA B 1 133 ? -16.359 -2.158 12.227 1 97.62 133 ALA B CA 1
ATOM 2677 C C . ALA B 1 133 ? -15.055 -1.979 12.992 1 97.62 133 ALA B C 1
ATOM 2679 O O . ALA B 1 133 ? -14.828 -2.646 14 1 97.62 133 ALA B O 1
ATOM 2680 N N . GLY B 1 134 ? -14.18 -1.101 12.477 1 97.94 134 GLY B N 1
ATOM 2681 C CA . GLY B 1 134 ? -12.914 -0.841 13.133 1 97.94 134 GLY B CA 1
ATOM 2682 C C . GLY B 1 134 ? -11.82 -1.822 12.734 1 97.94 134 GLY B C 1
ATOM 2683 O O . GLY B 1 134 ? -10.836 -1.984 13.453 1 97.94 134 GLY B O 1
ATOM 2684 N N . ILE B 1 135 ? -12.016 -2.531 11.672 1 98.25 135 ILE B N 1
ATOM 2685 C CA . ILE B 1 135 ? -11.023 -3.484 11.188 1 98.25 135 ILE B CA 1
ATOM 2686 C C . ILE B 1 135 ? -10.148 -2.818 10.133 1 98.25 135 ILE B C 1
ATOM 2688 O O . ILE B 1 135 ? -10.648 -2.152 9.227 1 98.25 135 ILE B O 1
ATOM 2692 N N . VAL B 1 136 ? -8.836 -2.922 10.289 1 98.62 136 VAL B N 1
ATOM 2693 C CA . VAL B 1 136 ? -7.922 -2.43 9.258 1 98.62 136 VAL B CA 1
ATOM 2694 C C . VAL B 1 136 ? -8.016 -3.314 8.016 1 98.62 136 VAL B C 1
ATOM 2696 O O . VAL B 1 136 ? -7.824 -4.531 8.102 1 98.62 136 VAL B O 1
ATOM 2699 N N . ARG B 1 137 ? -8.25 -2.705 6.852 1 98.69 137 ARG B N 1
ATOM 2700 C CA . ARG B 1 137 ? -8.531 -3.465 5.637 1 98.69 137 ARG B CA 1
ATOM 2701 C C . ARG B 1 137 ? -7.418 -3.279 4.605 1 98.69 137 ARG B C 1
ATOM 2703 O O . ARG B 1 137 ? -7.344 -4.027 3.629 1 98.69 137 ARG B O 1
ATOM 2710 N N . HIS B 1 138 ? -6.625 -2.309 4.812 1 98.44 138 HIS B N 1
ATOM 2711 C CA . HIS B 1 138 ? -5.562 -1.955 3.883 1 98.44 138 HIS B CA 1
ATOM 2712 C C . HIS B 1 138 ? -4.453 -1.177 4.582 1 98.44 138 HIS B C 1
ATOM 2714 O O . HIS B 1 138 ? -4.723 -0.382 5.484 1 98.44 138 HIS B O 1
ATOM 2720 N N . GLN B 1 139 ? -3.275 -1.43 4.191 1 98.06 139 GLN B N 1
ATOM 2721 C CA . GLN B 1 139 ? -2.135 -0.66 4.676 1 98.06 139 GLN B CA 1
ATOM 2722 C C . GLN B 1 139 ? -1.093 -0.47 3.576 1 98.06 139 GLN B C 1
ATOM 2724 O O . GLN B 1 139 ? -0.846 -1.382 2.783 1 98.06 139 GLN B O 1
ATOM 2729 N N . ILE B 1 140 ? -0.538 0.675 3.494 1 97.88 140 ILE B N 1
ATOM 2730 C CA . ILE B 1 140 ? 0.592 0.971 2.619 1 97.88 140 ILE B CA 1
ATOM 2731 C C . ILE B 1 140 ? 1.675 1.705 3.406 1 97.88 140 ILE B C 1
ATOM 2733 O O . ILE B 1 140 ? 1.372 2.561 4.242 1 97.88 140 ILE B O 1
ATOM 2737 N N . ILE B 1 141 ? 2.91 1.347 3.236 1 98.06 141 ILE B N 1
ATOM 2738 C CA . ILE B 1 141 ? 4.062 1.996 3.846 1 98.06 141 ILE B CA 1
ATOM 2739 C C . ILE B 1 141 ? 5.141 2.236 2.789 1 98.06 141 ILE B C 1
ATOM 2741 O O . ILE B 1 141 ? 5.602 1.296 2.139 1 98.06 141 ILE B O 1
ATOM 2745 N N . ASN B 1 142 ? 5.465 3.465 2.568 1 98.31 142 ASN B N 1
ATOM 2746 C CA . ASN B 1 142 ? 6.566 3.869 1.703 1 98.31 142 ASN B CA 1
ATOM 2747 C C . ASN B 1 142 ? 7.777 4.32 2.516 1 98.31 142 ASN B C 1
ATOM 2749 O O . ASN B 1 142 ? 7.625 4.945 3.568 1 98.31 142 ASN B O 1
ATOM 2753 N N . ASP B 1 143 ? 8.938 4.023 1.965 1 97.81 143 ASP B N 1
ATOM 2754 C CA . ASP B 1 143 ? 10.141 4.652 2.502 1 97.81 143 ASP B CA 1
ATOM 2755 C C . ASP B 1 143 ? 10.125 6.16 2.273 1 97.81 143 ASP B C 1
ATOM 2757 O O . ASP B 1 143 ? 9.242 6.68 1.581 1 97.81 143 ASP B O 1
ATOM 2761 N N . LEU B 1 144 ? 11.031 6.887 2.762 1 97.06 144 LEU B N 1
ATOM 2762 C CA . LEU B 1 144 ? 11.031 8.336 2.947 1 97.06 144 LEU B CA 1
ATOM 2763 C C . LEU B 1 144 ? 11.016 9.055 1.604 1 97.06 144 LEU B C 1
ATOM 2765 O O . LEU B 1 144 ? 10.312 10.055 1.436 1 97.06 144 LEU B O 1
ATOM 2769 N N . PRO B 1 145 ? 11.664 8.562 0.552 1 97 145 PRO B N 1
ATOM 2770 C CA . PRO B 1 145 ? 11.758 9.359 -0.673 1 97 145 PRO B CA 1
ATOM 2771 C C . PRO B 1 145 ? 10.562 9.156 -1.6 1 97 145 PRO B C 1
ATOM 2773 O O . PRO B 1 145 ? 10.484 9.773 -2.662 1 97 145 PRO B O 1
ATOM 2776 N N . ILE B 1 146 ? 9.656 8.305 -1.242 1 97.88 146 ILE B N 1
ATOM 2777 C CA . ILE B 1 146 ? 8.594 7.898 -2.158 1 97.88 146 ILE B CA 1
ATOM 2778 C C . ILE B 1 146 ? 7.254 8.438 -1.668 1 97.88 146 ILE B C 1
ATOM 2780 O O . ILE B 1 146 ? 6.738 7.996 -0.639 1 97.88 146 ILE B O 1
ATOM 2784 N N . GLY B 1 147 ? 6.672 9.336 -2.459 1 97.88 147 GLY B N 1
ATOM 2785 C CA . GLY B 1 147 ? 5.363 9.883 -2.123 1 97.88 147 GLY B CA 1
ATOM 2786 C C . GLY B 1 147 ? 4.223 8.938 -2.457 1 97.88 147 GLY B C 1
ATOM 2787 O O . GLY B 1 147 ? 4.348 8.094 -3.35 1 97.88 147 GLY B O 1
ATOM 2788 N N . ARG B 1 148 ? 3.16 9.086 -1.803 1 98.44 148 ARG B N 1
ATOM 2789 C CA . ARG B 1 148 ? 1.975 8.266 -2.035 1 98.44 148 ARG B CA 1
ATOM 2790 C C . ARG B 1 148 ? 1.127 8.836 -3.168 1 98.44 148 ARG B C 1
ATOM 2792 O O . ARG B 1 148 ? 1.259 10.016 -3.516 1 98.44 148 ARG B O 1
ATOM 2799 N N . ASP B 1 149 ? 0.32 7.992 -3.766 1 98.06 149 ASP B N 1
ATOM 2800 C CA . ASP B 1 149 ? -0.759 8.398 -4.66 1 98.06 149 ASP B CA 1
ATOM 2801 C C . ASP B 1 149 ? -2.111 8.336 -3.955 1 98.06 149 ASP B C 1
ATOM 2803 O O . ASP B 1 149 ? -2.652 7.246 -3.74 1 98.06 149 ASP B O 1
ATOM 2807 N N . ILE B 1 150 ? -2.707 9.469 -3.666 1 98.25 150 ILE B N 1
ATOM 2808 C CA . ILE B 1 150 ? -3.936 9.539 -2.881 1 98.25 150 ILE B CA 1
ATOM 2809 C C . ILE B 1 150 ? -5.105 9.016 -3.707 1 98.25 150 ILE B C 1
ATOM 2811 O O . ILE B 1 150 ? -6.082 8.5 -3.154 1 98.25 150 ILE B O 1
ATOM 2815 N N . ASN B 1 151 ? -4.996 9.047 -5.043 1 97.75 151 ASN B N 1
ATOM 2816 C CA . ASN B 1 151 ? -6.043 8.469 -5.879 1 97.75 151 ASN B CA 1
ATOM 2817 C C . ASN B 1 151 ? -6.125 6.957 -5.703 1 97.75 151 ASN B C 1
ATOM 2819 O O . ASN B 1 151 ? -7.207 6.375 -5.789 1 97.75 151 ASN B O 1
ATOM 2823 N N . GLU B 1 152 ? -4.984 6.352 -5.555 1 97.69 152 GLU B N 1
ATOM 2824 C CA . GLU B 1 152 ? -4.988 4.914 -5.289 1 97.69 152 GLU B CA 1
ATOM 2825 C C . GLU B 1 152 ? -5.703 4.598 -3.98 1 97.69 152 GLU B C 1
ATOM 2827 O O . GLU B 1 152 ? -6.395 3.582 -3.875 1 97.69 152 GLU B O 1
ATOM 2832 N N . MET B 1 153 ? -5.512 5.445 -2.961 1 97.69 153 MET B N 1
ATOM 2833 C CA . MET B 1 153 ? -6.23 5.27 -1.701 1 97.69 153 MET B CA 1
ATOM 2834 C C . MET B 1 153 ? -7.738 5.344 -1.919 1 97.69 153 MET B C 1
ATOM 2836 O O . MET B 1 153 ? -8.484 4.535 -1.366 1 97.69 153 MET B O 1
ATOM 2840 N N . ILE B 1 154 ? -8.141 6.297 -2.729 1 98.31 154 ILE B N 1
ATOM 2841 C CA . ILE B 1 154 ? -9.562 6.457 -3.031 1 98.31 154 ILE B CA 1
ATOM 2842 C C . ILE B 1 154 ? -10.078 5.215 -3.76 1 98.31 154 ILE B C 1
ATOM 2844 O O . ILE B 1 154 ? -11.172 4.73 -3.471 1 98.31 154 ILE B O 1
ATOM 2848 N N . ARG B 1 155 ? -9.289 4.727 -4.676 1 98.25 155 ARG B N 1
ATOM 2849 C CA . ARG B 1 155 ? -9.656 3.504 -5.383 1 98.25 155 ARG B CA 1
ATOM 2850 C C . ARG B 1 155 ? -9.891 2.354 -4.41 1 98.25 155 ARG B C 1
ATOM 2852 O O . ARG B 1 155 ? -10.859 1.605 -4.543 1 98.25 155 ARG B O 1
ATOM 2859 N N . VAL B 1 156 ? -9.023 2.145 -3.443 1 98.44 156 VAL B N 1
ATOM 2860 C CA . VAL B 1 156 ? -9.109 1.065 -2.465 1 98.44 156 VAL B CA 1
ATOM 2861 C C . VAL B 1 156 ? -10.344 1.268 -1.581 1 98.44 156 VAL B C 1
ATOM 2863 O O . VAL B 1 156 ? -11.031 0.306 -1.238 1 98.44 156 VAL B O 1
ATOM 2866 N N . ILE B 1 157 ? -10.594 2.537 -1.201 1 98.69 157 ILE B N 1
ATOM 2867 C CA . ILE B 1 157 ? -11.789 2.863 -0.437 1 98.69 157 ILE B CA 1
ATOM 2868 C C . ILE B 1 157 ? -13.031 2.441 -1.221 1 98.69 157 ILE B C 1
ATOM 2870 O O . ILE B 1 157 ? -13.922 1.784 -0.676 1 98.69 157 ILE B O 1
ATOM 2874 N N . ASP B 1 158 ? -13.07 2.771 -2.502 1 98.62 158 ASP B N 1
ATOM 2875 C CA . ASP B 1 158 ? -14.195 2.4 -3.348 1 98.62 158 ASP B CA 1
ATOM 2876 C C . ASP B 1 158 ? -14.359 0.882 -3.416 1 98.62 158 ASP B C 1
ATOM 2878 O O . ASP B 1 158 ? -15.477 0.369 -3.434 1 98.62 158 ASP B O 1
ATOM 2882 N N . ALA B 1 159 ? -13.281 0.203 -3.535 1 98.5 159 ALA B N 1
ATOM 2883 C CA . ALA B 1 159 ? -13.312 -1.257 -3.57 1 98.5 159 ALA B CA 1
ATOM 2884 C C . ALA B 1 159 ? -13.922 -1.822 -2.287 1 98.5 159 ALA B C 1
ATOM 2886 O O . ALA B 1 159 ? -14.742 -2.742 -2.334 1 98.5 159 ALA B O 1
ATOM 2887 N N . LEU B 1 160 ? -13.477 -1.271 -1.151 1 98.38 160 LEU B N 1
ATOM 2888 C CA . LEU B 1 160 ? -14.008 -1.698 0.139 1 98.38 160 LEU B CA 1
ATOM 2889 C C . LEU B 1 160 ? -15.516 -1.468 0.21 1 98.38 160 LEU B C 1
ATOM 2891 O O . LEU B 1 160 ? -16.266 -2.367 0.589 1 98.38 160 LEU B O 1
ATOM 2895 N N . LEU B 1 161 ? -15.914 -0.254 -0.172 1 97.88 161 LEU B N 1
ATOM 2896 C CA . LEU B 1 161 ? -17.328 0.108 -0.116 1 97.88 161 LEU B CA 1
ATOM 2897 C C . LEU B 1 161 ? -18.141 -0.767 -1.057 1 97.88 161 LEU B C 1
ATOM 2899 O O . LEU B 1 161 ? -19.25 -1.181 -0.714 1 97.88 161 LEU B O 1
ATOM 2903 N N . PHE B 1 162 ? -17.656 -1.055 -2.221 1 97.88 162 PHE B N 1
ATOM 2904 C CA . PHE B 1 162 ? -18.297 -1.931 -3.188 1 97.88 162 PHE B CA 1
ATOM 2905 C C . PHE B 1 162 ? -18.516 -3.32 -2.598 1 97.88 162 PHE B C 1
ATOM 2907 O O . PHE B 1 162 ? -19.609 -3.887 -2.719 1 97.88 162 PHE B O 1
ATOM 2914 N N . HIS B 1 163 ? -17.469 -3.871 -2.025 1 97.19 163 HIS B N 1
ATOM 2915 C CA . HIS B 1 163 ? -17.562 -5.184 -1.398 1 97.19 163 HIS B CA 1
ATOM 2916 C C . HIS B 1 163 ? -18.609 -5.199 -0.296 1 97.19 163 HIS B C 1
ATOM 2918 O O . HIS B 1 163 ? -19.406 -6.141 -0.197 1 97.19 163 HIS B O 1
ATOM 2924 N N . GLU B 1 164 ? -18.625 -4.176 0.54 1 95.75 164 GLU B N 1
ATOM 2925 C CA . GLU B 1 164 ? -19.562 -4.098 1.651 1 95.75 164 GLU B CA 1
ATOM 2926 C C . GLU B 1 164 ? -21.016 -4.023 1.151 1 95.75 164 GLU B C 1
ATOM 2928 O O . GLU B 1 164 ? -21.922 -4.59 1.763 1 95.75 164 GLU B O 1
ATOM 2933 N N . LYS B 1 165 ? -21.188 -3.359 0.073 1 95.81 165 LYS B N 1
ATOM 2934 C CA . LYS B 1 165 ? -22.531 -3.125 -0.453 1 95.81 165 LYS B CA 1
ATOM 2935 C C . LYS B 1 165 ? -23.031 -4.34 -1.224 1 95.81 165 LYS B C 1
ATOM 2937 O O . LYS B 1 165 ? -24.203 -4.699 -1.118 1 95.81 165 LYS B O 1
ATOM 2942 N N . HIS B 1 166 ? -22.188 -5.023 -1.985 1 95.5 166 HIS B N 1
ATOM 2943 C CA . HIS B 1 166 ? -22.656 -5.992 -2.969 1 95.5 166 HIS B CA 1
ATOM 2944 C C . HIS B 1 166 ? -22.25 -7.41 -2.578 1 95.5 166 HIS B C 1
ATOM 2946 O O . HIS B 1 166 ? -22.797 -8.383 -3.107 1 95.5 166 HIS B O 1
ATOM 2952 N N . GLY B 1 167 ? -21.203 -7.5 -1.716 1 94.62 167 GLY B N 1
ATOM 2953 C CA . GLY B 1 167 ? -20.703 -8.812 -1.335 1 94.62 167 GLY B CA 1
ATOM 2954 C C . GLY B 1 167 ? -19.734 -9.398 -2.342 1 94.62 167 GLY B C 1
ATOM 2955 O O . GLY B 1 167 ? -19.109 -10.43 -2.082 1 94.62 167 GLY B O 1
ATOM 2956 N N . GLU B 1 168 ? -19.562 -8.812 -3.486 1 95.62 168 GLU B N 1
ATOM 2957 C CA . GLU B 1 168 ? -18.594 -9.227 -4.504 1 95.62 168 GLU B CA 1
ATOM 2958 C C . GLU B 1 168 ? -17.172 -8.797 -4.129 1 95.62 168 GLU B C 1
ATOM 2960 O O . GLU B 1 168 ? -17 -7.902 -3.299 1 95.62 168 GLU B O 1
ATOM 2965 N N . VAL B 1 169 ? -16.234 -9.539 -4.656 1 96.5 169 VAL B N 1
ATOM 2966 C CA . VAL B 1 169 ? -14.828 -9.195 -4.414 1 96.5 169 VAL B CA 1
ATOM 2967 C C . VAL B 1 169 ? -14.273 -8.43 -5.617 1 96.5 169 VAL B C 1
ATOM 2969 O O . VAL B 1 169 ? -14.797 -8.539 -6.727 1 96.5 169 VAL B O 1
ATOM 2972 N N . CYS B 1 170 ? -13.305 -7.625 -5.371 1 97.44 170 CYS B N 1
ATOM 2973 C CA . CYS B 1 170 ? -12.766 -6.742 -6.402 1 97.44 170 CYS B CA 1
ATOM 2974 C C . CYS B 1 170 ? -11.492 -7.324 -7.008 1 97.44 170 CYS B C 1
ATOM 2976 O O . CYS B 1 170 ? -10.5 -7.512 -6.305 1 97.44 170 CYS B O 1
ATOM 2978 N N . PRO B 1 171 ? -11.438 -7.59 -8.32 1 96.94 171 PRO B N 1
ATOM 2979 C CA . PRO B 1 171 ? -10.242 -8.125 -8.969 1 96.94 171 PRO B CA 1
ATOM 2980 C C . PRO B 1 171 ? -9.094 -7.125 -9.023 1 96.94 171 PRO B C 1
ATOM 2982 O O . PRO B 1 171 ? -9.266 -5.965 -8.633 1 96.94 171 PRO B O 1
ATOM 2985 N N . ALA B 1 172 ? -7.945 -7.613 -9.438 1 97.06 172 ALA B N 1
ATOM 2986 C CA . ALA B 1 172 ? -6.832 -6.715 -9.742 1 97.06 172 ALA B CA 1
ATOM 2987 C C . ALA B 1 172 ? -7.27 -5.602 -10.688 1 97.06 172 ALA B C 1
ATOM 2989 O O . ALA B 1 172 ? -8.117 -5.816 -11.562 1 97.06 172 ALA B O 1
ATOM 2990 N N . GLN B 1 173 ? -6.758 -4.418 -10.516 1 95.88 173 GLN B N 1
ATOM 2991 C CA . GLN B 1 173 ? -6.957 -3.264 -11.391 1 95.88 173 GLN B CA 1
ATOM 2992 C C . GLN B 1 173 ? -8.375 -2.711 -11.25 1 95.88 173 GLN B C 1
ATOM 2994 O O . GLN B 1 173 ? -8.773 -1.824 -12.008 1 95.88 173 GLN B O 1
ATOM 2999 N N . TRP B 1 174 ? -9.156 -3.219 -10.336 1 96.56 174 TRP B N 1
ATOM 3000 C CA . TRP B 1 174 ? -10.555 -2.822 -10.188 1 96.56 174 TRP B CA 1
ATOM 3001 C C . TRP B 1 174 ? -10.672 -1.322 -9.938 1 96.56 174 TRP B C 1
ATOM 3003 O O . TRP B 1 174 ? -9.898 -0.753 -9.164 1 96.56 174 TRP B O 1
ATOM 3013 N N . LYS B 1 175 ? -11.602 -0.676 -10.57 1 95.06 175 LYS B N 1
ATOM 3014 C CA . LYS B 1 175 ? -11.992 0.714 -10.352 1 95.06 175 LYS B CA 1
ATOM 3015 C C . LYS B 1 175 ? -13.5 0.839 -10.188 1 95.06 175 LYS B C 1
ATOM 3017 O O . LYS B 1 175 ? -14.25 -0.059 -10.57 1 95.06 175 LYS B O 1
ATOM 3022 N N . LYS B 1 176 ? -13.789 2.025 -9.719 1 93.31 176 LYS B N 1
ATOM 3023 C CA . LYS B 1 176 ? -15.211 2.281 -9.516 1 93.31 176 LYS B CA 1
ATOM 3024 C C . LYS B 1 176 ? -15.992 2.078 -10.812 1 93.31 176 LYS B C 1
ATOM 3026 O O . LYS B 1 176 ? -15.539 2.48 -11.891 1 93.31 176 LYS B O 1
ATOM 3031 N N . ASN B 1 177 ? -17.047 1.364 -10.82 1 89.5 177 ASN B N 1
ATOM 3032 C CA . ASN B 1 177 ? -17.984 1.114 -11.914 1 89.5 177 ASN B CA 1
ATOM 3033 C C . ASN B 1 177 ? -17.547 -0.08 -12.758 1 89.5 177 ASN B C 1
ATOM 3035 O O . ASN B 1 177 ? -18.125 -0.34 -13.812 1 89.5 177 ASN B O 1
ATOM 3039 N N . ARG B 1 178 ? -16.469 -0.743 -12.414 1 91.81 178 ARG B N 1
ATOM 3040 C CA . ARG B 1 178 ? -16.109 -2.004 -13.055 1 91.81 178 ARG B CA 1
ATOM 3041 C C . ARG B 1 178 ? -16.781 -3.184 -12.352 1 91.81 178 ARG B C 1
ATOM 3043 O O . ARG B 1 178 ? -17.281 -3.041 -11.242 1 91.81 178 ARG B O 1
ATOM 3050 N N . GLU B 1 179 ? -16.734 -4.219 -13.023 1 92.62 179 GLU B N 1
ATOM 3051 C CA . GLU B 1 179 ? -17.391 -5.41 -12.492 1 92.62 179 GLU B CA 1
ATOM 3052 C C . GLU B 1 179 ? -16.547 -6.066 -11.406 1 92.62 179 GLU B C 1
ATOM 3054 O O . GLU B 1 179 ? -15.32 -6.137 -11.523 1 92.62 179 GLU B O 1
ATOM 3059 N N . GLY B 1 180 ? -17.219 -6.477 -10.336 1 94.75 180 GLY B N 1
ATOM 3060 C CA . GLY B 1 180 ? -16.594 -7.344 -9.352 1 94.75 180 GLY B CA 1
ATOM 3061 C C . GLY B 1 180 ? -16.688 -8.82 -9.703 1 94.75 180 GLY B C 1
ATOM 3062 O O . GLY B 1 180 ? -17.078 -9.172 -10.82 1 94.75 180 GLY B O 1
ATOM 3063 N N . ILE B 1 181 ? -16.203 -9.672 -8.797 1 94.5 181 ILE B N 1
ATOM 3064 C CA . ILE B 1 181 ? -16.281 -11.125 -8.953 1 94.5 181 ILE B CA 1
ATOM 3065 C C . ILE B 1 181 ? -17.234 -11.711 -7.91 1 94.5 181 ILE B C 1
ATOM 3067 O O . ILE B 1 181 ? -17.078 -11.461 -6.715 1 94.5 181 ILE B O 1
ATOM 3071 N N . VAL B 1 182 ? -18.234 -12.406 -8.367 1 93.38 182 VAL B N 1
ATOM 3072 C CA . VAL B 1 182 ? -18.984 -13.242 -7.441 1 93.38 182 VAL B CA 1
ATOM 3073 C C . VAL B 1 182 ? -18.062 -14.336 -6.883 1 93.38 182 VAL B C 1
ATOM 3075 O O . VAL B 1 182 ? -17.453 -15.094 -7.641 1 93.38 182 VAL B O 1
ATOM 3078 N N . PRO B 1 183 ? -17.922 -14.367 -5.602 1 92.69 183 PRO B N 1
ATOM 3079 C CA . PRO B 1 183 ? -16.938 -15.273 -5.016 1 92.69 183 PRO B CA 1
ATOM 3080 C C . PRO B 1 183 ? -17.344 -16.734 -5.125 1 92.69 183 PRO B C 1
ATOM 3082 O O . PRO B 1 183 ? -17.719 -17.359 -4.125 1 92.69 183 PRO B O 1
ATOM 3085 N N . SER B 1 184 ? -17.297 -17.234 -6.336 1 90.38 184 SER B N 1
ATOM 3086 C CA . SER B 1 184 ? -17.562 -18.625 -6.672 1 90.38 184 SER B CA 1
ATOM 3087 C C . SER B 1 184 ? -16.75 -19.078 -7.875 1 90.38 184 SER B C 1
ATOM 3089 O O . SER B 1 184 ? -16.172 -18.25 -8.586 1 90.38 184 SER B O 1
ATOM 3091 N N . ARG B 1 185 ? -16.625 -20.422 -7.949 1 86.12 185 ARG B N 1
ATOM 3092 C CA . ARG B 1 185 ? -15.906 -20.969 -9.094 1 86.12 185 ARG B CA 1
ATOM 3093 C C . ARG B 1 185 ? -16.5 -20.453 -10.406 1 86.12 185 ARG B C 1
ATOM 3095 O O . ARG B 1 185 ? -15.766 -20.047 -11.312 1 86.12 185 ARG B O 1
ATOM 3102 N N . GLU B 1 186 ? -17.781 -20.484 -10.5 1 89.12 186 GLU B N 1
ATOM 3103 C CA . GLU B 1 186 ? -18.453 -19.969 -11.68 1 89.12 186 GLU B CA 1
ATOM 3104 C C . GLU B 1 186 ? -18.219 -18.469 -11.844 1 89.12 186 GLU B C 1
ATOM 3106 O O . GLU B 1 186 ? -18.047 -17.984 -12.969 1 89.12 186 GLU B O 1
ATOM 3111 N N . GLY B 1 187 ? -18.188 -17.781 -10.789 1 89.81 187 GLY B N 1
ATOM 3112 C CA . GLY B 1 187 ? -18 -16.344 -10.812 1 89.81 187 GLY B CA 1
ATOM 3113 C C . GLY B 1 187 ? -16.656 -15.922 -11.398 1 89.81 187 GLY B C 1
ATOM 3114 O O . GLY B 1 187 ? -16.594 -15.008 -12.219 1 89.81 187 GLY B O 1
ATOM 3115 N N . ILE B 1 188 ? -15.617 -16.609 -10.922 1 89.25 188 ILE B N 1
ATOM 3116 C CA . ILE B 1 188 ? -14.289 -16.25 -11.406 1 89.25 188 ILE B CA 1
ATOM 3117 C C . ILE B 1 188 ? -14.141 -16.656 -12.867 1 89.25 188 ILE B C 1
ATOM 3119 O O . ILE B 1 188 ? -13.555 -15.922 -13.664 1 89.25 188 ILE B O 1
ATOM 3123 N N . SER B 1 189 ? -14.656 -17.844 -13.195 1 89.94 189 SER B N 1
ATOM 3124 C CA . SER B 1 189 ? -14.617 -18.281 -14.586 1 89.94 189 SER B CA 1
ATOM 3125 C C . SER B 1 189 ? -15.336 -17.281 -15.5 1 89.94 189 SER B C 1
ATOM 3127 O O . SER B 1 189 ? -14.82 -16.922 -16.562 1 89.94 189 SER B O 1
ATOM 3129 N N . GLN B 1 190 ? -16.469 -16.906 -15.125 1 91.25 190 GLN B N 1
ATOM 3130 C CA . GLN B 1 190 ? -17.234 -15.922 -15.891 1 91.25 190 GLN B CA 1
ATOM 3131 C C . GLN B 1 190 ? -16.484 -14.602 -16 1 91.25 190 GLN B C 1
ATOM 3133 O O . GLN B 1 190 ? -16.391 -14.016 -17.078 1 91.25 190 GLN B O 1
ATOM 3138 N N . TYR B 1 191 ? -15.977 -14.117 -14.891 1 93.69 191 TYR B N 1
ATOM 3139 C CA . TYR B 1 191 ? -15.25 -12.852 -14.898 1 93.69 191 TYR B CA 1
ATOM 3140 C C . TYR B 1 191 ? -14.078 -12.898 -15.859 1 93.69 191 TYR B C 1
ATOM 3142 O O . TYR B 1 191 ? -13.891 -11.992 -16.672 1 93.69 191 TYR B O 1
ATOM 3150 N N . LEU B 1 192 ? -13.289 -13.977 -15.758 1 92.88 192 LEU B N 1
ATOM 3151 C CA . LEU B 1 192 ? -12.086 -14.07 -16.594 1 92.88 192 LEU B CA 1
ATOM 3152 C C . LEU B 1 192 ? -12.453 -14.203 -18.062 1 92.88 192 LEU B C 1
ATOM 3154 O O . LEU B 1 192 ? -11.75 -13.672 -18.922 1 92.88 192 LEU B O 1
ATOM 3158 N N . SER B 1 193 ? -13.531 -14.844 -18.328 1 91.25 193 SER B N 1
ATOM 3159 C CA . SER B 1 193 ? -13.977 -14.992 -19.719 1 91.25 193 SER B CA 1
ATOM 3160 C C . SER B 1 193 ? -14.383 -13.648 -20.312 1 91.25 193 SER B C 1
ATOM 3162 O O . SER B 1 193 ? -14.18 -13.406 -21.5 1 91.25 193 SER B O 1
ATOM 3164 N N . GLU B 1 194 ? -14.828 -12.781 -19.516 1 91.25 194 GLU B N 1
ATOM 3165 C CA . GLU B 1 194 ? -15.422 -11.539 -20.016 1 91.25 194 GLU B CA 1
ATOM 3166 C C . GLU B 1 194 ? -14.461 -10.367 -19.844 1 91.25 194 GLU B C 1
ATOM 3168 O O . GLU B 1 194 ? -14.539 -9.383 -20.594 1 91.25 194 GLU B O 1
ATOM 3173 N N . ASN B 1 195 ? -13.492 -10.484 -18.859 1 90.62 195 ASN B N 1
ATOM 3174 C CA . ASN B 1 195 ? -12.758 -9.289 -18.453 1 90.62 195 ASN B CA 1
ATOM 3175 C C . ASN B 1 195 ? -11.25 -9.523 -18.469 1 90.62 195 ASN B C 1
ATOM 3177 O O . ASN B 1 195 ? -10.492 -8.75 -17.891 1 90.62 195 ASN B O 1
ATOM 3181 N N . LEU B 1 196 ? -10.828 -10.516 -19.125 1 90.44 196 LEU B N 1
ATOM 3182 C CA . LEU B 1 196 ? -9.406 -10.859 -19.125 1 90.44 196 LEU B CA 1
ATOM 3183 C C . LEU B 1 196 ? -8.57 -9.695 -19.641 1 90.44 196 LEU B C 1
ATOM 3185 O O . LEU B 1 196 ? -7.488 -9.43 -19.125 1 90.44 196 LEU B O 1
ATOM 3189 N N . ASN B 1 197 ? -9.062 -8.992 -20.562 1 89.69 197 ASN B N 1
ATOM 3190 C CA . ASN B 1 197 ? -8.32 -7.914 -21.203 1 89.69 197 ASN B CA 1
ATOM 3191 C C . ASN B 1 197 ? -8.195 -6.699 -20.297 1 89.69 197 ASN B C 1
ATOM 3193 O O . ASN B 1 197 ? -7.348 -5.832 -20.516 1 89.69 197 ASN B O 1
ATOM 3197 N N . ASP B 1 198 ? -9.016 -6.625 -19.312 1 88.56 198 ASP B N 1
ATOM 3198 C CA . ASP B 1 198 ? -9.016 -5.477 -18.406 1 88.56 198 ASP B CA 1
ATOM 3199 C C . ASP B 1 198 ? -7.969 -5.641 -17.312 1 88.56 198 ASP B C 1
ATOM 3201 O O . ASP B 1 198 ? -7.719 -4.715 -16.531 1 88.56 198 ASP B O 1
ATOM 3205 N N . LEU B 1 199 ? -7.379 -6.812 -17.281 1 93.25 199 LEU B N 1
ATOM 3206 C CA . LEU B 1 199 ? -6.383 -7.09 -16.25 1 93.25 199 LEU B CA 1
ATOM 3207 C C . LEU B 1 199 ? -4.996 -6.656 -16.703 1 93.25 199 LEU B C 1
ATOM 3209 O O . LEU B 1 199 ? -4.203 -6.145 -15.914 1 93.25 199 LEU B O 1
#

pLDDT: mean 96.3, std 3.51, range [68.31, 98.94]

Secondary structure (DSSP, 8-state):
--TTSBPPP-EEEEE-TTS-EEEEEEHHHHHTTSEEEEEE-S-TT-SHHHHHHHHHHHTHHHHHHTTEEEEEEESS-HHHHHHHHTS-GGGT---S-SS-EEE-TTSHHHHHTT-B-TTT-SB-EEEEEE-TTSBEEEEEEE-TTB---HHHHHHHHHHHHHHHHH-PBBPTT--TTS--B-SSHHHHHHHHHHHGGG-/--TTSBPPP-EEEEE-TTS-EEEEEEHHHHHTTSEEEEEE-S-TT-SHHHHHHHHHHHTHHHHHHTTEEEEEEESS-HHHHHHHHTS-GGGT---S-SS-EEE-TTSHHHHHTT-B-TTT-SB-EEEEEE-TTSBEEEEEEE-TTB---HHHHHHHHHHHHHHHHH-PBBPTT--TTS--B-SSHHHHHHHHHHHGGG-

Foldseek 3Di:
DQAQHFDDKDFAWKQALVRDIDGGDIPCVVLVLAKEKEKEAFDALDDLVLVQLLLCQVCVVVCVVLRYAYEYEWQDDNVSVSVLQVDDVVNSGNHSRRHMYGHNVVLPNLVVVPQADPPPGIGFTKMWIAHSVRGTHDMDGDGRVDHDDVVVVSQVSQQVVCCVVPVFHADPPGGPPDDGFDPDPVRVVVCCVVCVVVD/DQAQHFDDKDFAWKQALVRDIDGGDIPCVVLVLAKEKEKEAFDALDDLVLVQLLLCQVCVVVCVVLRYAYEYEWQDDNVSVSVLQVDDVVNSGNHRRRHMYGHNVVCPNLVVVPQADPPPGIGFTKMWIAHSVRGTHDMDGDGRVDHDDVVVVSQVSQQVVCCVVPVFHADPPGGPPDDGFDPDPVRVVVCCVVCVVVD

Radius of gyration: 20.79 Å; Cα contacts (8 Å, |Δi|>4): 919; chains: 2; bounding box: 44×59×46 Å